Protein AF-A0A7C5TUP0-F1 (afdb_monomer)

Nearest PDB structures (foldseek):
  1qd1-assembly1_B  TM=8.456E-01  e=1.219E-13  Sus scrofa
  1qd1-assembly1_A  TM=8.564E-01  e=8.278E-13  Sus scrofa
  7vg4-assembly1_A  TM=9.388E-01  e=1.019E-09  Methylorubrum extorquens AM1
  7vg4-assembly3_E  TM=9.457E-01  e=3.825E-09  Methylorubrum extorquens AM1
  1o5h-assembly1_B  TM=9.283E-01  e=3.742E-08  Thermotoga maritima

Radius of gyration: 27.75 Å; Cα contacts (8 Å, |Δi|>4): 703; chains: 1; bounding box: 57×68×86 Å

Solvent-accessible surface area (backbone atoms only — not comparable to full-atom values): 19738 Å² total; per-residue (Å²): 92,94,45,80,93,53,57,59,96,70,74,78,72,64,89,40,94,92,70,64,80,85,88,88,86,86,75,67,72,61,37,40,39,31,40,32,33,83,42,62,60,26,69,59,23,31,57,38,17,30,45,44,12,29,72,27,40,78,39,78,36,99,85,69,50,75,38,77,42,64,26,76,35,55,53,28,47,50,41,34,38,60,42,79,93,72,66,26,10,22,30,38,30,39,30,49,30,52,94,76,33,38,61,49,58,55,48,52,52,47,36,53,53,26,44,79,68,79,44,48,62,73,22,20,40,70,60,72,60,41,59,50,64,53,42,43,55,27,7,37,52,51,29,48,75,69,62,37,68,63,29,52,61,64,70,59,32,39,49,47,21,42,63,73,50,20,33,56,66,82,45,91,68,56,60,64,82,28,21,50,59,55,61,68,48,78,86,50,77,64,64,66,44,53,74,66,55,46,54,54,43,47,71,44,103,53,92,61,57,42,66,50,30,51,14,17,48,34,30,20,51,10,12,43,32,25,10,47,41,16,56,71,30,38,71,38,78,94,33,58,94,48,26,69,60,25,32,53,44,6,38,51,14,44,51,51,18,50,57,19,46,53,43,33,41,48,49,57,55,26,50,50,46,31,59,53,24,68,68,48,75,68,90,61,22,65,59,41,35,50,53,26,38,51,54,42,21,49,50,29,34,55,41,5,61,43,8,37,57,32,10,49,42,9,39,48,36,53,73,75,30,50,80,92,40,35,66,48,19,34,51,11,9,52,24,8,35,52,7,7,49,40,7,27,52,45,25,47,65,56,43,67,83,47,77,90,39,70,64,53,53,50,54,51,51,51,22,54,48,20,30,54,50,8,47,54,46,14,50,50,37,35,51,54,46,39,47,75,72,71,49,133

pLDDT: mean 95.67, std 4.76, range [53.12, 98.88]

Foldseek 3Di:
DPDPVPADPDDDPDADPVPGDDDDDDFADKWWKKWWWPDQDLVLLQQLQLQAAQQHDFDQDPVRDTDTDGHDFDQKHWGWDGDVLQSTIITIIMNRHCVRPAPLNSLVSSQVSQVVVVMHGPAMAIDAADELVSLLVQLCVVCVVVLAFSLDASVNSNVSSCVVRVHPVRHDDDCCRHHPCNVVPDDQVQLPDDPVCNVVQQPDPDPPPYLLLLLLQLLLLLLVLLLVQLRVFQSDPVLPVCNVVSSVSSNVSNVSNVLSSVLRVQLVVLVVQLVVLCPDDDDCSVVSNVVSLLSNLVSLLSQLLSLLVSLVSLLVSCVRGDVVSLVSSLSSLVSSLSSLVSSLVSSCVSCVPVPPDPSSVVSNVSSVVSNVSSCVSSVVSNVVSCVVVVHD

Mean predicted aligned error: 4.97 Å

Structure (mmCIF, N/CA/C/O backbone):
data_AF-A0A7C5TUP0-F1
#
_entry.id   AF-A0A7C5TUP0-F1
#
loop_
_atom_site.group_PDB
_atom_site.id
_atom_site.type_symbol
_atom_site.label_atom_id
_atom_site.label_alt_id
_atom_site.label_comp_id
_atom_site.label_asym_id
_atom_site.label_entity_id
_atom_site.label_seq_id
_atom_site.pdbx_PDB_ins_code
_atom_site.Cartn_x
_atom_site.Cartn_y
_atom_site.Cartn_z
_atom_site.occupancy
_atom_site.B_iso_or_equiv
_atom_site.auth_seq_id
_atom_site.auth_comp_id
_atom_site.auth_asym_id
_atom_site.auth_atom_id
_atom_site.pdbx_PDB_model_num
ATOM 1 N N . LEU A 1 1 ? 18.739 36.884 -25.478 1.00 64.25 1 LEU A N 1
ATOM 2 C CA . LEU A 1 1 ? 18.171 38.017 -24.715 1.00 64.25 1 LEU A CA 1
ATOM 3 C C . LEU A 1 1 ? 17.806 39.216 -25.595 1.00 64.25 1 LEU A C 1
ATOM 5 O O . LEU A 1 1 ? 16.754 39.780 -25.368 1.00 64.25 1 LEU A O 1
ATOM 9 N N . ALA A 1 2 ? 18.591 39.589 -26.620 1.00 71.06 2 ALA A N 1
ATOM 10 C CA . ALA A 1 2 ? 18.253 40.721 -27.512 1.00 71.06 2 ALA A CA 1
ATOM 11 C C . ALA A 1 2 ? 17.159 40.430 -28.567 1.00 71.06 2 ALA A C 1
ATOM 13 O O . ALA A 1 2 ? 16.747 41.321 -29.302 1.00 71.06 2 ALA A O 1
ATOM 14 N N . LYS A 1 3 ? 16.726 39.171 -28.673 1.00 85.00 3 LYS A N 1
ATOM 15 C CA . LYS A 1 3 ? 15.708 38.710 -29.615 1.00 85.00 3 LYS A CA 1
ATOM 16 C C . LYS A 1 3 ? 14.360 38.614 -28.893 1.00 85.00 3 LYS A C 1
ATOM 18 O O . LYS A 1 3 ? 14.330 37.910 -27.879 1.00 85.00 3 LYS A O 1
ATOM 23 N N . PRO A 1 4 ? 13.289 39.276 -29.374 1.00 85.31 4 PRO A N 1
ATOM 24 C CA . PRO A 1 4 ? 11.977 39.257 -28.724 1.00 85.31 4 PRO A CA 1
ATOM 25 C C . PRO A 1 4 ? 11.427 37.846 -28.492 1.00 85.31 4 PRO A C 1
ATOM 27 O O . PRO A 1 4 ? 10.819 37.589 -27.461 1.00 85.31 4 PRO A O 1
ATOM 30 N N . GLU A 1 5 ? 11.704 36.908 -29.401 1.00 92.44 5 GLU A N 1
ATOM 31 C CA . GLU A 1 5 ? 11.264 35.513 -29.300 1.00 92.44 5 GLU A CA 1
ATOM 32 C C . GLU A 1 5 ? 11.987 34.694 -28.210 1.00 92.44 5 GLU A C 1
ATOM 34 O O . GLU A 1 5 ? 11.597 33.566 -27.931 1.00 92.44 5 GLU A O 1
ATOM 39 N N . TRP A 1 6 ? 13.030 35.254 -27.588 1.00 88.19 6 TRP A N 1
ATOM 40 C CA . TRP A 1 6 ? 13.782 34.659 -26.475 1.00 88.19 6 TRP A CA 1
ATOM 41 C C . TRP A 1 6 ? 13.676 35.500 -25.193 1.00 88.19 6 TRP A C 1
ATOM 43 O O . TRP A 1 6 ? 14.593 35.477 -24.362 1.00 88.19 6 TRP A O 1
ATOM 53 N N . ALA A 1 7 ? 12.618 36.304 -25.059 1.00 89.69 7 ALA A N 1
ATOM 54 C CA . ALA A 1 7 ? 12.325 37.003 -23.815 1.00 89.69 7 ALA A CA 1
ATOM 55 C C . ALA A 1 7 ? 12.035 35.975 -22.702 1.00 89.69 7 ALA A C 1
ATOM 57 O O . ALA A 1 7 ? 11.318 35.008 -22.957 1.00 89.69 7 ALA A O 1
ATOM 58 N N . PRO A 1 8 ? 12.604 36.136 -21.493 1.00 91.50 8 PRO A N 1
ATOM 59 C CA . PRO A 1 8 ? 12.330 35.214 -20.400 1.00 91.50 8 PRO A CA 1
ATOM 60 C C . PRO A 1 8 ? 10.882 35.367 -19.923 1.00 91.50 8 PRO A C 1
ATOM 62 O O . PRO A 1 8 ? 10.382 36.487 -19.819 1.00 91.50 8 PRO A O 1
ATOM 65 N N . ASP A 1 9 ? 10.236 34.254 -19.570 1.00 92.81 9 ASP A N 1
ATOM 66 C CA . ASP A 1 9 ? 8.889 34.268 -18.981 1.00 92.81 9 ASP A CA 1
ATOM 67 C C . ASP A 1 9 ? 8.858 35.004 -17.630 1.00 92.81 9 ASP A C 1
ATOM 69 O O . ASP A 1 9 ? 7.835 35.560 -17.232 1.00 92.81 9 ASP A O 1
ATOM 73 N N . TYR A 1 10 ? 9.991 35.017 -16.915 1.00 92.75 10 TYR A N 1
ATOM 74 C CA . TYR A 1 10 ? 10.150 35.711 -15.644 1.00 92.75 10 TYR A CA 1
ATOM 75 C C . TYR A 1 10 ? 11.574 36.242 -15.445 1.00 92.75 10 TYR A C 1
ATOM 77 O O . TYR A 1 10 ? 12.555 35.628 -15.866 1.00 92.75 10 TYR A O 1
ATOM 85 N N . GLY A 1 11 ? 11.686 37.355 -14.720 1.00 90.62 11 GLY A N 1
ATOM 86 C CA . GLY A 1 11 ? 12.959 38.003 -14.413 1.00 90.62 11 GLY A CA 1
ATOM 87 C C . GLY A 1 11 ? 13.474 38.925 -15.529 1.00 90.62 11 GLY A C 1
ATOM 88 O O . GLY A 1 11 ? 12.902 38.994 -16.617 1.00 90.62 11 GLY A O 1
ATOM 89 N N . PRO A 1 12 ? 14.539 39.697 -15.254 1.00 89.25 12 PRO A N 1
ATOM 90 C CA . PRO A 1 12 ? 15.067 40.659 -16.212 1.00 89.25 12 PRO A CA 1
ATOM 91 C C . PRO A 1 12 ? 15.766 39.958 -17.382 1.00 89.25 12 PRO A C 1
ATOM 93 O O . PRO A 1 12 ? 16.537 39.018 -17.193 1.00 89.25 12 PRO A O 1
ATOM 96 N N . ALA A 1 13 ? 15.592 40.485 -18.597 1.00 89.25 13 ALA A N 1
ATOM 97 C CA . ALA A 1 13 ? 16.316 40.049 -19.796 1.00 89.25 13 ALA A CA 1
ATOM 98 C C . ALA A 1 13 ? 17.772 40.571 -19.831 1.00 89.25 13 ALA A C 1
ATOM 100 O O . ALA A 1 13 ? 18.264 41.017 -20.869 1.00 89.25 13 ALA A O 1
ATOM 101 N N . THR A 1 14 ? 18.467 40.517 -18.693 1.00 88.00 14 THR A N 1
ATOM 102 C CA . THR A 1 14 ? 19.832 41.024 -18.514 1.00 88.00 14 THR A CA 1
ATOM 103 C C . THR A 1 14 ? 20.803 39.859 -18.406 1.00 88.00 14 THR A C 1
ATOM 105 O O . THR A 1 14 ? 20.630 38.970 -17.576 1.00 88.00 14 THR A O 1
ATOM 108 N N . PHE A 1 15 ? 21.849 39.861 -19.231 1.00 89.25 15 PHE A N 1
ATOM 109 C CA . PHE A 1 15 ? 22.894 38.847 -19.135 1.00 89.25 15 PHE A CA 1
ATOM 110 C C . PHE A 1 15 ? 23.777 39.113 -17.915 1.00 89.25 15 PHE A C 1
ATOM 112 O O . PHE A 1 15 ? 24.383 40.179 -17.807 1.00 89.25 15 PHE A O 1
ATOM 119 N N . VAL A 1 16 ? 23.882 38.125 -17.031 1.00 91.44 16 VAL A N 1
ATOM 120 C CA . VAL A 1 16 ? 24.807 38.142 -15.895 1.00 91.44 16 VAL A CA 1
ATOM 121 C C . VAL A 1 16 ? 25.921 37.125 -16.178 1.00 91.44 16 VAL A C 1
ATOM 123 O O . VAL A 1 16 ? 25.644 35.922 -16.147 1.00 91.44 16 VAL A O 1
ATOM 126 N N . PRO A 1 17 ? 27.172 37.560 -16.451 1.00 93.31 17 PRO A N 1
ATOM 127 C CA . PRO A 1 17 ? 28.253 36.667 -16.887 1.00 93.31 17 PRO A CA 1
ATOM 128 C C . PRO A 1 17 ? 28.566 35.506 -15.937 1.00 93.31 17 PRO A C 1
ATOM 130 O O . PRO A 1 17 ? 29.002 34.453 -16.388 1.00 93.31 17 PRO A O 1
ATOM 133 N N . SER A 1 18 ? 28.336 35.682 -14.635 1.00 95.31 18 SER A N 1
ATOM 134 C CA . SER A 1 18 ? 28.599 34.667 -13.611 1.00 95.31 18 SER A CA 1
ATOM 135 C C . SER A 1 18 ? 27.485 33.627 -13.438 1.00 95.31 18 SER A C 1
ATOM 137 O O . SER A 1 18 ? 27.705 32.643 -12.740 1.00 95.31 18 SER A O 1
ATOM 139 N N . PHE A 1 19 ? 26.299 33.835 -14.023 1.00 88.00 19 PHE A N 1
ATOM 140 C CA . PHE A 1 19 ? 25.095 33.061 -13.686 1.00 88.00 19 PHE A CA 1
ATOM 141 C C . PHE A 1 19 ? 24.346 32.509 -14.905 1.00 88.00 19 PHE A C 1
ATOM 143 O O . PHE A 1 19 ? 23.780 31.421 -14.842 1.00 88.00 19 PHE A O 1
ATOM 150 N N . GLY A 1 20 ? 24.344 33.225 -16.033 1.00 89.19 20 GLY A N 1
ATOM 151 C CA . GLY A 1 20 ? 23.551 32.826 -17.197 1.00 89.19 20 GLY A CA 1
ATOM 152 C C . GLY A 1 20 ? 22.046 32.956 -16.935 1.00 89.19 20 GLY A C 1
ATOM 153 O O . GLY A 1 20 ? 21.580 34.038 -16.585 1.00 89.19 20 GLY A O 1
ATOM 154 N N . ALA A 1 21 ? 21.284 31.877 -17.141 1.00 90.06 21 ALA A N 1
ATOM 155 C CA . ALA A 1 21 ? 19.833 31.834 -16.952 1.00 90.06 21 ALA A CA 1
ATOM 156 C C . ALA A 1 21 ? 19.412 30.565 -16.199 1.00 90.06 21 ALA A C 1
ATOM 158 O O . ALA A 1 21 ? 20.045 29.518 -16.334 1.00 90.06 21 ALA A O 1
ATOM 159 N N . VAL A 1 22 ? 18.31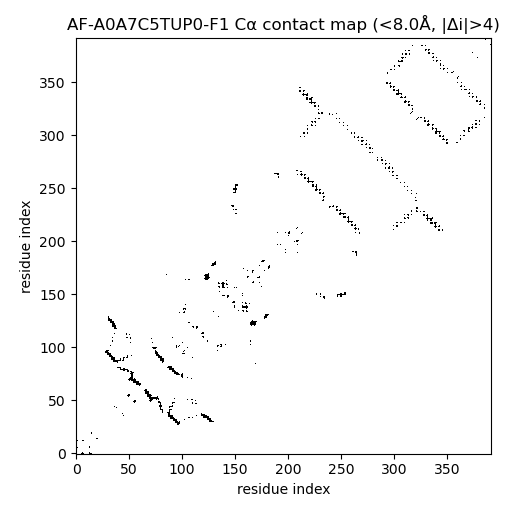1 30.649 -15.451 1.00 92.00 22 VAL A N 1
ATOM 160 C CA . VAL A 1 22 ? 17.695 29.506 -14.765 1.00 92.00 22 VAL A CA 1
ATOM 161 C C . VAL A 1 22 ? 16.388 29.157 -15.454 1.00 92.00 22 VAL A C 1
ATOM 163 O O . VAL A 1 22 ? 15.602 30.038 -15.792 1.00 92.00 22 VAL A O 1
ATOM 166 N N . THR A 1 23 ? 16.158 27.861 -15.641 1.00 92.81 23 THR A N 1
ATOM 167 C CA . THR A 1 23 ? 14.886 27.335 -16.136 1.00 92.81 23 THR A CA 1
ATOM 168 C C . THR A 1 23 ? 14.220 26.544 -15.020 1.00 92.81 23 THR A C 1
ATOM 170 O O . THR A 1 23 ? 14.846 25.688 -14.397 1.00 92.81 23 THR A O 1
ATOM 173 N N . ILE A 1 24 ? 12.957 26.861 -14.746 1.00 94.56 24 ILE A N 1
ATOM 174 C CA . ILE A 1 24 ? 12.112 26.130 -13.801 1.00 94.56 24 ILE A CA 1
ATOM 175 C C . ILE A 1 24 ? 10.996 25.493 -14.620 1.00 94.56 24 ILE A C 1
ATOM 177 O O . ILE A 1 24 ? 10.441 26.121 -15.518 1.00 94.56 24 ILE A O 1
ATOM 181 N N . GLY A 1 25 ? 10.672 24.242 -14.323 1.00 94.31 25 GLY A N 1
ATOM 182 C CA . GLY A 1 25 ? 9.585 23.539 -14.987 1.00 94.31 25 GLY A CA 1
ATOM 183 C C . GLY A 1 25 ? 9.066 22.392 -14.138 1.00 94.31 25 GLY A C 1
ATOM 184 O O . GLY A 1 25 ? 9.772 21.874 -13.274 1.00 94.31 25 GLY A O 1
ATOM 185 N N . ALA A 1 26 ? 7.831 21.986 -14.413 1.00 95.12 26 ALA A N 1
ATOM 186 C CA . ALA A 1 26 ? 7.212 20.801 -13.839 1.00 95.12 26 ALA A CA 1
ATOM 187 C C . ALA A 1 26 ? 7.023 19.747 -14.935 1.00 95.12 26 ALA A C 1
ATOM 189 O O . ALA A 1 26 ? 6.685 20.063 -16.076 1.00 95.12 26 ALA A O 1
ATOM 190 N N . ARG A 1 27 ? 7.26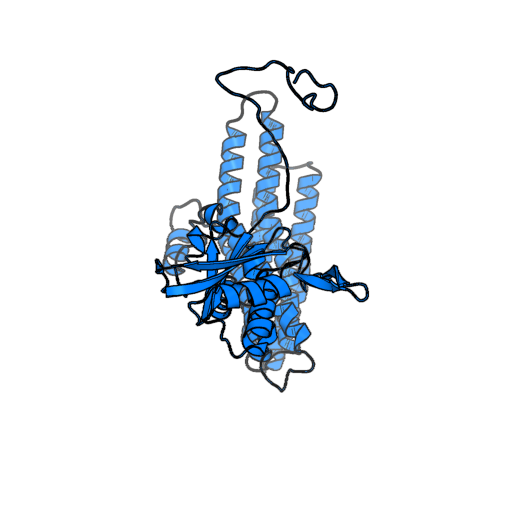1 18.484 -14.590 1.00 94.44 27 ARG A N 1
ATOM 191 C CA . ARG A 1 27 ? 7.084 17.333 -15.480 1.00 94.44 27 ARG A CA 1
ATOM 192 C C . ARG A 1 27 ? 6.648 16.121 -14.670 1.00 94.44 27 ARG A C 1
ATOM 194 O O . ARG A 1 27 ? 6.878 16.079 -13.463 1.00 94.44 27 ARG A O 1
ATOM 201 N N . LYS A 1 28 ? 6.073 15.125 -15.345 1.00 94.44 28 LYS A N 1
ATOM 202 C CA . LYS A 1 28 ? 5.858 13.795 -14.763 1.00 94.44 28 LYS A CA 1
ATOM 203 C C . LYS A 1 28 ? 7.183 13.212 -14.264 1.00 94.44 28 LYS A C 1
ATOM 205 O O . LYS A 1 28 ? 8.253 13.505 -14.815 1.00 94.44 28 LYS A O 1
ATOM 210 N N . PHE A 1 29 ? 7.100 12.405 -13.207 1.00 94.38 29 PHE A N 1
ATOM 211 C CA . PHE A 1 29 ? 8.264 11.724 -12.658 1.00 94.38 29 PHE A CA 1
ATOM 212 C C . PHE A 1 29 ? 8.844 10.783 -13.718 1.00 94.38 29 PHE A C 1
ATOM 214 O O . PHE A 1 29 ? 8.115 10.017 -14.342 1.00 94.38 29 PHE A O 1
ATOM 221 N N . LEU A 1 30 ? 10.154 10.871 -13.940 1.00 95.81 30 LEU A N 1
ATOM 222 C CA . LEU A 1 30 ? 10.854 10.049 -14.922 1.00 95.81 30 LEU A CA 1
ATOM 223 C C . LEU A 1 30 ? 11.649 8.980 -14.199 1.00 95.81 30 LEU A C 1
ATOM 225 O O . LEU A 1 30 ? 12.421 9.304 -13.301 1.00 95.81 30 LEU A O 1
ATOM 229 N N . VAL A 1 31 ? 11.521 7.743 -14.668 1.00 97.88 31 VAL A N 1
ATOM 230 C CA . VAL A 1 31 ? 12.319 6.612 -14.195 1.00 97.88 31 VAL A CA 1
ATOM 231 C C . VAL A 1 31 ? 13.325 6.222 -15.272 1.00 97.88 31 VAL A C 1
ATOM 233 O O . VAL A 1 31 ? 12.949 5.939 -16.414 1.00 97.88 31 VAL A O 1
ATOM 236 N N . ALA A 1 32 ? 14.607 6.230 -14.909 1.00 97.94 32 ALA A N 1
ATOM 237 C CA . ALA A 1 32 ? 15.670 5.667 -15.728 1.00 97.94 32 ALA A CA 1
ATOM 238 C C . ALA A 1 32 ? 15.733 4.159 -15.459 1.00 97.94 32 ALA A C 1
ATOM 240 O O . ALA A 1 32 ? 15.963 3.727 -14.330 1.00 97.94 32 ALA A O 1
ATOM 241 N N . TYR A 1 33 ? 15.466 3.368 -16.494 1.00 98.31 33 TYR A N 1
ATOM 242 C CA . TYR A 1 33 ? 15.268 1.929 -16.388 1.00 98.31 33 TYR A CA 1
ATOM 243 C C . TYR A 1 33 ? 16.012 1.204 -17.503 1.00 98.31 33 TYR A C 1
ATOM 245 O O . TYR A 1 33 ? 15.773 1.450 -18.687 1.00 98.31 33 TYR A O 1
ATOM 253 N N . ASN A 1 34 ? 16.915 0.306 -17.131 1.00 98.06 34 ASN A N 1
ATOM 254 C CA . ASN A 1 34 ? 17.718 -0.467 -18.065 1.00 98.06 34 ASN A CA 1
ATOM 255 C C . ASN A 1 34 ? 17.291 -1.935 -18.021 1.00 98.06 34 ASN A C 1
ATOM 257 O O . ASN A 1 34 ? 17.119 -2.492 -16.944 1.00 98.06 34 ASN A O 1
ATOM 261 N N . VAL A 1 35 ? 17.158 -2.587 -19.177 1.00 98.62 35 VAL A N 1
ATOM 262 C CA . VAL A 1 35 ? 16.896 -4.036 -19.258 1.00 98.62 35 VAL A CA 1
ATOM 263 C C . VAL A 1 35 ? 18.128 -4.755 -19.798 1.00 98.62 35 VAL A C 1
ATOM 265 O O . VAL A 1 35 ? 18.600 -4.436 -20.893 1.00 98.62 35 VAL A O 1
ATOM 268 N N . ASN A 1 36 ? 18.636 -5.726 -19.040 1.00 98.31 36 ASN A N 1
ATOM 269 C CA . ASN A 1 36 ? 19.878 -6.449 -19.311 1.00 98.31 36 ASN A CA 1
ATOM 270 C C . ASN A 1 36 ? 19.646 -7.565 -20.332 1.00 98.31 36 ASN A C 1
ATOM 272 O O . ASN A 1 36 ? 18.694 -8.336 -20.208 1.00 98.31 36 ASN A O 1
ATOM 276 N N . LEU A 1 37 ? 20.524 -7.680 -21.328 1.00 98.31 37 LEU A N 1
ATOM 277 C CA . LEU A 1 37 ? 20.490 -8.743 -22.332 1.00 98.31 37 LEU A CA 1
ATOM 278 C C . LEU A 1 37 ? 21.735 -9.624 -22.224 1.00 98.31 37 LEU A C 1
ATOM 280 O O . LEU A 1 37 ? 22.834 -9.137 -21.981 1.00 98.31 37 LEU A O 1
ATOM 284 N N . ASN A 1 38 ? 21.595 -10.913 -22.531 1.00 97.31 38 ASN A N 1
ATOM 285 C CA . ASN A 1 38 ? 22.693 -11.890 -22.546 1.00 97.31 38 ASN A CA 1
ATOM 286 C C . ASN A 1 38 ? 23.696 -11.731 -23.718 1.00 97.31 38 ASN A C 1
ATOM 288 O O . ASN A 1 38 ? 24.258 -12.716 -24.196 1.00 97.31 38 ASN A O 1
ATOM 292 N N . VAL A 1 39 ? 23.897 -10.512 -24.223 1.00 97.38 39 VAL A N 1
ATOM 293 C CA . VAL A 1 39 ? 24.744 -10.200 -25.385 1.00 97.38 39 VAL A CA 1
ATOM 294 C C . VAL A 1 39 ? 25.685 -9.045 -25.067 1.00 97.38 39 VAL A C 1
ATOM 296 O O . VAL A 1 39 ? 25.355 -8.187 -24.261 1.00 97.38 39 VAL A O 1
ATOM 299 N N . THR A 1 40 ? 26.834 -8.975 -25.739 1.00 96.75 40 THR A N 1
ATOM 300 C CA . THR A 1 40 ? 27.810 -7.877 -25.584 1.00 96.75 40 THR A CA 1
ATOM 301 C C . THR A 1 40 ? 27.711 -6.828 -26.696 1.00 96.75 40 THR A C 1
ATOM 303 O O . THR A 1 40 ? 28.045 -5.661 -26.500 1.00 96.75 40 THR A O 1
ATOM 306 N N . ASP A 1 41 ? 27.208 -7.192 -27.880 1.00 96.62 41 ASP A N 1
ATOM 307 C CA . ASP A 1 41 ? 27.050 -6.240 -28.983 1.00 96.62 41 ASP A CA 1
ATOM 308 C C . ASP A 1 41 ? 25.803 -5.359 -28.788 1.00 96.62 41 ASP A C 1
ATOM 310 O O . ASP A 1 41 ? 24.659 -5.784 -28.985 1.00 96.62 41 ASP A O 1
ATOM 314 N N . LYS A 1 42 ? 26.035 -4.073 -28.494 1.00 96.50 42 LYS A N 1
ATOM 315 C CA . LYS A 1 42 ? 24.989 -3.050 -28.330 1.00 96.50 42 LYS A CA 1
ATOM 316 C C . LYS A 1 42 ? 24.051 -2.895 -29.531 1.00 96.50 42 LYS A C 1
ATOM 318 O O . LYS A 1 42 ? 22.983 -2.292 -29.398 1.00 96.50 42 LYS A O 1
ATOM 323 N N . ARG A 1 43 ? 24.413 -3.369 -30.730 1.00 97.56 43 ARG A N 1
ATOM 324 C CA . ARG A 1 43 ? 23.526 -3.334 -31.908 1.00 97.56 43 ARG A CA 1
ATOM 325 C C . ARG A 1 43 ? 22.271 -4.169 -31.678 1.00 97.56 43 ARG A C 1
ATOM 327 O O . ARG A 1 43 ? 21.198 -3.781 -32.139 1.00 97.56 43 ARG A O 1
ATOM 334 N N . TRP A 1 44 ? 22.384 -5.263 -30.931 1.00 97.62 44 TRP A N 1
ATOM 335 C CA . TRP A 1 44 ? 21.243 -6.080 -30.541 1.00 97.62 44 TRP A CA 1
ATOM 336 C C . TRP A 1 44 ? 20.318 -5.354 -29.569 1.00 97.62 44 TRP A C 1
ATOM 338 O O . TRP A 1 44 ? 19.117 -5.264 -29.827 1.00 97.62 44 TRP A O 1
ATOM 348 N N . ALA A 1 45 ? 20.882 -4.730 -28.535 1.00 97.88 45 ALA A N 1
ATOM 349 C CA . ALA A 1 45 ? 20.119 -3.893 -27.617 1.00 97.88 45 ALA A CA 1
ATOM 350 C C . ALA A 1 45 ? 19.426 -2.727 -28.343 1.00 97.88 45 ALA A C 1
ATOM 352 O O . ALA A 1 45 ? 18.259 -2.448 -28.094 1.00 97.88 45 ALA A O 1
ATOM 353 N N . ASN A 1 46 ? 20.085 -2.099 -29.326 1.00 98.06 46 ASN A N 1
ATOM 354 C CA . ASN A 1 46 ? 19.469 -1.040 -30.132 1.00 98.06 46 ASN A CA 1
ATOM 355 C C . ASN A 1 46 ? 18.277 -1.545 -30.949 1.00 98.06 46 ASN A C 1
ATOM 357 O O . ASN A 1 46 ? 17.283 -0.837 -31.083 1.00 98.06 46 ASN A O 1
ATOM 361 N N . ARG A 1 47 ? 18.346 -2.771 -31.482 1.00 97.62 47 ARG A N 1
ATOM 362 C CA . ARG A 1 47 ? 17.216 -3.370 -32.206 1.00 97.62 47 ARG A CA 1
ATOM 363 C C . ARG A 1 47 ? 16.004 -3.564 -31.301 1.00 97.62 47 ARG A C 1
ATOM 365 O O . ARG A 1 47 ? 14.902 -3.343 -31.790 1.00 97.62 47 ARG A O 1
ATOM 372 N N . VAL A 1 48 ? 16.200 -3.936 -30.035 1.00 98.50 48 VAL A N 1
ATOM 373 C CA . VAL A 1 48 ? 15.115 -4.030 -29.043 1.00 98.50 48 VAL A CA 1
ATOM 374 C C . VAL A 1 48 ? 14.633 -2.634 -28.646 1.00 98.50 48 VAL A C 1
ATOM 376 O O . VAL A 1 48 ? 13.440 -2.363 -28.724 1.00 98.50 48 VAL A O 1
ATOM 379 N N . ALA A 1 49 ? 15.547 -1.705 -28.347 1.00 98.50 49 ALA A N 1
ATOM 380 C CA . ALA A 1 49 ? 15.229 -0.314 -28.014 1.00 98.50 49 ALA A CA 1
ATOM 381 C C . ALA A 1 49 ? 14.357 0.362 -29.084 1.00 98.50 49 ALA A C 1
ATOM 383 O O . ALA A 1 49 ? 13.436 1.107 -28.770 1.00 98.50 49 ALA A O 1
ATOM 384 N N . PHE A 1 50 ? 14.640 0.100 -30.360 1.00 98.38 50 PHE A N 1
ATOM 385 C CA . PHE A 1 50 ? 13.876 0.608 -31.496 1.00 98.38 50 PHE A CA 1
ATOM 386 C C . PHE A 1 50 ? 12.491 -0.018 -31.653 1.00 98.38 50 PHE A C 1
ATOM 388 O O . PHE A 1 50 ? 11.655 0.594 -32.307 1.00 98.38 50 PHE A O 1
ATOM 395 N N . ASP A 1 51 ? 12.252 -1.217 -31.121 1.00 98.00 51 ASP A N 1
ATOM 396 C CA . ASP A 1 51 ? 10.900 -1.776 -31.072 1.00 98.00 51 ASP A CA 1
ATOM 397 C C . ASP A 1 51 ? 10.095 -1.154 -29.941 1.00 98.00 51 ASP A C 1
ATOM 399 O O . ASP A 1 51 ? 8.925 -0.855 -30.134 1.00 98.00 51 ASP A O 1
ATOM 403 N N . VAL A 1 52 ? 10.703 -0.959 -28.769 1.00 98.31 52 VAL A N 1
ATOM 404 C CA . VAL A 1 52 ? 9.955 -0.563 -27.569 1.00 98.31 52 VAL A CA 1
ATOM 405 C C . VAL A 1 52 ? 9.768 0.947 -27.445 1.00 98.31 52 VAL A C 1
ATOM 407 O O . VAL A 1 52 ? 8.699 1.383 -27.041 1.00 98.31 52 VAL A O 1
ATOM 410 N N . ARG A 1 53 ? 10.757 1.770 -27.821 1.00 98.31 53 ARG A N 1
ATOM 411 C CA . ARG A 1 53 ? 10.676 3.230 -27.642 1.00 98.31 53 ARG A CA 1
ATOM 412 C C . ARG A 1 53 ? 9.626 3.852 -28.558 1.00 98.31 53 ARG A C 1
ATOM 414 O O . ARG A 1 53 ? 9.571 3.520 -29.739 1.00 98.31 53 ARG A O 1
ATOM 421 N N . GLU A 1 54 ? 8.931 4.876 -28.082 1.00 98.44 54 GLU A N 1
ATOM 422 C CA . GLU A 1 54 ? 7.821 5.512 -28.800 1.00 98.44 54 GLU A CA 1
ATOM 423 C C . GLU A 1 54 ? 8.200 5.983 -30.203 1.00 98.44 54 GLU A C 1
ATOM 425 O O . GLU A 1 54 ? 7.505 5.703 -31.181 1.00 98.44 54 GLU A O 1
ATOM 430 N N . ARG A 1 55 ? 9.358 6.642 -30.322 1.00 97.25 55 ARG A N 1
ATOM 431 C CA . ARG A 1 55 ? 9.855 7.117 -31.616 1.00 97.25 55 ARG A CA 1
ATOM 432 C C . ARG A 1 55 ? 10.047 5.971 -32.613 1.00 97.25 55 ARG A C 1
ATOM 434 O O . ARG A 1 55 ? 9.929 6.203 -33.804 1.00 97.25 55 ARG A O 1
ATOM 441 N N . GLY A 1 56 ? 10.373 4.767 -32.155 1.00 96.88 56 GLY A N 1
ATOM 442 C CA . GLY A 1 56 ? 10.649 3.611 -32.998 1.00 96.88 56 GLY A CA 1
ATOM 443 C C . GLY A 1 56 ? 11.898 3.763 -33.875 1.00 96.88 56 GLY A C 1
ATOM 444 O O . GLY A 1 56 ? 12.955 4.228 -33.414 1.00 96.88 56 GLY A O 1
ATOM 445 N N . ARG A 1 57 ? 11.790 3.380 -35.153 1.00 95.56 57 ARG A N 1
ATOM 446 C CA . ARG A 1 57 ? 12.890 3.309 -36.137 1.00 95.56 57 ARG A CA 1
ATOM 447 C C . ARG A 1 57 ? 12.542 3.953 -37.476 1.00 95.56 57 ARG A C 1
ATOM 449 O O . ARG A 1 57 ? 11.394 3.964 -37.898 1.00 95.56 57 ARG A O 1
ATOM 456 N N . MET A 1 58 ? 13.567 4.437 -38.169 1.00 94.94 58 MET A N 1
ATOM 457 C CA . MET A 1 58 ? 13.431 4.877 -39.556 1.00 94.94 58 MET A CA 1
ATOM 458 C C . MET A 1 58 ? 13.536 3.664 -40.482 1.00 94.94 58 MET A C 1
ATOM 460 O O . MET A 1 58 ? 14.546 2.959 -40.439 1.00 94.94 58 MET A O 1
ATOM 464 N N . VAL A 1 59 ? 12.528 3.444 -41.322 1.00 93.50 59 VAL A N 1
ATOM 465 C CA . VAL A 1 59 ? 12.487 2.359 -42.316 1.00 93.50 59 VAL A CA 1
ATOM 466 C C . VAL A 1 59 ? 12.345 2.929 -43.728 1.00 93.50 59 VAL A C 1
ATOM 468 O O . VAL A 1 59 ? 11.831 4.038 -43.874 1.00 93.50 59 VAL A O 1
ATOM 471 N N . PRO A 1 60 ? 12.816 2.231 -44.777 1.00 92.62 60 PRO A N 1
ATOM 472 C CA . PRO A 1 60 ? 12.532 2.623 -46.154 1.00 92.62 60 PRO A CA 1
ATOM 473 C C . PRO A 1 60 ? 11.021 2.639 -46.402 1.00 92.62 60 PRO A C 1
ATOM 475 O O . PRO A 1 60 ? 10.334 1.661 -46.112 1.00 92.62 60 PRO A O 1
ATOM 478 N N . GLY A 1 61 ? 10.512 3.761 -46.899 1.00 89.38 61 GLY A N 1
ATOM 479 C CA . GLY A 1 61 ? 9.138 3.904 -47.351 1.00 89.38 61 GLY A CA 1
ATOM 480 C C . GLY A 1 61 ? 8.945 3.375 -48.776 1.00 89.38 61 GLY A C 1
ATOM 481 O O . GLY A 1 61 ? 9.925 3.069 -49.463 1.00 89.38 61 GLY A O 1
ATOM 482 N N . PRO A 1 62 ? 7.689 3.298 -49.248 1.00 87.19 62 PRO A N 1
ATOM 483 C CA . PRO A 1 62 ? 7.367 2.842 -50.603 1.00 87.19 62 PRO A CA 1
ATOM 484 C C . PRO A 1 62 ? 8.026 3.674 -51.716 1.00 87.19 62 PRO A C 1
ATOM 486 O O . PRO A 1 62 ? 8.245 3.174 -52.813 1.00 87.19 62 PRO A O 1
ATOM 489 N N . ASP A 1 63 ? 8.362 4.934 -51.432 1.00 89.69 63 ASP A N 1
ATOM 490 C CA . ASP A 1 63 ? 8.998 5.898 -52.336 1.00 89.69 63 ASP A CA 1
ATOM 491 C C . ASP A 1 63 ? 10.533 5.962 -52.185 1.00 89.69 63 ASP A C 1
ATOM 493 O O . ASP A 1 63 ? 11.185 6.848 -52.737 1.00 89.69 63 ASP A O 1
ATOM 497 N N . GLY A 1 64 ? 11.124 5.059 -51.394 1.00 86.62 64 GLY A N 1
ATOM 498 C CA . GLY A 1 64 ? 12.552 5.053 -51.077 1.00 86.62 64 GLY A CA 1
ATOM 499 C C . GLY A 1 64 ? 12.983 6.116 -50.056 1.00 86.62 64 GLY A C 1
ATOM 500 O O . GLY A 1 64 ? 14.132 6.087 -49.602 1.00 86.62 64 GLY A O 1
ATOM 501 N N . LYS A 1 65 ? 12.092 7.023 -49.626 1.00 92.25 65 LYS A N 1
ATOM 502 C CA . LYS A 1 65 ? 12.379 7.960 -48.531 1.00 92.25 65 LYS A CA 1
ATOM 503 C C . LYS A 1 65 ? 12.210 7.254 -47.196 1.00 92.25 65 LYS A C 1
ATOM 505 O O . LYS A 1 65 ? 11.367 6.381 -47.029 1.00 92.25 65 LYS A O 1
ATOM 510 N N . LYS A 1 66 ? 13.026 7.621 -46.208 1.00 93.69 66 LYS A N 1
ATOM 511 C CA . LYS A 1 66 ? 12.902 7.031 -44.872 1.00 93.69 66 LYS A CA 1
ATOM 512 C C . LYS A 1 66 ? 11.651 7.568 -44.183 1.00 93.69 66 LYS A C 1
ATOM 514 O O . LYS A 1 66 ? 11.530 8.776 -43.999 1.00 93.69 66 LYS A O 1
ATOM 519 N N . VAL A 1 67 ? 10.782 6.668 -43.744 1.00 94.06 67 VAL A N 1
ATOM 520 C CA . VAL A 1 67 ? 9.592 6.972 -42.946 1.00 94.06 67 VAL A CA 1
ATOM 521 C C . VAL A 1 67 ? 9.790 6.507 -41.507 1.00 94.06 67 VAL A C 1
ATOM 523 O O . VAL A 1 67 ? 10.504 5.535 -41.240 1.00 94.06 67 VAL A O 1
ATOM 526 N N . GLN A 1 68 ? 9.191 7.228 -40.562 1.00 95.62 68 GLN A N 1
ATOM 527 C CA . GLN A 1 68 ? 9.251 6.881 -39.147 1.00 95.62 68 GLN A CA 1
ATOM 528 C C . GLN A 1 68 ? 8.222 5.786 -38.860 1.00 95.62 68 GLN A C 1
ATOM 530 O O . GLN A 1 68 ? 7.020 6.024 -38.928 1.00 95.62 68 GLN A O 1
ATOM 535 N N . GLN A 1 69 ? 8.698 4.596 -38.510 1.00 95.94 69 GLN A N 1
ATOM 536 C CA . GLN A 1 69 ? 7.873 3.550 -37.923 1.00 95.94 69 GLN A CA 1
ATOM 537 C C . GLN A 1 69 ? 7.907 3.729 -36.397 1.00 95.94 69 GLN A C 1
ATOM 539 O O . GLN A 1 69 ? 9.006 3.658 -35.832 1.00 95.94 69 GLN A O 1
ATOM 544 N N . PRO A 1 70 ? 6.772 4.007 -35.730 1.00 97.31 70 PRO A N 1
ATOM 545 C CA . PRO A 1 70 ? 6.724 4.132 -34.276 1.00 97.31 70 PRO A CA 1
ATOM 546 C C . PRO A 1 70 ? 6.998 2.786 -33.596 1.00 97.31 70 PRO A C 1
ATOM 548 O O . PRO A 1 70 ? 6.828 1.728 -34.204 1.00 97.31 70 PRO A O 1
ATOM 551 N N . GLY A 1 71 ? 7.450 2.839 -32.344 1.00 97.75 71 GLY A N 1
ATOM 552 C CA . GLY A 1 71 ? 7.590 1.645 -31.514 1.00 97.75 71 GLY A CA 1
ATOM 553 C C . GLY A 1 71 ? 6.289 1.269 -30.810 1.00 97.75 71 GLY A C 1
ATOM 554 O O . GLY A 1 71 ? 5.243 1.881 -31.023 1.00 97.75 71 GLY A O 1
ATOM 555 N N . LEU A 1 72 ? 6.381 0.246 -29.966 1.00 98.12 72 LEU A N 1
ATOM 556 C CA . LEU A 1 72 ? 5.259 -0.374 -29.267 1.00 98.12 72 LEU A CA 1
ATOM 557 C C . LEU A 1 72 ? 4.745 0.482 -28.111 1.00 98.12 72 LEU A C 1
ATOM 559 O O . LEU A 1 72 ? 3.537 0.590 -27.927 1.00 98.12 72 LEU A O 1
ATOM 563 N N . LEU A 1 73 ? 5.651 1.077 -27.330 1.00 98.50 73 LEU A N 1
ATOM 564 C CA . LEU A 1 73 ? 5.300 1.750 -26.083 1.00 98.50 73 LEU A CA 1
ATOM 565 C C . LEU A 1 73 ? 5.224 3.260 -26.274 1.00 98.50 73 LEU A C 1
ATOM 567 O O . LEU A 1 73 ? 6.002 3.855 -27.021 1.00 98.50 73 LEU A O 1
ATOM 571 N N . LYS A 1 74 ? 4.301 3.895 -25.559 1.00 98.44 74 LYS A N 1
ATOM 572 C CA . LYS A 1 74 ? 4.143 5.353 -25.499 1.00 98.44 74 LYS A CA 1
ATOM 573 C C . LYS A 1 74 ? 4.909 5.916 -24.311 1.00 98.44 74 LYS A C 1
ATOM 575 O O . LYS A 1 74 ? 5.112 5.205 -23.336 1.00 98.44 74 LYS A O 1
ATOM 580 N N . ALA A 1 75 ? 5.361 7.167 -24.377 1.00 97.94 75 ALA A N 1
ATOM 581 C CA . ALA A 1 75 ? 6.117 7.779 -23.281 1.00 97.94 75 ALA A CA 1
ATOM 582 C C . ALA A 1 75 ? 7.377 6.978 -22.870 1.00 97.94 75 ALA A C 1
ATOM 584 O O . ALA A 1 75 ? 7.801 6.976 -21.712 1.00 97.94 75 ALA A O 1
ATOM 585 N N . VAL A 1 76 ? 8.020 6.328 -23.846 1.00 98.56 76 VAL A N 1
ATOM 586 C CA . VAL A 1 76 ? 9.298 5.630 -23.659 1.00 98.56 76 VAL A CA 1
ATOM 587 C C . VAL A 1 76 ? 10.326 6.180 -24.627 1.00 98.56 76 VAL A C 1
ATOM 589 O O . VAL A 1 76 ? 10.135 6.196 -25.846 1.00 98.56 76 VAL A O 1
ATOM 592 N N . ARG A 1 77 ? 11.472 6.589 -24.089 1.00 98.31 77 ARG A N 1
ATOM 593 C CA . ARG A 1 77 ? 12.679 6.876 -24.870 1.00 98.31 77 ARG A CA 1
ATOM 594 C C . ARG A 1 77 ? 13.687 5.785 -24.574 1.00 98.31 77 ARG A C 1
ATOM 596 O O . ARG A 1 77 ? 13.809 5.389 -23.426 1.00 98.31 77 ARG A O 1
ATOM 603 N N . GLY A 1 78 ? 14.420 5.321 -25.580 1.00 97.56 78 GLY A N 1
ATOM 604 C CA . GLY A 1 78 ? 15.398 4.265 -25.353 1.00 97.56 78 GLY A CA 1
ATOM 605 C C . GLY A 1 78 ? 16.483 4.155 -26.413 1.00 97.56 78 GLY A C 1
ATOM 606 O O . GLY A 1 78 ? 16.327 4.611 -27.559 1.00 97.56 78 GLY A O 1
ATOM 607 N N . VAL A 1 79 ? 17.589 3.543 -26.005 1.00 98.25 79 VAL A N 1
ATOM 608 C CA . VAL A 1 79 ? 18.782 3.271 -26.810 1.00 98.25 79 VAL A CA 1
ATOM 609 C C . VAL A 1 79 ? 19.455 1.985 -26.322 1.00 98.25 79 VAL A C 1
ATOM 611 O O . VAL A 1 79 ? 19.332 1.610 -25.162 1.00 98.25 79 VAL A O 1
ATOM 614 N N . GLY A 1 80 ? 20.162 1.288 -27.209 1.00 97.69 80 GLY A N 1
ATOM 615 C CA . GLY A 1 80 ? 21.019 0.172 -26.814 1.00 97.69 80 GLY A CA 1
ATOM 616 C C . GLY A 1 80 ? 22.397 0.655 -26.380 1.00 97.69 80 GLY A C 1
ATOM 617 O O . GLY A 1 80 ? 23.065 1.365 -27.141 1.00 97.69 80 GLY A O 1
ATOM 618 N N . TRP A 1 81 ? 22.839 0.217 -25.208 1.00 95.56 81 TRP A N 1
ATOM 619 C CA . TRP A 1 81 ? 24.133 0.553 -24.622 1.00 95.56 81 TRP A CA 1
ATOM 620 C C . TRP A 1 81 ? 24.891 -0.715 -24.218 1.00 95.56 81 TRP A C 1
ATOM 622 O O . TRP A 1 81 ? 24.277 -1.755 -24.020 1.00 95.56 81 TRP A O 1
ATOM 632 N N . TYR A 1 82 ? 26.219 -0.657 -24.151 1.00 97.12 82 TYR A N 1
ATOM 633 C CA . TYR A 1 82 ? 27.043 -1.732 -23.588 1.00 97.12 82 TYR A CA 1
ATOM 634 C C . TYR A 1 82 ? 27.691 -1.200 -22.318 1.00 97.12 82 TYR A C 1
ATOM 636 O O . TYR A 1 82 ? 28.280 -0.121 -22.377 1.00 97.12 82 TYR A O 1
ATOM 644 N N . ILE A 1 83 ? 27.562 -1.929 -21.210 1.00 93.00 83 ILE A N 1
ATOM 645 C CA . ILE A 1 83 ? 28.180 -1.573 -19.931 1.00 93.00 83 ILE A CA 1
ATOM 646 C C . ILE A 1 83 ? 29.345 -2.538 -19.683 1.00 93.00 83 ILE A C 1
ATOM 648 O O . ILE A 1 83 ? 29.100 -3.701 -19.351 1.00 93.00 83 ILE A O 1
ATOM 652 N N . PRO A 1 84 ? 30.605 -2.096 -19.874 1.00 93.75 84 PRO A N 1
ATOM 653 C CA . PRO A 1 84 ? 31.783 -2.929 -19.646 1.00 93.75 84 PRO A CA 1
ATOM 654 C C . PRO A 1 84 ? 31.833 -3.549 -18.248 1.00 93.75 84 PRO A C 1
ATOM 656 O O . PRO A 1 84 ? 32.217 -4.707 -18.122 1.00 93.75 84 PRO A O 1
ATOM 659 N N . GLU A 1 85 ? 31.403 -2.805 -17.229 1.00 93.69 85 GLU A N 1
ATOM 660 C CA . GLU A 1 85 ? 31.420 -3.200 -15.818 1.00 93.69 85 GLU A CA 1
ATOM 661 C C . GLU A 1 85 ? 30.533 -4.423 -15.548 1.00 93.69 85 GLU A C 1
ATOM 663 O O . GLU A 1 85 ? 30.869 -5.255 -14.711 1.00 93.69 85 GLU A O 1
ATOM 668 N N . TYR A 1 86 ? 29.436 -4.568 -16.297 1.00 93.31 86 TYR A N 1
ATOM 669 C CA . TYR A 1 86 ? 28.497 -5.689 -16.182 1.00 93.31 86 TYR A CA 1
ATOM 670 C C . TYR A 1 86 ? 28.704 -6.757 -17.261 1.00 93.31 86 TYR A C 1
ATOM 672 O O . TYR A 1 86 ? 27.999 -7.764 -17.280 1.00 93.31 86 TYR A O 1
ATOM 680 N N . GLY A 1 87 ? 29.627 -6.534 -18.204 1.00 94.88 87 GLY A N 1
ATOM 681 C CA . GLY A 1 87 ? 29.904 -7.464 -19.300 1.00 94.88 87 GLY A CA 1
ATOM 682 C C . GLY A 1 87 ? 28.706 -7.740 -20.218 1.00 94.88 87 GLY A C 1
ATOM 683 O O . GLY A 1 87 ? 28.691 -8.760 -20.907 1.00 94.88 87 GLY A O 1
ATOM 684 N N . CYS A 1 88 ? 27.697 -6.862 -20.244 1.00 96.38 88 CYS A N 1
ATOM 685 C CA . CYS A 1 88 ? 26.465 -7.064 -21.004 1.00 96.38 88 CYS A CA 1
ATOM 686 C C . CYS A 1 88 ? 25.954 -5.778 -21.669 1.00 96.38 88 CYS A C 1
ATOM 688 O O . CYS A 1 88 ? 26.300 -4.650 -21.308 1.00 96.38 88 CYS A O 1
ATOM 690 N N . ALA A 1 89 ? 25.134 -5.953 -22.702 1.00 97.94 89 ALA A N 1
ATOM 691 C CA . ALA A 1 89 ? 24.402 -4.882 -23.348 1.00 97.94 89 ALA A CA 1
ATOM 692 C C . ALA A 1 89 ? 23.031 -4.703 -22.695 1.00 97.94 89 ALA A C 1
ATOM 694 O O . ALA A 1 89 ? 22.344 -5.670 -22.371 1.00 97.94 89 ALA A O 1
ATOM 695 N N . GLN A 1 90 ? 22.607 -3.451 -22.581 1.00 98.25 90 GLN A N 1
ATOM 696 C CA . GLN A 1 90 ? 21.340 -3.057 -21.992 1.00 98.25 90 GLN A CA 1
ATOM 697 C C . GLN A 1 90 ? 20.480 -2.285 -22.985 1.00 98.25 90 GLN A C 1
ATOM 699 O O . GLN A 1 90 ? 20.966 -1.478 -23.787 1.00 98.25 90 GLN A O 1
ATOM 704 N N . VAL A 1 91 ? 19.171 -2.485 -22.887 1.00 98.50 91 VAL A N 1
ATOM 705 C CA . VAL A 1 91 ? 18.180 -1.552 -23.419 1.00 98.50 91 VAL A CA 1
ATOM 706 C C . VAL A 1 91 ? 18.005 -0.455 -22.375 1.00 98.50 91 VAL A C 1
ATOM 708 O O . VAL A 1 91 ? 17.271 -0.641 -21.411 1.00 98.50 91 VAL A O 1
ATOM 711 N N . SER A 1 92 ? 18.705 0.665 -22.547 1.00 98.25 92 SER A N 1
ATOM 712 C CA . SER A 1 92 ? 18.613 1.802 -21.634 1.00 98.25 92 SER A CA 1
ATOM 713 C C . SER A 1 92 ? 17.417 2.669 -21.995 1.00 98.25 92 SER A C 1
ATOM 715 O O . SER A 1 92 ? 17.292 3.104 -23.148 1.00 98.25 92 SER A O 1
ATOM 717 N N . MET A 1 93 ? 16.519 2.889 -21.035 1.00 98.44 93 MET A N 1
ATOM 718 C CA . MET A 1 93 ? 15.255 3.583 -21.245 1.00 98.44 93 MET A CA 1
ATOM 719 C C . MET A 1 93 ? 15.019 4.692 -20.224 1.00 98.44 93 MET A C 1
ATOM 721 O O . MET A 1 93 ? 15.398 4.604 -19.063 1.00 98.44 93 MET A O 1
ATOM 725 N N . ASN A 1 94 ? 14.307 5.719 -20.675 1.00 98.56 94 ASN A N 1
ATOM 726 C CA . ASN A 1 94 ? 13.635 6.682 -19.821 1.00 98.56 94 ASN A CA 1
ATOM 727 C C . ASN A 1 94 ? 12.129 6.487 -19.988 1.00 98.56 94 ASN A C 1
ATOM 729 O O . ASN A 1 94 ? 11.596 6.721 -21.083 1.00 98.56 94 ASN A O 1
ATOM 733 N N . LEU A 1 95 ? 11.466 6.094 -18.903 1.00 98.44 95 LEU A N 1
ATOM 734 C CA . LEU A 1 95 ? 10.011 6.065 -18.788 1.00 98.44 95 LEU A CA 1
ATOM 735 C C . LEU A 1 95 ? 9.579 7.459 -18.337 1.00 98.44 95 LEU A C 1
ATOM 737 O O . LEU A 1 95 ? 9.866 7.861 -17.210 1.00 98.44 95 LEU A O 1
ATOM 741 N N . ILE A 1 96 ? 9.004 8.242 -19.252 1.00 97.88 96 ILE A N 1
ATOM 742 C CA . ILE A 1 96 ? 8.723 9.669 -19.006 1.00 97.88 96 ILE A CA 1
ATOM 743 C C . ILE A 1 96 ? 7.303 9.920 -18.491 1.00 97.88 96 ILE A C 1
ATOM 745 O O . ILE A 1 96 ? 7.024 11.028 -18.040 1.00 97.88 96 ILE A O 1
ATOM 749 N N . ASP A 1 97 ? 6.437 8.909 -18.571 1.00 97.62 97 ASP A N 1
ATOM 750 C CA . ASP A 1 97 ? 5.102 8.896 -17.981 1.00 97.62 97 ASP A CA 1
ATOM 751 C C . ASP A 1 97 ? 4.736 7.457 -17.575 1.00 97.62 97 ASP A C 1
ATOM 753 O O . ASP A 1 97 ? 4.498 6.597 -18.428 1.00 97.62 97 ASP A O 1
ATOM 757 N N . LEU A 1 98 ? 4.759 7.193 -16.267 1.00 96.50 98 LEU A N 1
ATOM 758 C CA . LEU A 1 98 ? 4.508 5.869 -15.690 1.00 96.50 98 LEU A CA 1
ATOM 759 C C . LEU A 1 98 ? 3.031 5.469 -15.738 1.00 96.50 98 LEU A C 1
ATOM 761 O O . LEU A 1 98 ? 2.746 4.276 -15.747 1.00 96.50 98 LEU A O 1
ATOM 765 N N . ASP A 1 99 ? 2.119 6.443 -15.830 1.00 95.88 99 ASP A N 1
ATOM 766 C CA . ASP A 1 99 ? 0.682 6.180 -15.975 1.00 95.88 99 ASP A CA 1
ATOM 767 C C . ASP A 1 99 ? 0.379 5.604 -17.370 1.00 95.88 99 ASP A C 1
ATOM 769 O O . ASP A 1 99 ? -0.588 4.872 -17.567 1.00 95.88 99 ASP A O 1
ATOM 773 N N . VAL A 1 100 ? 1.226 5.939 -18.353 1.00 97.75 100 VAL A N 1
ATOM 774 C CA . VAL A 1 100 ? 1.111 5.481 -19.743 1.00 97.75 100 VAL A CA 1
ATOM 775 C C . VAL A 1 100 ? 1.889 4.188 -19.973 1.00 97.75 100 VAL A C 1
ATOM 777 O O . VAL A 1 100 ? 1.353 3.253 -20.567 1.00 97.75 100 VAL A O 1
ATOM 780 N N . THR A 1 101 ? 3.148 4.128 -19.531 1.00 98.44 101 THR A N 1
ATOM 781 C CA . THR A 1 101 ? 3.962 2.907 -19.608 1.00 98.44 101 THR A CA 1
ATOM 782 C C . THR A 1 101 ? 4.610 2.610 -18.254 1.00 98.44 101 THR A C 1
ATOM 784 O O . THR A 1 101 ? 5.676 3.156 -17.946 1.00 98.44 101 THR A O 1
ATOM 787 N N . PRO A 1 102 ? 4.012 1.697 -17.468 1.00 98.12 102 PRO A N 1
ATOM 788 C CA . PRO A 1 102 ? 4.596 1.199 -16.229 1.00 98.12 102 PRO A CA 1
ATOM 789 C C . PRO A 1 102 ? 5.883 0.390 -16.446 1.00 98.12 102 PRO A C 1
ATOM 791 O O . PRO A 1 102 ? 6.137 -0.158 -17.523 1.00 98.12 102 PRO A O 1
ATOM 794 N N . VAL A 1 103 ? 6.669 0.235 -15.375 1.00 98.31 103 VAL A N 1
ATOM 795 C CA . VAL A 1 103 ? 7.962 -0.480 -15.390 1.00 98.31 103 VAL A CA 1
ATOM 796 C C . VAL A 1 103 ? 7.822 -1.921 -15.895 1.00 98.31 103 VAL A C 1
ATOM 798 O O . VAL A 1 103 ? 8.584 -2.350 -16.761 1.00 98.31 103 VAL A O 1
ATOM 801 N N . HIS A 1 104 ? 6.821 -2.659 -15.407 1.00 98.69 104 HIS A N 1
ATOM 802 C CA . HIS A 1 104 ? 6.593 -4.052 -15.805 1.00 98.69 104 HIS A CA 1
ATOM 803 C C . HIS A 1 104 ? 6.193 -4.190 -17.280 1.00 98.69 104 HIS A C 1
ATOM 805 O O . HIS A 1 104 ? 6.644 -5.122 -17.938 1.00 98.69 104 HIS A O 1
ATOM 811 N N . VAL A 1 105 ? 5.439 -3.231 -17.833 1.00 98.69 105 VAL A N 1
ATOM 812 C CA . VAL A 1 105 ? 5.084 -3.213 -19.263 1.00 98.69 105 VAL A CA 1
ATOM 813 C C . VAL A 1 105 ? 6.326 -2.997 -20.127 1.00 98.69 105 VAL A C 1
ATOM 815 O O . VAL A 1 105 ? 6.506 -3.682 -21.135 1.00 98.69 105 VAL A O 1
ATOM 818 N N . ALA A 1 106 ? 7.213 -2.080 -19.727 1.00 98.69 106 ALA A N 1
ATOM 819 C CA . ALA A 1 106 ? 8.477 -1.863 -20.424 1.00 98.69 106 ALA A CA 1
ATOM 820 C C . ALA A 1 106 ? 9.379 -3.108 -20.383 1.00 98.69 106 ALA A C 1
ATOM 822 O O . ALA A 1 106 ? 9.949 -3.486 -21.409 1.00 98.69 106 ALA A O 1
ATOM 823 N N . PHE A 1 107 ? 9.469 -3.770 -19.226 1.00 98.81 107 PHE A N 1
ATOM 824 C CA . PHE A 1 107 ? 10.229 -5.009 -19.060 1.00 98.81 107 PHE A CA 1
ATOM 825 C C . PHE A 1 107 ? 9.681 -6.155 -19.920 1.00 98.81 107 PHE A C 1
ATOM 827 O O . PHE A 1 107 ? 10.431 -6.723 -20.716 1.00 98.81 107 PHE A O 1
ATOM 834 N N . ASP A 1 108 ? 8.381 -6.456 -19.816 1.00 98.75 108 ASP A N 1
ATOM 835 C CA . ASP A 1 108 ? 7.725 -7.532 -20.571 1.00 98.75 108 ASP A CA 1
ATOM 836 C C . ASP A 1 108 ? 7.865 -7.303 -22.091 1.00 98.75 108 ASP A C 1
ATOM 838 O O . ASP A 1 108 ? 8.162 -8.235 -22.842 1.00 98.75 108 ASP A O 1
ATOM 842 N N . ALA A 1 109 ? 7.739 -6.053 -22.559 1.00 98.69 109 ALA A N 1
ATOM 843 C CA . ALA A 1 109 ? 7.957 -5.711 -23.964 1.00 98.69 109 ALA A CA 1
ATOM 844 C C . ALA A 1 109 ? 9.416 -5.928 -24.398 1.00 98.69 109 ALA A C 1
ATOM 846 O O . ALA A 1 109 ? 9.670 -6.432 -25.494 1.00 98.69 109 ALA A O 1
ATOM 847 N N . CYS A 1 110 ? 10.396 -5.575 -23.562 1.00 98.69 110 CYS A N 1
ATOM 848 C CA . CYS A 1 110 ? 11.797 -5.878 -23.843 1.00 98.69 110 CYS A CA 1
ATOM 849 C C . CYS A 1 110 ? 12.057 -7.391 -23.901 1.00 98.69 110 CYS A C 1
ATOM 851 O O . CYS A 1 110 ? 12.729 -7.830 -24.837 1.00 98.69 110 CYS A O 1
ATOM 853 N N . ASP A 1 111 ? 11.512 -8.179 -22.966 1.00 98.56 111 ASP A N 1
ATOM 854 C CA . ASP A 1 111 ? 11.660 -9.643 -22.947 1.00 98.56 111 ASP A CA 1
ATOM 855 C C . ASP A 1 111 ? 11.057 -10.286 -24.198 1.00 98.56 111 ASP A C 1
ATOM 857 O O . ASP A 1 111 ? 11.736 -11.041 -24.898 1.00 98.56 111 ASP A O 1
ATOM 861 N N . GLU A 1 112 ? 9.832 -9.909 -24.568 1.00 98.50 112 GLU A N 1
ATOM 862 C CA . GLU A 1 112 ? 9.175 -10.404 -25.780 1.00 98.50 112 GLU A CA 1
ATOM 863 C C . GLU A 1 112 ? 10.017 -10.107 -27.036 1.00 98.50 112 GLU A C 1
ATOM 865 O O . GLU A 1 112 ? 10.284 -10.994 -27.857 1.00 98.50 112 GLU A O 1
ATOM 870 N N . ARG A 1 113 ? 10.500 -8.865 -27.184 1.00 98.44 113 ARG A N 1
ATOM 871 C CA . ARG A 1 113 ? 11.292 -8.449 -28.355 1.00 98.44 113 ARG A CA 1
ATOM 872 C C . ARG A 1 113 ? 12.700 -9.039 -28.368 1.00 98.44 113 ARG A C 1
ATOM 874 O O . ARG A 1 113 ? 13.264 -9.213 -29.457 1.00 98.44 113 ARG A O 1
ATOM 881 N N . ALA A 1 114 ? 13.274 -9.341 -27.208 1.00 98.44 114 ALA A N 1
ATOM 882 C CA . ALA A 1 114 ? 14.539 -10.055 -27.097 1.00 98.44 114 ALA A CA 1
ATOM 883 C C . ALA A 1 114 ? 14.373 -11.526 -27.507 1.00 98.44 114 ALA A C 1
ATOM 885 O O . ALA A 1 114 ? 15.113 -12.007 -28.373 1.00 98.44 114 ALA A O 1
ATOM 886 N N . ARG A 1 115 ? 13.346 -12.208 -26.983 1.00 98.38 115 ARG A N 1
ATOM 887 C CA . ARG A 1 115 ? 13.029 -13.609 -27.305 1.00 98.38 115 ARG A CA 1
ATOM 888 C C . ARG A 1 115 ? 12.720 -13.821 -28.778 1.00 98.38 115 ARG A C 1
ATOM 890 O O . ARG A 1 115 ? 13.227 -14.772 -29.368 1.00 98.38 115 ARG A O 1
ATOM 897 N N . ALA A 1 116 ? 11.993 -12.895 -29.405 1.00 98.00 116 ALA A N 1
ATOM 898 C CA . ALA A 1 116 ? 11.729 -12.914 -30.848 1.00 98.00 116 ALA A CA 1
ATOM 899 C C . ALA A 1 116 ? 13.009 -12.901 -31.716 1.00 98.00 116 ALA A C 1
ATOM 901 O O . ALA A 1 116 ? 12.947 -13.109 -32.926 1.00 98.00 116 ALA A O 1
ATOM 902 N N . ARG A 1 117 ? 14.177 -12.641 -31.113 1.00 97.12 117 ARG A N 1
ATOM 903 C CA . ARG A 1 117 ? 15.496 -12.614 -31.758 1.00 97.12 117 ARG A CA 1
ATOM 904 C C . ARG A 1 117 ? 16.463 -13.665 -31.210 1.00 97.12 117 ARG A C 1
ATOM 906 O O . ARG A 1 117 ? 17.650 -13.589 -31.512 1.00 97.12 117 ARG A O 1
ATOM 913 N N . GLY A 1 118 ? 15.985 -14.611 -30.402 1.00 97.31 118 GLY A N 1
ATOM 914 C CA . GLY A 1 118 ? 16.823 -15.639 -29.777 1.00 97.31 118 GLY A CA 1
ATOM 915 C C . GLY A 1 118 ? 17.721 -15.125 -28.646 1.00 97.31 118 GLY A C 1
ATOM 916 O O . GLY A 1 118 ? 18.641 -15.827 -28.238 1.00 97.31 118 GLY A O 1
ATOM 917 N N . MET A 1 119 ? 17.477 -13.910 -28.145 1.00 97.88 119 MET A N 1
ATOM 918 C CA . MET A 1 119 ? 18.158 -13.368 -26.967 1.00 97.88 119 MET A CA 1
ATOM 919 C C . MET A 1 119 ? 17.347 -13.635 -25.701 1.00 97.88 119 MET A C 1
ATOM 921 O O . MET A 1 119 ? 16.152 -13.930 -25.759 1.00 97.88 119 MET A O 1
ATOM 925 N N . ARG A 1 120 ? 17.997 -13.473 -24.550 1.00 97.56 120 ARG A N 1
ATOM 926 C CA . ARG A 1 120 ? 17.387 -13.578 -23.226 1.00 97.56 120 ARG A CA 1
ATOM 927 C C . ARG A 1 120 ? 17.580 -12.272 -22.462 1.00 97.56 120 ARG A C 1
ATOM 929 O O . ARG A 1 120 ? 18.701 -11.766 -22.400 1.00 97.56 120 ARG A O 1
ATOM 936 N N . VAL A 1 121 ? 16.505 -11.773 -21.854 1.00 98.44 121 VAL A N 1
ATOM 937 C CA . VAL A 1 121 ? 16.600 -10.776 -20.783 1.00 98.44 121 VAL A CA 1
ATOM 938 C C . VAL A 1 121 ? 17.095 -11.472 -19.518 1.00 98.44 121 VAL A C 1
ATOM 940 O O . VAL A 1 121 ? 16.535 -12.494 -19.117 1.00 98.44 121 VAL A O 1
ATOM 943 N N . THR A 1 122 ? 18.176 -10.968 -18.924 1.00 97.50 122 THR A N 1
ATOM 944 C CA . THR A 1 122 ? 18.769 -11.551 -17.705 1.00 97.50 122 THR A CA 1
ATOM 945 C C . THR A 1 122 ? 18.281 -10.873 -16.431 1.00 97.50 122 THR A C 1
ATOM 947 O O . THR A 1 122 ? 18.245 -11.507 -15.388 1.00 97.50 122 THR A O 1
ATOM 950 N N . GLY A 1 123 ? 17.826 -9.627 -16.534 1.00 97.88 123 GLY A N 1
ATOM 951 C CA . GLY A 1 123 ? 17.298 -8.837 -15.430 1.00 97.88 123 GLY A CA 1
ATOM 952 C C . GLY A 1 123 ? 17.144 -7.385 -15.857 1.00 97.88 123 GLY A C 1
ATOM 953 O O . GLY A 1 123 ? 17.083 -7.079 -17.054 1.00 97.88 123 GLY A O 1
ATOM 954 N N . SER A 1 124 ? 17.110 -6.481 -14.895 1.00 98.31 124 SER A N 1
ATOM 955 C CA . SER A 1 124 ? 17.018 -5.051 -15.152 1.00 98.31 124 SER A CA 1
ATOM 956 C C . SER A 1 124 ? 17.686 -4.247 -14.047 1.00 98.31 124 SER A C 1
ATOM 958 O O . SER A 1 124 ? 18.205 -4.797 -13.085 1.00 98.31 124 SER A O 1
ATOM 960 N N . GLU A 1 125 ? 17.715 -2.936 -14.217 1.00 97.00 125 GLU A N 1
ATOM 961 C CA . GLU A 1 125 ? 18.304 -2.008 -13.268 1.00 97.00 125 GLU A CA 1
ATOM 962 C C . GLU A 1 125 ? 17.495 -0.712 -13.258 1.00 97.00 125 GLU A C 1
ATOM 964 O O . GLU A 1 125 ? 17.164 -0.153 -14.310 1.00 97.00 125 GLU A O 1
ATOM 969 N N . LEU A 1 126 ? 17.200 -0.222 -12.055 1.00 96.44 126 LEU A N 1
ATOM 970 C CA . LEU A 1 126 ? 16.657 1.113 -11.834 1.00 96.44 126 LEU A CA 1
ATOM 971 C C . LEU A 1 126 ? 17.794 2.058 -11.461 1.00 96.44 126 LEU A C 1
ATOM 973 O O . LEU A 1 126 ? 18.464 1.872 -10.448 1.00 96.44 126 LEU A O 1
ATOM 977 N N . VAL A 1 127 ? 17.987 3.100 -12.266 1.00 95.31 127 VAL A N 1
ATOM 978 C CA . VAL A 1 127 ? 19.022 4.104 -12.016 1.00 95.31 127 VAL A CA 1
ATOM 979 C C . VAL A 1 127 ? 18.405 5.278 -11.262 1.00 95.31 127 VAL A C 1
ATOM 981 O O . VAL A 1 127 ? 17.613 6.044 -11.812 1.00 95.31 127 VAL A O 1
ATOM 984 N N . GLY A 1 128 ? 18.798 5.440 -10.000 1.00 95.25 128 GLY A N 1
ATOM 985 C CA . GLY A 1 128 ? 18.294 6.496 -9.122 1.00 95.25 128 GLY A CA 1
ATOM 986 C C . GLY A 1 128 ? 17.119 6.035 -8.262 1.00 95.25 128 GLY A C 1
ATOM 987 O O . GLY A 1 128 ? 17.147 4.935 -7.717 1.00 95.25 128 GLY A O 1
ATOM 988 N N . LEU A 1 129 ? 16.127 6.912 -8.096 1.00 97.19 129 LEU A N 1
ATOM 989 C CA . LEU A 1 129 ? 14.967 6.685 -7.232 1.00 97.19 129 LEU A CA 1
ATOM 990 C C . LEU A 1 129 ? 13.724 6.325 -8.049 1.00 97.19 129 LEU A C 1
ATOM 992 O O . LEU A 1 129 ? 13.569 6.764 -9.192 1.00 97.19 129 LEU A O 1
ATOM 996 N N . VAL A 1 130 ? 12.812 5.572 -7.438 1.00 97.88 130 VAL A N 1
ATOM 997 C CA . VAL A 1 130 ? 11.557 5.126 -8.051 1.00 97.88 130 VAL A CA 1
ATOM 998 C C . VAL A 1 130 ? 10.363 5.437 -7.137 1.00 97.88 130 VAL A C 1
ATOM 1000 O O . VAL A 1 130 ? 10.477 5.281 -5.920 1.00 97.88 130 VAL A O 1
ATOM 1003 N N . PRO A 1 13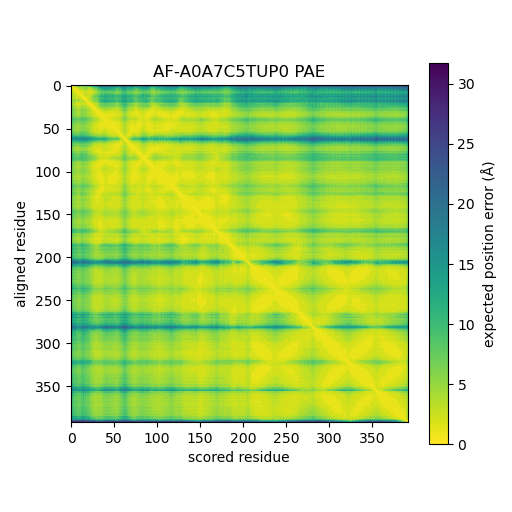1 ? 9.209 5.868 -7.681 1.00 98.25 131 PRO A N 1
ATOM 1004 C CA . PRO A 1 131 ? 7.985 5.980 -6.893 1.00 98.25 131 PRO A CA 1
ATOM 1005 C C . PRO A 1 131 ? 7.509 4.603 -6.421 1.00 98.25 131 PRO A C 1
ATOM 1007 O O . PRO A 1 131 ? 7.500 3.646 -7.201 1.00 98.25 131 PRO A O 1
ATOM 1010 N N . ARG A 1 132 ? 7.039 4.510 -5.177 1.00 98.00 132 ARG A N 1
ATOM 1011 C CA . ARG A 1 132 ? 6.483 3.297 -4.556 1.00 98.00 132 ARG A CA 1
ATOM 1012 C C . ARG A 1 132 ? 5.436 2.650 -5.445 1.00 98.00 132 ARG A C 1
ATOM 1014 O O . ARG A 1 132 ? 5.504 1.448 -5.689 1.00 98.00 132 ARG A O 1
ATOM 1021 N N . GLN A 1 133 ? 4.516 3.452 -5.983 1.00 97.88 133 GLN A N 1
ATOM 1022 C CA . GLN A 1 133 ? 3.429 2.945 -6.819 1.00 97.88 133 GLN A CA 1
ATOM 1023 C C . GLN A 1 133 ? 3.943 2.164 -8.037 1.00 97.88 133 GLN A C 1
ATOM 1025 O O . GLN A 1 133 ? 3.414 1.102 -8.335 1.00 97.88 133 GLN A O 1
ATOM 1030 N N . ALA A 1 134 ? 5.037 2.600 -8.671 1.00 98.00 134 ALA A N 1
ATOM 1031 C CA . ALA A 1 134 ? 5.578 1.924 -9.852 1.00 98.00 134 ALA A CA 1
ATOM 1032 C C . ALA A 1 134 ? 6.092 0.503 -9.551 1.00 98.00 134 ALA A C 1
ATOM 1034 O O . ALA A 1 134 ? 5.985 -0.391 -10.395 1.00 98.00 134 ALA A O 1
ATOM 1035 N N . ILE A 1 135 ? 6.638 0.288 -8.349 1.00 98.31 135 ILE A N 1
ATOM 1036 C CA . ILE A 1 135 ? 7.077 -1.033 -7.883 1.00 98.31 135 ILE A CA 1
ATOM 1037 C C . ILE A 1 135 ? 5.878 -1.881 -7.458 1.00 98.31 135 ILE A C 1
ATOM 1039 O O . ILE A 1 135 ? 5.821 -3.064 -7.797 1.00 98.31 135 ILE A O 1
ATOM 1043 N N . LEU A 1 136 ? 4.896 -1.287 -6.774 1.00 98.50 136 LEU A N 1
ATOM 1044 C CA . LEU A 1 136 ? 3.678 -1.996 -6.381 1.00 98.50 136 LEU A CA 1
ATOM 1045 C C . LEU A 1 136 ? 2.868 -2.457 -7.589 1.00 98.50 136 LEU A C 1
ATOM 1047 O O . LEU A 1 136 ? 2.484 -3.621 -7.631 1.00 98.50 136 LEU A O 1
ATOM 1051 N N . ASP A 1 137 ? 2.690 -1.612 -8.602 1.00 98.50 137 ASP A N 1
ATOM 1052 C CA . ASP A 1 137 ? 1.990 -1.975 -9.836 1.00 98.50 137 ASP A CA 1
ATOM 1053 C C . ASP A 1 137 ? 2.663 -3.165 -10.527 1.00 98.50 137 ASP A C 1
ATOM 1055 O O . ASP A 1 137 ? 1.991 -4.090 -10.982 1.00 98.50 137 ASP A O 1
ATOM 1059 N N . ALA A 1 138 ? 4.001 -3.183 -10.562 1.00 98.69 138 ALA A N 1
ATOM 1060 C CA . ALA A 1 138 ? 4.755 -4.320 -11.081 1.00 98.69 138 ALA A CA 1
ATOM 1061 C C . ALA A 1 138 ? 4.543 -5.593 -10.250 1.00 98.69 138 ALA A C 1
ATOM 1063 O O . ALA A 1 138 ? 4.301 -6.660 -10.813 1.00 98.69 138 ALA A O 1
ATOM 1064 N N . GLY A 1 139 ? 4.595 -5.496 -8.922 1.00 98.62 139 GLY A N 1
ATOM 1065 C CA . GLY A 1 139 ? 4.375 -6.638 -8.036 1.00 98.62 139 GLY A CA 1
ATOM 1066 C C . GLY A 1 139 ? 2.963 -7.208 -8.164 1.00 98.62 139 GLY A C 1
ATOM 1067 O O . GLY A 1 139 ? 2.802 -8.418 -8.319 1.00 98.62 139 GLY A O 1
ATOM 1068 N N . VAL A 1 140 ? 1.949 -6.339 -8.180 1.00 98.56 140 VAL A N 1
ATOM 1069 C CA . VAL A 1 140 ? 0.539 -6.703 -8.377 1.00 98.56 140 VAL A CA 1
ATOM 1070 C C . VAL A 1 140 ? 0.339 -7.385 -9.729 1.00 98.56 140 VAL A C 1
ATOM 1072 O O . VAL A 1 140 ? -0.261 -8.460 -9.780 1.00 98.56 140 VAL A O 1
ATOM 1075 N N . HIS A 1 141 ? 0.878 -6.813 -10.813 1.00 98.56 141 HIS A N 1
ATOM 1076 C CA . HIS A 1 141 ? 0.820 -7.404 -12.155 1.00 98.56 141 HIS A CA 1
ATOM 1077 C C . HIS A 1 141 ? 1.362 -8.837 -12.169 1.00 98.56 141 HIS A C 1
ATOM 1079 O O . HIS A 1 141 ? 0.692 -9.760 -12.642 1.00 98.56 141 HIS A O 1
ATOM 1085 N N . TYR A 1 142 ? 2.549 -9.059 -11.602 1.00 98.69 142 TYR A N 1
ATOM 1086 C CA . TYR A 1 142 ? 3.165 -10.384 -11.614 1.00 98.69 142 TYR A CA 1
ATOM 1087 C C . TYR A 1 142 ? 2.509 -11.375 -10.646 1.00 98.69 142 TYR A C 1
ATOM 1089 O O . TYR A 1 142 ? 2.385 -12.548 -11.003 1.00 98.69 142 TYR A O 1
ATOM 1097 N N . LEU A 1 143 ? 2.020 -10.942 -9.477 1.00 98.44 143 LEU A N 1
ATOM 1098 C CA . LEU A 1 143 ? 1.216 -11.791 -8.586 1.00 98.44 143 LEU A CA 1
ATOM 1099 C C . LEU A 1 143 ? -0.027 -12.317 -9.309 1.00 98.44 143 LEU A C 1
ATOM 1101 O O . LEU A 1 143 ? -0.238 -13.533 -9.358 1.00 98.44 143 LEU A O 1
ATOM 1105 N N . LYS A 1 144 ? -0.774 -11.429 -9.976 1.00 97.12 144 LYS A N 1
ATOM 1106 C CA . LYS A 1 144 ? -1.946 -11.812 -10.772 1.00 97.12 144 LYS A CA 1
ATOM 1107 C C . LYS A 1 144 ? -1.584 -12.773 -11.900 1.00 97.12 144 LYS A C 1
ATOM 1109 O O . LYS A 1 144 ? -2.242 -13.800 -12.068 1.00 97.12 144 LYS A O 1
ATOM 1114 N N . ARG A 1 145 ? -0.490 -12.513 -12.626 1.00 97.00 145 ARG A N 1
ATOM 1115 C CA . ARG A 1 145 ? 0.015 -13.409 -13.684 1.00 97.00 145 ARG A CA 1
ATOM 1116 C C . ARG A 1 145 ? 0.379 -14.804 -13.157 1.00 97.00 145 ARG A C 1
ATOM 1118 O O . ARG A 1 145 ? 0.252 -15.781 -13.890 1.00 97.00 145 ARG A O 1
ATOM 1125 N N . MET A 1 146 ? 0.790 -14.912 -11.893 1.00 96.06 146 MET A N 1
ATOM 1126 C CA . MET A 1 146 ? 1.058 -16.180 -11.199 1.00 96.06 146 MET A CA 1
ATOM 1127 C C . MET A 1 146 ? -0.199 -16.842 -10.603 1.00 96.06 146 MET A C 1
ATOM 1129 O O . MET A 1 146 ? -0.087 -17.876 -9.940 1.00 96.06 146 MET A O 1
ATOM 1133 N N . GLY A 1 147 ? -1.390 -16.268 -10.801 1.00 95.06 147 GLY A N 1
ATOM 1134 C CA . GLY A 1 147 ? -2.631 -16.750 -10.191 1.00 95.06 147 GLY A CA 1
ATOM 1135 C C . GLY A 1 147 ? -2.650 -16.580 -8.669 1.00 95.06 147 GLY A C 1
ATOM 1136 O O . GLY A 1 147 ? -3.243 -17.396 -7.956 1.00 95.06 147 GLY A O 1
ATOM 1137 N N . ARG A 1 148 ? -1.955 -15.560 -8.153 1.00 95.94 148 ARG A N 1
ATOM 1138 C CA . ARG A 1 148 ? -1.872 -15.222 -6.729 1.00 95.94 148 ARG A CA 1
ATOM 1139 C C . ARG A 1 148 ? -2.535 -13.875 -6.469 1.00 95.94 148 ARG A C 1
ATOM 1141 O O . ARG A 1 148 ? -2.414 -12.961 -7.277 1.00 95.94 148 ARG A O 1
ATOM 1148 N N . SER A 1 149 ? -3.199 -13.775 -5.322 1.00 97.44 149 SER A N 1
ATOM 1149 C CA . SER A 1 149 ? -3.815 -12.529 -4.877 1.00 97.44 149 SER A CA 1
ATOM 1150 C C . SER A 1 149 ? -2.726 -11.493 -4.553 1.00 97.44 149 SER A C 1
ATOM 1152 O O . SER A 1 149 ? -1.748 -11.841 -3.881 1.00 97.44 149 SER A O 1
ATOM 1154 N N . PRO A 1 150 ? -2.878 -10.227 -4.980 1.00 97.88 150 PRO A N 1
ATOM 1155 C CA . PRO A 1 150 ? -2.070 -9.104 -4.520 1.00 97.88 150 PRO A CA 1
ATOM 1156 C C . PRO A 1 150 ? -2.390 -8.662 -3.084 1.00 97.88 150 PRO A C 1
ATOM 1158 O O . PRO A 1 150 ? -1.683 -7.811 -2.551 1.00 97.88 150 PRO A O 1
ATOM 1161 N N . GLY A 1 151 ? -3.421 -9.224 -2.441 1.00 98.19 151 GLY A N 1
ATOM 1162 C CA . GLY A 1 151 ? -3.819 -8.938 -1.058 1.00 98.19 151 GLY A CA 1
ATOM 1163 C C . GLY A 1 151 ? -2.879 -9.526 0.003 1.00 98.19 151 GLY A C 1
ATOM 1164 O O . GLY A 1 151 ? -3.326 -10.130 0.980 1.00 98.19 151 GLY A O 1
ATOM 1165 N N . VAL A 1 152 ? -1.572 -9.360 -0.182 1.00 98.44 152 VAL A N 1
ATOM 1166 C CA . VAL A 1 152 ? -0.488 -9.802 0.708 1.00 98.44 152 VAL A CA 1
ATOM 1167 C C . VAL A 1 152 ? 0.247 -8.588 1.296 1.00 98.44 152 VAL A C 1
ATOM 1169 O O . VAL A 1 152 ? 0.046 -7.468 0.820 1.00 98.44 152 VAL A O 1
ATOM 1172 N N . PRO A 1 153 ? 1.076 -8.752 2.344 1.00 98.00 153 PRO A N 1
ATOM 1173 C CA . PRO A 1 153 ? 1.899 -7.661 2.853 1.00 98.00 153 PRO A CA 1
ATOM 1174 C C . PRO A 1 153 ? 2.690 -6.959 1.745 1.00 98.00 153 PRO A C 1
ATOM 1176 O O . PRO A 1 153 ? 3.256 -7.603 0.866 1.00 98.00 153 PRO A O 1
ATOM 1179 N N . GLU A 1 154 ? 2.783 -5.632 1.821 1.00 97.38 154 GLU A N 1
ATOM 1180 C CA . GLU A 1 154 ? 3.426 -4.811 0.791 1.00 97.38 154 GLU A CA 1
ATOM 1181 C C . GLU A 1 154 ? 4.859 -5.253 0.470 1.00 97.38 154 GLU A C 1
ATOM 1183 O O . GLU A 1 154 ? 5.245 -5.323 -0.694 1.00 97.38 154 GLU A O 1
ATOM 1188 N N . ARG A 1 155 ? 5.624 -5.640 1.497 1.00 97.19 155 ARG A N 1
ATOM 1189 C CA . ARG A 1 155 ? 6.979 -6.183 1.334 1.00 97.19 155 ARG A CA 1
ATOM 1190 C C . ARG A 1 155 ? 7.024 -7.400 0.398 1.00 97.19 155 ARG A C 1
ATOM 1192 O O . ARG A 1 155 ? 7.997 -7.563 -0.326 1.00 97.19 155 ARG A O 1
ATOM 1199 N N . ASP A 1 156 ? 5.975 -8.223 0.376 1.00 98.31 156 ASP A N 1
ATOM 1200 C CA . ASP A 1 156 ? 5.895 -9.428 -0.452 1.00 98.31 156 ASP A CA 1
ATOM 1201 C C . ASP A 1 156 ? 5.523 -9.060 -1.905 1.00 98.31 156 ASP A C 1
ATOM 1203 O O . ASP A 1 156 ? 6.017 -9.670 -2.860 1.00 98.31 156 ASP A O 1
ATOM 1207 N N . VAL A 1 157 ? 4.711 -8.007 -2.087 1.00 98.69 157 VAL A N 1
ATOM 1208 C CA . VAL A 1 157 ? 4.424 -7.399 -3.401 1.00 98.69 157 VAL A CA 1
ATOM 1209 C C . VAL A 1 157 ? 5.701 -6.811 -4.001 1.00 98.69 157 VAL A C 1
ATOM 1211 O O . VAL A 1 157 ? 6.053 -7.126 -5.139 1.00 98.69 157 VAL A O 1
ATOM 1214 N N . VAL A 1 158 ? 6.438 -6.016 -3.218 1.00 98.56 158 VAL A N 1
ATOM 1215 C CA . VAL A 1 158 ? 7.734 -5.447 -3.614 1.00 98.56 158 VAL A CA 1
ATOM 1216 C C . VAL A 1 158 ? 8.735 -6.552 -3.920 1.00 98.56 158 VAL A C 1
ATOM 1218 O O . VAL A 1 158 ? 9.350 -6.528 -4.982 1.00 98.56 158 VAL A O 1
ATOM 1221 N N . HIS A 1 159 ? 8.855 -7.559 -3.052 1.00 98.31 159 HIS A N 1
ATOM 1222 C CA . HIS A 1 159 ? 9.726 -8.707 -3.288 1.00 98.31 159 HIS A CA 1
ATOM 1223 C C . HIS A 1 159 ? 9.417 -9.375 -4.633 1.00 98.31 159 HIS A C 1
ATOM 1225 O O . HIS A 1 159 ? 10.322 -9.626 -5.429 1.00 98.31 159 HIS A O 1
ATOM 1231 N N . THR A 1 160 ? 8.137 -9.597 -4.935 1.00 98.62 160 THR A N 1
ATOM 1232 C CA . THR A 1 160 ? 7.717 -10.171 -6.218 1.00 98.62 160 THR A CA 1
ATOM 1233 C C . THR A 1 160 ? 8.144 -9.301 -7.402 1.00 98.62 160 THR A C 1
ATOM 1235 O O . THR A 1 160 ? 8.656 -9.829 -8.393 1.00 98.62 160 THR A O 1
ATOM 1238 N N . ALA A 1 161 ? 7.983 -7.978 -7.302 1.00 98.56 161 ALA A N 1
ATOM 1239 C CA . ALA A 1 161 ? 8.415 -7.040 -8.334 1.00 98.56 161 ALA A CA 1
ATOM 1240 C C . ALA A 1 161 ? 9.935 -7.102 -8.555 1.00 98.56 161 ALA A C 1
ATOM 1242 O O . ALA A 1 161 ? 10.378 -7.324 -9.682 1.00 98.56 161 ALA A O 1
ATOM 1243 N N . VAL A 1 162 ? 10.722 -6.974 -7.481 1.00 98.44 162 VAL A N 1
ATOM 1244 C CA . VAL A 1 162 ? 12.195 -6.986 -7.509 1.00 98.44 162 VAL A CA 1
ATOM 1245 C C . VAL A 1 162 ? 12.717 -8.265 -8.154 1.00 98.44 162 VAL A C 1
ATOM 1247 O O . VAL A 1 162 ? 13.524 -8.208 -9.085 1.00 98.44 162 VAL A O 1
ATOM 1250 N N . ARG A 1 163 ? 12.203 -9.420 -7.717 1.00 98.06 163 ARG A N 1
ATOM 1251 C CA . ARG A 1 163 ? 12.629 -10.729 -8.223 1.00 98.06 163 ARG A CA 1
ATOM 1252 C C . ARG A 1 163 ? 12.219 -10.962 -9.672 1.00 98.06 163 ARG A C 1
ATOM 1254 O O . ARG A 1 163 ? 13.014 -11.501 -10.433 1.00 98.06 163 ARG A O 1
ATOM 1261 N N . THR A 1 164 ? 11.009 -10.564 -10.067 1.00 98.19 164 THR A N 1
ATOM 1262 C CA . THR A 1 164 ? 10.511 -10.829 -11.429 1.00 98.19 164 THR A CA 1
ATOM 1263 C C . THR A 1 164 ? 11.155 -9.913 -12.464 1.00 98.19 164 THR A C 1
ATOM 1265 O O . THR A 1 164 ? 11.497 -10.363 -13.554 1.00 98.19 164 THR A O 1
ATOM 1268 N N . LEU A 1 165 ? 11.368 -8.644 -12.113 1.00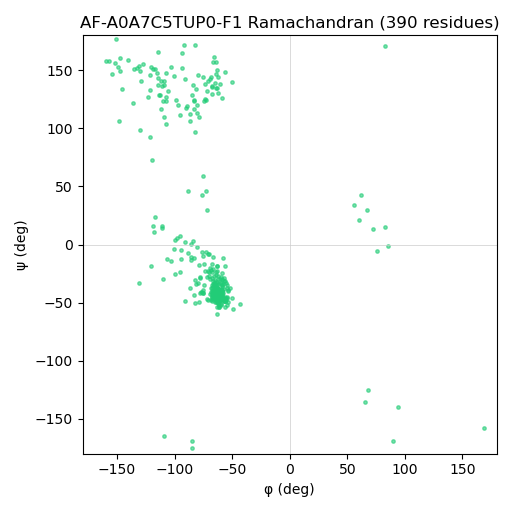 98.44 165 LEU A N 1
ATOM 1269 C CA . LEU A 1 165 ? 12.083 -7.689 -12.959 1.00 98.44 165 LEU A CA 1
ATOM 1270 C C . LEU A 1 165 ? 13.600 -7.948 -12.966 1.00 98.44 165 LEU A C 1
ATOM 1272 O O . LEU A 1 165 ? 14.306 -7.441 -13.835 1.00 98.44 165 LEU A O 1
ATOM 1276 N N . GLY A 1 166 ? 14.121 -8.716 -12.005 1.00 98.12 166 GLY A N 1
ATOM 1277 C CA . GLY A 1 166 ? 15.554 -8.951 -11.845 1.00 98.12 166 GLY A CA 1
ATOM 1278 C C . GLY A 1 166 ? 16.317 -7.660 -11.558 1.00 98.12 166 GLY A C 1
ATOM 1279 O O . GLY A 1 166 ? 17.358 -7.444 -12.167 1.00 98.12 166 GLY A O 1
ATOM 1280 N N . LEU A 1 167 ? 15.774 -6.796 -10.686 1.00 97.88 167 LEU A N 1
ATOM 1281 C CA . LEU A 1 167 ? 16.359 -5.484 -10.350 1.00 97.88 167 LEU A CA 1
ATOM 1282 C C . LEU A 1 167 ? 17.740 -5.579 -9.686 1.00 97.88 167 LEU A C 1
ATOM 1284 O O . LEU A 1 167 ? 18.472 -4.598 -9.673 1.00 97.88 167 LEU A O 1
ATOM 1288 N N . GLU A 1 168 ? 18.073 -6.752 -9.148 1.00 95.06 168 GLU A N 1
ATOM 1289 C CA . GLU A 1 168 ? 19.320 -7.035 -8.428 1.00 95.06 168 GLU A CA 1
ATOM 1290 C C . GLU A 1 168 ? 20.389 -7.712 -9.309 1.00 95.06 168 GLU A C 1
ATOM 1292 O O . GLU A 1 168 ? 21.420 -8.153 -8.811 1.00 95.06 168 GLU A O 1
ATOM 1297 N N . GLU A 1 169 ? 20.139 -7.872 -10.615 1.00 94.88 169 GLU A N 1
ATOM 1298 C CA . GLU A 1 169 ? 20.985 -8.710 -11.483 1.00 94.88 169 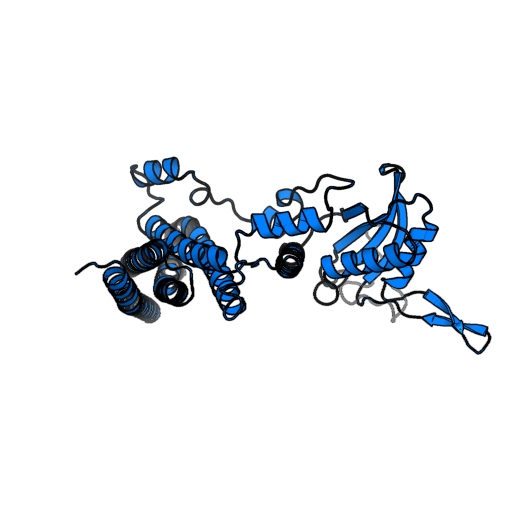GLU A CA 1
ATOM 1299 C C . GLU A 1 169 ? 22.398 -8.142 -11.684 1.00 94.88 169 GLU A C 1
ATOM 1301 O O . GLU A 1 169 ? 23.358 -8.896 -11.823 1.00 94.88 169 GLU A O 1
ATOM 1306 N N . VAL A 1 170 ? 22.532 -6.815 -11.737 1.00 93.44 170 VAL A N 1
ATOM 1307 C CA . VAL A 1 170 ? 23.813 -6.134 -12.023 1.00 93.44 170 VAL A CA 1
ATOM 1308 C C . VAL A 1 170 ? 24.267 -5.195 -10.908 1.00 93.44 170 VAL A C 1
ATOM 1310 O O . VAL A 1 170 ? 25.444 -4.842 -10.842 1.00 93.44 170 VAL A O 1
ATOM 1313 N N . SER A 1 171 ? 23.357 -4.799 -10.023 1.00 92.12 171 SER A N 1
ATOM 1314 C CA . SER A 1 171 ? 23.616 -3.903 -8.900 1.00 92.12 171 SER A CA 1
ATOM 1315 C C . SER A 1 171 ? 22.639 -4.194 -7.7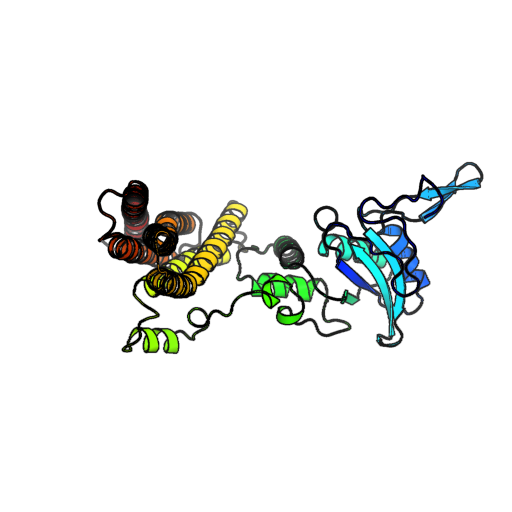60 1.00 92.12 171 SER A C 1
ATOM 1317 O O . SER A 1 171 ? 21.573 -4.759 -7.979 1.00 92.12 171 SER A O 1
ATOM 1319 N N . GLU A 1 172 ? 23.014 -3.852 -6.527 1.00 93.81 172 GLU A N 1
ATOM 1320 C CA . GLU A 1 172 ? 22.150 -4.037 -5.359 1.00 93.81 172 GLU A CA 1
ATOM 1321 C C . GLU A 1 172 ? 20.921 -3.117 -5.421 1.00 93.81 172 GLU A C 1
ATOM 1323 O O . GLU A 1 172 ? 21.025 -1.920 -5.725 1.00 93.81 172 GLU A O 1
ATOM 1328 N N . PHE A 1 173 ? 19.757 -3.674 -5.083 1.00 96.44 173 PHE A N 1
ATOM 1329 C CA . PHE A 1 173 ? 18.502 -2.942 -4.986 1.00 96.44 173 PHE A CA 1
ATOM 1330 C C . PHE A 1 173 ? 17.924 -3.070 -3.574 1.00 96.44 173 PHE A C 1
ATOM 1332 O O . PHE A 1 173 ? 17.155 -3.984 -3.296 1.00 96.44 173 PHE A O 1
ATOM 1339 N N . ASP A 1 174 ? 18.253 -2.123 -2.694 1.00 97.06 174 ASP A N 1
ATOM 1340 C CA . ASP A 1 174 ? 17.563 -1.972 -1.410 1.00 97.06 174 ASP A CA 1
ATOM 1341 C C . ASP A 1 174 ? 16.319 -1.076 -1.586 1.00 97.06 174 ASP A C 1
ATOM 1343 O O . ASP A 1 174 ? 16.458 0.129 -1.836 1.00 97.06 174 ASP A O 1
ATOM 1347 N N . PRO A 1 175 ? 15.084 -1.601 -1.445 1.00 97.12 175 PRO A N 1
ATOM 1348 C CA . PRO A 1 175 ? 13.880 -0.784 -1.549 1.00 97.12 175 PRO A CA 1
ATOM 1349 C C . PRO A 1 175 ? 13.864 0.398 -0.571 1.00 97.12 175 PRO A C 1
ATOM 1351 O O . PRO A 1 175 ? 13.312 1.441 -0.915 1.00 97.12 175 PRO A O 1
ATOM 1354 N N . SER A 1 176 ? 14.475 0.271 0.611 1.00 95.94 176 SER A N 1
ATOM 1355 C CA . SER A 1 176 ? 14.511 1.332 1.625 1.00 95.94 176 SER A CA 1
ATOM 1356 C C . SER A 1 176 ? 15.364 2.538 1.213 1.00 95.94 176 SER A C 1
ATOM 1358 O O . SER A 1 176 ? 15.117 3.647 1.682 1.00 95.94 176 SER A O 1
ATOM 1360 N N . GLU A 1 177 ? 16.293 2.351 0.271 1.00 96.75 177 GLU A N 1
ATOM 1361 C CA . GLU A 1 177 ? 17.161 3.405 -0.271 1.00 96.75 177 GLU A CA 1
ATOM 1362 C C . GLU A 1 177 ? 16.778 3.845 -1.692 1.00 96.75 177 GLU A C 1
ATOM 1364 O O . GLU A 1 177 ? 17.278 4.854 -2.199 1.00 96.75 177 GLU A O 1
ATOM 1369 N N . ARG A 1 178 ? 15.911 3.085 -2.374 1.00 97.19 178 ARG A N 1
ATOM 1370 C CA . ARG A 1 178 ? 15.535 3.323 -3.780 1.00 97.19 178 ARG A CA 1
ATOM 1371 C C . ARG A 1 178 ? 14.103 3.815 -3.954 1.00 97.19 178 ARG A C 1
ATOM 1373 O O . ARG A 1 178 ? 13.829 4.536 -4.916 1.00 97.19 178 ARG A O 1
ATOM 1380 N N . VAL A 1 179 ? 13.192 3.442 -3.057 1.00 98.25 179 VAL A N 1
ATOM 1381 C CA . VAL A 1 179 ? 11.781 3.841 -3.117 1.00 98.25 179 VAL A CA 1
ATOM 1382 C C . VAL A 1 179 ? 11.585 5.160 -2.377 1.00 98.25 179 VAL A C 1
ATOM 1384 O O . VAL A 1 179 ? 11.812 5.248 -1.173 1.00 98.25 179 VAL A O 1
ATOM 1387 N N . ILE A 1 180 ? 11.131 6.190 -3.094 1.00 97.94 180 ILE A N 1
ATOM 1388 C CA . ILE A 1 180 ? 11.047 7.573 -2.588 1.00 97.94 180 ILE A CA 1
ATOM 1389 C C . ILE A 1 180 ? 10.220 7.650 -1.305 1.00 97.94 180 ILE A C 1
ATOM 1391 O O . ILE A 1 180 ? 10.647 8.234 -0.314 1.00 97.94 180 ILE A O 1
ATOM 1395 N N . GLU A 1 181 ? 9.043 7.040 -1.306 1.00 97.62 181 GLU A N 1
ATOM 1396 C CA . GLU A 1 181 ? 8.108 7.095 -0.191 1.00 97.62 181 GLU A CA 1
ATOM 1397 C C . GLU A 1 181 ? 8.611 6.314 1.026 1.00 97.62 181 GLU A C 1
ATOM 1399 O O . GLU A 1 181 ? 8.222 6.649 2.138 1.00 97.62 181 GLU A O 1
ATOM 1404 N N . TYR A 1 182 ? 9.495 5.324 0.853 1.00 96.62 182 TYR A N 1
ATOM 1405 C CA . TYR A 1 182 ? 10.133 4.634 1.980 1.00 96.62 182 TYR A CA 1
ATOM 1406 C C . TYR A 1 182 ? 11.228 5.493 2.606 1.00 96.62 182 TYR A C 1
ATOM 1408 O O . TYR A 1 182 ? 11.292 5.594 3.827 1.00 96.62 182 TYR A O 1
ATOM 1416 N N . ILE A 1 183 ? 12.024 6.178 1.781 1.00 97.19 183 ILE A N 1
ATOM 1417 C CA . ILE A 1 183 ? 13.054 7.121 2.242 1.00 97.19 183 ILE A CA 1
ATOM 1418 C C . ILE A 1 183 ? 12.417 8.283 3.018 1.00 97.19 183 ILE A C 1
ATOM 1420 O O . ILE A 1 183 ? 12.973 8.760 4.006 1.00 97.19 183 ILE A O 1
ATOM 1424 N N . LEU A 1 184 ? 11.254 8.752 2.560 1.00 96.62 184 LEU A N 1
ATOM 1425 C CA . LEU A 1 184 ? 10.528 9.867 3.167 1.00 96.62 184 LEU A CA 1
ATOM 1426 C C . LEU A 1 184 ? 9.602 9.448 4.318 1.00 96.62 184 LEU A C 1
ATOM 1428 O O . LEU A 1 184 ? 9.077 10.326 5.007 1.00 96.62 184 LEU A O 1
ATOM 1432 N N . ALA A 1 185 ? 9.367 8.149 4.524 1.00 92.69 185 ALA A N 1
ATOM 1433 C CA . ALA A 1 185 ? 8.441 7.681 5.546 1.00 92.69 185 ALA A CA 1
ATOM 1434 C C . ALA A 1 185 ? 8.939 8.066 6.952 1.00 92.69 185 ALA A C 1
ATOM 1436 O O . ALA A 1 185 ? 10.114 7.859 7.275 1.00 92.69 185 ALA A O 1
ATOM 1437 N N . PRO A 1 186 ? 8.062 8.594 7.827 1.00 90.81 186 PRO A N 1
ATOM 1438 C CA . PRO A 1 186 ? 8.432 8.836 9.211 1.00 90.81 186 PRO A CA 1
ATOM 1439 C C . PRO A 1 186 ? 8.744 7.510 9.910 1.00 90.81 186 PRO A C 1
ATOM 1441 O O . PRO A 1 186 ? 8.132 6.474 9.634 1.00 90.81 186 PRO A O 1
ATOM 1444 N N . LYS A 1 187 ? 9.687 7.548 10.856 1.00 90.75 187 LYS A N 1
ATOM 1445 C CA . LYS A 1 187 ? 9.958 6.402 11.731 1.00 90.75 187 LYS A CA 1
ATOM 1446 C C . LYS A 1 187 ? 8.724 6.083 12.564 1.00 90.75 187 LYS A C 1
ATOM 1448 O O . LYS A 1 187 ? 8.051 6.994 13.025 1.00 90.75 187 LYS A O 1
ATOM 1453 N N . ARG A 1 188 ? 8.490 4.795 12.802 1.00 91.31 188 ARG A N 1
ATOM 1454 C CA . ARG A 1 188 ? 7.310 4.275 13.501 1.00 91.31 188 ARG A CA 1
ATOM 1455 C C . ARG A 1 188 ? 7.702 3.506 14.754 1.00 91.31 188 ARG A C 1
ATOM 1457 O O . ARG A 1 188 ? 7.729 2.275 14.727 1.00 91.31 188 ARG A O 1
ATOM 1464 N N . PRO A 1 189 ? 8.143 4.213 15.804 1.00 91.88 189 PRO A N 1
ATOM 1465 C CA . PRO A 1 189 ? 8.765 3.586 16.959 1.00 91.88 189 PRO A CA 1
ATOM 1466 C C . PRO A 1 189 ? 7.852 2.567 17.641 1.00 91.88 189 PRO A C 1
ATOM 1468 O O . PRO A 1 189 ? 8.361 1.529 18.046 1.00 91.88 189 PRO A O 1
ATOM 1471 N N . LEU A 1 190 ? 6.538 2.805 17.710 1.00 93.88 190 LEU A N 1
ATOM 1472 C CA . LEU A 1 190 ? 5.599 1.900 18.374 1.00 93.88 190 LEU A CA 1
ATOM 1473 C C . LEU A 1 190 ? 5.184 0.747 17.459 1.00 93.88 190 LEU A C 1
ATOM 1475 O O . LEU A 1 190 ? 5.305 -0.413 17.849 1.00 93.88 190 LEU A O 1
ATOM 1479 N N . ALA A 1 191 ? 4.751 1.030 16.224 1.00 94.69 191 ALA A N 1
ATOM 1480 C CA . ALA A 1 191 ? 4.307 -0.027 15.310 1.00 94.69 191 ALA A CA 1
ATOM 1481 C C . ALA A 1 191 ? 5.444 -0.965 14.856 1.00 94.69 191 ALA A C 1
ATOM 1483 O O . ALA A 1 191 ? 5.173 -2.050 14.341 1.00 94.69 191 ALA A O 1
ATOM 1484 N N . SER A 1 192 ? 6.708 -0.558 15.027 1.00 94.44 192 SER A N 1
ATOM 1485 C CA . SER A 1 192 ? 7.885 -1.385 14.722 1.00 94.44 192 SER A CA 1
ATOM 1486 C C . SER A 1 192 ? 8.371 -2.276 15.872 1.00 94.44 192 SER A C 1
ATOM 1488 O O . SER A 1 192 ? 9.269 -3.089 15.648 1.00 94.44 192 SER A O 1
ATOM 1490 N N . MET A 1 193 ? 7.809 -2.142 17.079 1.00 96.00 193 MET A N 1
ATOM 1491 C CA . MET A 1 193 ? 8.194 -2.972 18.225 1.00 96.00 193 MET A CA 1
ATOM 1492 C C . MET A 1 193 ? 7.889 -4.448 17.971 1.00 96.00 193 MET A C 1
ATOM 1494 O O . MET A 1 193 ? 6.918 -4.805 17.295 1.00 96.00 193 MET A O 1
ATOM 1498 N N . SER A 1 194 ? 8.681 -5.333 18.577 1.00 97.06 194 SER A N 1
ATOM 1499 C CA . SER A 1 194 ? 8.251 -6.721 18.715 1.00 97.06 194 SER A CA 1
ATOM 1500 C C . SER A 1 194 ? 7.006 -6.804 19.606 1.00 97.06 194 SER A C 1
ATOM 1502 O O . SER A 1 194 ? 6.755 -5.940 20.444 1.00 97.06 194 SER A O 1
ATOM 1504 N N . LEU A 1 195 ? 6.222 -7.878 19.469 1.00 96.38 195 LEU A N 1
ATOM 1505 C CA . LEU A 1 195 ? 5.017 -8.068 20.287 1.00 96.38 195 LEU A CA 1
ATOM 1506 C C . LEU A 1 195 ? 5.323 -8.086 21.792 1.00 96.38 195 LEU A C 1
ATOM 1508 O O . LEU A 1 195 ? 4.516 -7.602 22.581 1.00 96.38 195 LEU A O 1
ATOM 1512 N N . GLN A 1 196 ? 6.483 -8.630 22.177 1.00 97.31 196 GLN A N 1
ATOM 1513 C CA . GLN A 1 196 ? 6.920 -8.653 23.570 1.00 97.31 196 GLN A CA 1
ATOM 1514 C C . GLN A 1 196 ? 7.242 -7.242 24.065 1.00 97.31 196 GLN A C 1
ATOM 1516 O O . GLN A 1 196 ? 6.729 -6.841 25.102 1.00 97.31 196 GLN A O 1
ATOM 1521 N N . GLU A 1 197 ? 8.014 -6.468 23.300 1.00 96.38 197 GLU A N 1
ATOM 1522 C CA . GLU A 1 197 ? 8.333 -5.081 23.654 1.00 96.38 197 GLU A CA 1
ATOM 1523 C C . GLU A 1 197 ? 7.082 -4.204 23.706 1.00 96.38 197 GLU A C 1
ATOM 1525 O O . GLU A 1 197 ? 6.939 -3.422 24.637 1.00 96.38 197 GLU A O 1
ATOM 1530 N N . PHE A 1 198 ? 6.151 -4.358 22.760 1.00 95.75 198 PHE A N 1
ATOM 1531 C CA . PHE A 1 198 ? 4.904 -3.594 22.744 1.00 95.75 198 PHE A CA 1
ATOM 1532 C C . PHE A 1 198 ? 4.040 -3.889 23.980 1.00 95.75 198 PHE A C 1
ATOM 1534 O O . PHE A 1 198 ? 3.492 -2.971 24.591 1.00 95.75 198 PHE A O 1
ATOM 1541 N N . ALA A 1 199 ? 3.923 -5.164 24.365 1.00 95.88 199 ALA A N 1
ATOM 1542 C CA . ALA A 1 199 ? 3.181 -5.578 25.554 1.00 95.88 199 ALA A CA 1
ATOM 1543 C C . ALA A 1 199 ? 3.858 -5.105 26.849 1.00 95.88 199 ALA A C 1
ATOM 1545 O O . ALA A 1 199 ? 3.184 -4.553 27.721 1.00 95.88 199 ALA A O 1
ATOM 1546 N N . ASP A 1 200 ? 5.181 -5.267 26.948 1.00 96.19 200 ASP A N 1
ATOM 1547 C CA . ASP A 1 200 ? 5.965 -4.781 28.081 1.00 96.19 200 ASP A CA 1
ATOM 1548 C C . ASP A 1 200 ? 5.825 -3.260 28.207 1.00 96.19 200 ASP A C 1
ATOM 1550 O O . ASP A 1 200 ? 5.539 -2.771 29.297 1.00 96.19 200 ASP A O 1
ATOM 1554 N N . GLU A 1 201 ? 5.951 -2.513 27.107 1.00 94.75 201 GLU A N 1
ATOM 1555 C CA . GLU A 1 201 ? 5.850 -1.052 27.102 1.00 94.75 201 GLU A CA 1
ATOM 1556 C C . GLU A 1 201 ? 4.440 -0.563 27.452 1.00 94.75 201 GLU A C 1
ATOM 1558 O O . GLU A 1 201 ? 4.311 0.340 28.271 1.00 94.75 201 GLU A O 1
ATOM 1563 N N . THR A 1 202 ? 3.386 -1.211 26.941 1.00 92.88 202 THR A N 1
ATOM 1564 C CA . THR A 1 202 ? 1.985 -0.901 27.306 1.00 92.88 202 THR A CA 1
ATOM 1565 C C . THR A 1 202 ? 1.730 -1.087 28.810 1.00 92.88 202 THR A C 1
ATOM 1567 O O . THR A 1 202 ? 0.844 -0.458 29.383 1.00 92.88 202 THR A O 1
ATOM 1570 N N . SER A 1 203 ? 2.482 -1.979 29.464 1.00 93.62 203 SER A N 1
ATOM 1571 C CA . SER A 1 203 ? 2.338 -2.291 30.893 1.00 93.62 203 SER A CA 1
ATOM 1572 C C . SER A 1 203 ? 3.216 -1.441 31.824 1.00 93.62 203 SER A C 1
ATOM 1574 O O . SER A 1 203 ? 3.211 -1.662 33.038 1.00 93.62 203 SER A O 1
ATOM 1576 N N . ARG A 1 204 ? 3.987 -0.492 31.279 1.00 92.81 204 ARG A N 1
ATOM 1577 C CA . ARG A 1 204 ? 4.863 0.406 32.047 1.00 92.81 204 ARG A CA 1
ATOM 1578 C C . ARG A 1 204 ? 4.155 1.706 32.420 1.00 92.81 204 ARG A C 1
ATOM 1580 O O . ARG A 1 204 ? 3.071 2.017 31.944 1.00 92.81 204 ARG A O 1
ATOM 1587 N N . ASP A 1 205 ? 4.821 2.486 33.267 1.00 86.44 205 ASP A N 1
ATOM 1588 C CA . ASP A 1 205 ? 4.472 3.883 33.551 1.00 86.44 205 ASP A CA 1
ATOM 1589 C C . ASP A 1 205 ? 4.908 4.790 32.380 1.00 86.44 205 ASP A C 1
ATOM 1591 O O . ASP A 1 205 ? 5.780 5.650 32.515 1.00 86.44 205 ASP A O 1
ATOM 1595 N N . SER A 1 206 ? 4.381 4.515 31.182 1.00 76.06 206 SER A N 1
ATOM 1596 C CA . SER A 1 206 ? 4.603 5.293 29.962 1.00 76.06 206 SER A CA 1
ATOM 1597 C C . SER A 1 206 ? 3.276 5.853 29.445 1.00 76.06 206 SER A C 1
ATOM 1599 O O . SER A 1 206 ? 2.201 5.303 29.678 1.00 76.06 206 SER A O 1
ATOM 1601 N N . ALA A 1 207 ? 3.331 6.997 28.758 1.00 74.19 207 ALA A N 1
ATOM 1602 C CA . ALA A 1 207 ? 2.131 7.633 28.206 1.00 74.19 207 ALA A CA 1
ATOM 1603 C C . ALA A 1 207 ? 1.646 6.972 26.897 1.00 74.19 207 ALA A C 1
ATOM 1605 O O . ALA A 1 207 ? 0.508 7.196 26.491 1.00 74.19 207 ALA A O 1
ATOM 1606 N N . ALA A 1 208 ? 2.503 6.186 26.234 1.00 82.81 208 ALA A N 1
ATOM 1607 C CA . ALA A 1 208 ? 2.217 5.465 24.996 1.00 82.81 208 ALA A CA 1
ATOM 1608 C C . ALA A 1 208 ? 3.143 4.234 24.877 1.00 82.81 208 ALA A C 1
ATOM 1610 O O . ALA A 1 208 ? 4.301 4.328 25.292 1.00 82.81 208 ALA A O 1
ATOM 1611 N N . PRO A 1 209 ? 2.694 3.115 24.276 1.00 86.62 209 PRO A N 1
ATOM 1612 C CA . PRO A 1 209 ? 1.385 2.906 23.657 1.00 86.62 209 PRO A CA 1
ATOM 1613 C C . PRO A 1 209 ? 0.259 2.752 24.693 1.00 86.62 209 PRO A C 1
ATOM 1615 O O . PRO A 1 209 ? 0.415 2.082 25.708 1.00 86.62 209 PRO A O 1
ATOM 1618 N N . GLY A 1 210 ? -0.885 3.389 24.424 1.00 88.75 210 GLY A N 1
ATOM 1619 C CA . GLY A 1 210 ? -2.060 3.383 25.302 1.00 88.75 210 GLY A CA 1
ATOM 1620 C C . GLY A 1 210 ? -3.234 2.568 24.749 1.00 88.75 210 GLY A C 1
ATOM 1621 O O . GLY A 1 210 ? -3.108 1.801 23.792 1.00 88.75 210 GLY A O 1
ATOM 1622 N N . GLY A 1 211 ? -4.427 2.770 25.321 1.00 91.44 211 GLY A N 1
ATOM 1623 C CA . GLY A 1 211 ? -5.646 2.069 24.894 1.00 91.44 211 GLY A CA 1
ATOM 1624 C C . GLY A 1 211 ? -6.006 2.286 23.417 1.00 91.44 211 GLY A C 1
ATOM 1625 O O . GLY A 1 211 ? -6.469 1.351 22.765 1.00 91.44 211 GLY A O 1
ATOM 1626 N N . GLY A 1 212 ? -5.750 3.481 22.870 1.00 92.56 212 GLY A N 1
ATOM 1627 C CA . GLY A 1 212 ? -5.924 3.782 21.444 1.00 92.56 212 GLY A CA 1
ATOM 1628 C C . GLY A 1 212 ? -5.019 2.929 20.548 1.00 92.56 212 GLY A C 1
ATOM 1629 O O . GLY A 1 212 ? -5.502 2.288 19.614 1.00 92.56 212 GLY A O 1
ATOM 1630 N N . SER A 1 213 ? -3.731 2.827 20.890 1.00 94.75 213 SER A N 1
ATOM 1631 C CA . SER A 1 213 ? -2.757 1.972 20.200 1.00 94.75 213 SER A CA 1
ATOM 1632 C C . SER A 1 213 ? -3.158 0.491 20.231 1.00 94.75 213 SER A C 1
ATOM 1634 O O . SER A 1 213 ? -3.093 -0.191 19.208 1.00 94.75 213 SER A O 1
ATOM 1636 N N . VAL A 1 214 ? -3.630 -0.011 21.379 1.00 95.94 214 VAL A N 1
ATOM 1637 C CA . VAL A 1 214 ? -4.109 -1.400 21.515 1.00 95.94 214 VAL A CA 1
ATOM 1638 C C . VAL A 1 214 ? -5.378 -1.638 20.690 1.00 95.94 214 VAL A C 1
ATOM 1640 O O . VAL A 1 214 ? -5.491 -2.667 20.023 1.00 95.94 214 VAL A O 1
ATOM 1643 N N . ALA A 1 215 ? -6.321 -0.691 20.679 1.00 97.50 215 ALA A N 1
ATOM 1644 C CA . ALA A 1 215 ? -7.526 -0.778 19.854 1.00 97.50 215 ALA A CA 1
ATOM 1645 C C . ALA A 1 215 ? -7.191 -0.798 18.353 1.00 97.50 215 ALA A C 1
ATOM 1647 O O . ALA A 1 215 ? -7.777 -1.579 17.597 1.00 97.50 215 ALA A O 1
ATOM 1648 N N . ALA A 1 216 ? -6.220 0.010 17.923 1.00 97.94 216 ALA A N 1
ATOM 1649 C CA . ALA A 1 216 ? -5.723 0.015 16.552 1.00 97.94 216 ALA A CA 1
ATOM 1650 C C . ALA A 1 216 ? -5.058 -1.325 16.186 1.00 97.94 216 ALA A C 1
ATOM 1652 O O . ALA A 1 216 ? -5.397 -1.919 15.160 1.00 97.94 216 ALA A O 1
ATOM 1653 N N . LEU A 1 217 ? -4.201 -1.866 17.062 1.00 98.06 217 LEU A N 1
ATOM 1654 C CA . LEU A 1 217 ? -3.580 -3.180 16.875 1.00 98.06 217 LEU A CA 1
ATOM 1655 C C . LEU A 1 217 ? -4.623 -4.307 16.788 1.00 98.06 217 LEU A C 1
ATOM 1657 O O . LEU A 1 217 ? -4.532 -5.150 15.897 1.00 98.06 217 LEU A O 1
ATOM 1661 N N . ALA A 1 218 ? -5.641 -4.307 17.655 1.00 98.62 218 ALA A N 1
ATOM 1662 C CA . ALA A 1 218 ? -6.730 -5.283 17.600 1.00 98.62 218 ALA A CA 1
ATOM 1663 C C . ALA A 1 218 ? -7.435 -5.256 16.234 1.00 98.62 218 ALA A C 1
ATOM 1665 O O . ALA A 1 218 ? -7.602 -6.296 15.594 1.00 98.62 218 ALA A O 1
ATOM 1666 N N . GLY A 1 219 ? -7.772 -4.066 15.732 1.00 98.75 219 GLY A N 1
ATOM 1667 C CA . GLY A 1 219 ? -8.369 -3.912 14.406 1.00 98.75 219 GLY A CA 1
ATOM 1668 C C . GLY A 1 219 ? -7.439 -4.392 13.286 1.00 98.75 219 GLY A C 1
ATOM 1669 O O . GLY A 1 219 ? -7.877 -5.112 12.387 1.00 98.75 219 GLY A O 1
ATOM 1670 N N . ALA A 1 220 ? -6.144 -4.065 13.359 1.00 98.75 220 ALA A N 1
ATOM 1671 C CA . ALA A 1 220 ? -5.151 -4.508 12.382 1.00 98.75 220 ALA A CA 1
ATOM 1672 C C . ALA A 1 220 ? -5.044 -6.041 12.324 1.00 98.75 220 ALA A C 1
ATOM 1674 O O . ALA A 1 220 ? -4.969 -6.622 11.236 1.00 98.75 220 ALA A O 1
ATOM 1675 N N . LEU A 1 221 ? -5.084 -6.710 13.479 1.00 98.81 221 LEU A N 1
ATOM 1676 C CA . LEU A 1 221 ? -5.104 -8.170 13.568 1.00 98.81 221 LEU A CA 1
ATOM 1677 C C . LEU A 1 221 ? -6.410 -8.754 13.016 1.00 98.81 221 LEU A C 1
ATOM 1679 O O . LEU A 1 221 ? -6.364 -9.734 12.273 1.00 98.81 221 LEU A O 1
ATOM 1683 N N . GLY A 1 222 ? -7.558 -8.126 13.288 1.00 98.81 222 GLY A N 1
ATOM 1684 C CA . GLY A 1 222 ? -8.842 -8.537 12.713 1.00 98.81 222 GLY A CA 1
ATOM 1685 C C . GLY A 1 222 ? -8.862 -8.464 11.183 1.00 98.81 222 GLY A C 1
ATOM 1686 O O . GLY A 1 222 ? -9.221 -9.433 10.513 1.00 98.81 222 GLY A O 1
ATOM 1687 N N . ALA A 1 223 ? -8.383 -7.354 10.615 1.00 98.88 223 ALA A N 1
ATOM 1688 C CA . ALA A 1 223 ? -8.241 -7.184 9.168 1.00 98.88 223 ALA A CA 1
ATOM 1689 C C . ALA A 1 223 ? -7.234 -8.179 8.559 1.00 98.88 223 ALA A C 1
ATOM 1691 O O . ALA A 1 223 ? -7.458 -8.717 7.471 1.00 98.88 223 ALA A O 1
ATOM 1692 N N . SER A 1 224 ? -6.146 -8.471 9.283 1.00 98.81 224 SER A N 1
ATOM 1693 C CA . SER A 1 224 ? -5.145 -9.465 8.876 1.00 98.81 224 SER A CA 1
ATOM 1694 C C . SER A 1 224 ? -5.727 -10.874 8.799 1.00 98.81 224 SER A C 1
ATOM 1696 O O . SER A 1 224 ? -5.413 -11.600 7.858 1.00 98.81 224 SER A O 1
ATOM 1698 N N . LEU A 1 225 ? -6.591 -11.256 9.746 1.00 98.81 225 LEU A N 1
ATOM 1699 C CA . LEU A 1 225 ? -7.276 -12.550 9.725 1.00 98.81 225 LEU A CA 1
ATOM 1700 C C . LEU A 1 225 ? -8.218 -12.653 8.525 1.00 98.81 225 LEU A C 1
ATOM 1702 O O . LEU A 1 225 ? -8.140 -13.635 7.792 1.00 98.81 225 LEU A O 1
ATOM 1706 N N . ALA A 1 226 ? -9.023 -11.623 8.246 1.00 98.75 226 ALA A N 1
ATOM 1707 C CA . ALA A 1 226 ? -9.872 -11.607 7.052 1.00 98.75 226 ALA A CA 1
ATOM 1708 C C . ALA A 1 226 ? -9.050 -11.803 5.762 1.00 98.75 226 ALA A C 1
ATOM 1710 O O . ALA A 1 226 ? -9.367 -12.671 4.943 1.00 98.75 226 ALA A O 1
ATOM 1711 N N . ALA A 1 227 ? -7.939 -11.071 5.619 1.00 98.75 227 ALA A N 1
ATOM 1712 C CA . ALA A 1 227 ? -7.042 -11.223 4.475 1.00 98.75 227 ALA A CA 1
ATOM 1713 C C . ALA A 1 227 ? -6.378 -12.610 4.415 1.00 98.75 227 ALA A C 1
ATOM 1715 O O . ALA A 1 227 ? -6.219 -13.178 3.334 1.00 98.75 227 ALA A O 1
ATOM 1716 N N . MET A 1 228 ? -5.992 -13.181 5.558 1.00 98.62 228 MET A N 1
ATOM 1717 C CA . MET A 1 228 ? -5.415 -14.524 5.636 1.00 98.62 228 MET A CA 1
ATOM 1718 C C . MET A 1 228 ? -6.409 -15.586 5.163 1.00 98.62 228 MET A C 1
ATOM 1720 O O . MET A 1 228 ? -6.056 -16.395 4.303 1.00 98.62 228 MET A O 1
ATOM 1724 N N . VAL A 1 229 ? -7.644 -15.578 5.678 1.00 98.38 229 VAL A N 1
ATOM 1725 C CA . VAL A 1 229 ? -8.676 -16.552 5.285 1.00 98.38 229 VAL A CA 1
ATOM 1726 C C . VAL A 1 229 ? -8.940 -16.476 3.782 1.00 98.38 229 VAL A C 1
ATOM 1728 O O . VAL A 1 229 ? -8.991 -17.510 3.109 1.00 98.38 229 VAL A O 1
ATOM 1731 N N . ALA A 1 230 ? -9.022 -15.262 3.235 1.00 98.56 230 ALA A N 1
ATOM 1732 C CA . ALA A 1 230 ? -9.201 -15.061 1.806 1.00 98.56 230 ALA A CA 1
ATOM 1733 C C . ALA A 1 230 ? -8.035 -15.641 0.978 1.00 98.56 230 ALA A C 1
ATOM 1735 O O . ALA A 1 230 ? -8.245 -16.395 0.023 1.00 98.56 230 ALA A O 1
ATOM 1736 N N . ASN A 1 231 ? -6.792 -15.381 1.396 1.00 98.25 231 ASN A N 1
ATOM 1737 C CA . ASN A 1 231 ? -5.588 -15.884 0.731 1.00 98.25 231 ASN A CA 1
ATOM 1738 C C . ASN A 1 231 ? -5.417 -17.410 0.816 1.00 98.25 231 ASN A C 1
ATOM 1740 O O . ASN A 1 231 ? -4.871 -18.012 -0.111 1.00 98.25 231 ASN A O 1
ATOM 1744 N N . LEU A 1 232 ? -5.885 -18.058 1.889 1.00 97.94 232 LEU A N 1
ATOM 1745 C CA . LEU A 1 232 ? -5.856 -19.521 2.017 1.00 97.94 232 LEU A CA 1
ATOM 1746 C C . LEU A 1 232 ? -6.779 -20.212 0.999 1.00 97.94 232 LEU A C 1
ATOM 1748 O O . LEU A 1 232 ? -6.453 -21.299 0.504 1.00 97.94 232 LEU A O 1
ATOM 1752 N N . ALA A 1 233 ? -7.913 -19.586 0.674 1.00 97.44 233 ALA A N 1
ATOM 1753 C CA . ALA A 1 233 ? -8.891 -20.096 -0.284 1.00 97.44 233 ALA A CA 1
ATOM 1754 C C . ALA A 1 233 ? -8.523 -19.765 -1.743 1.00 97.44 233 ALA A C 1
ATOM 1756 O O . ALA A 1 233 ? -8.576 -20.647 -2.602 1.00 97.44 233 ALA A O 1
ATOM 1757 N N . HIS A 1 234 ? -8.078 -18.534 -2.014 1.00 98.06 234 HIS A N 1
ATOM 1758 C CA . HIS A 1 234 ? -7.846 -17.978 -3.355 1.00 98.06 234 HIS A CA 1
ATOM 1759 C C . HIS A 1 234 ? -7.133 -18.908 -4.371 1.00 98.06 234 HIS A C 1
ATOM 1761 O O . HIS A 1 234 ? -7.639 -19.087 -5.488 1.00 98.06 234 HIS A O 1
ATOM 1767 N N . PRO A 1 235 ? -5.977 -19.539 -4.057 1.00 96.25 235 PRO A N 1
ATOM 1768 C CA . PRO A 1 235 ? -5.240 -20.341 -5.039 1.00 96.25 235 PRO A CA 1
ATOM 1769 C C . PRO A 1 235 ? -5.876 -21.710 -5.324 1.00 96.25 235 PRO A C 1
ATOM 1771 O O . PRO A 1 235 ? -5.438 -22.417 -6.232 1.00 96.25 235 PRO A O 1
ATOM 1774 N N . LYS A 1 236 ? -6.882 -22.133 -4.552 1.00 96.44 236 LYS A N 1
ATOM 1775 C CA . LYS A 1 236 ? -7.457 -23.476 -4.654 1.00 96.44 236 LYS A CA 1
ATOM 1776 C C . LYS A 1 236 ? -8.507 -23.533 -5.762 1.00 96.44 236 LYS A C 1
ATOM 1778 O O . LYS A 1 236 ? -9.360 -22.658 -5.879 1.00 96.44 236 LYS A O 1
ATOM 1783 N N . GLY A 1 237 ? -8.484 -24.609 -6.552 1.00 96.44 237 GLY A N 1
ATOM 1784 C CA . GLY A 1 237 ? -9.426 -24.803 -7.663 1.00 96.44 237 GLY A CA 1
ATOM 1785 C C . GLY A 1 237 ? -10.897 -24.830 -7.231 1.00 96.44 237 GLY A C 1
ATOM 1786 O O . GLY A 1 237 ? -11.746 -24.318 -7.951 1.00 96.44 237 GLY A O 1
ATOM 1787 N N . ALA A 1 238 ? -11.190 -25.338 -6.027 1.00 97.31 238 ALA A N 1
ATOM 1788 C CA . ALA A 1 238 ? -12.549 -25.400 -5.479 1.00 97.31 238 ALA A CA 1
ATOM 1789 C C . ALA A 1 238 ? -13.205 -24.020 -5.263 1.00 97.31 238 ALA A C 1
ATOM 1791 O O . ALA A 1 238 ? -14.423 -23.943 -5.173 1.00 97.31 238 ALA A O 1
ATOM 1792 N N . TYR A 1 239 ? -12.412 -22.944 -5.213 1.00 97.25 239 TYR A N 1
ATOM 1793 C CA . TYR A 1 239 ? -12.877 -21.577 -4.954 1.00 97.25 239 TYR A CA 1
ATOM 1794 C C . TYR A 1 239 ? -12.758 -20.681 -6.194 1.00 97.25 239 TYR A C 1
ATOM 1796 O O . TYR A 1 239 ? -12.819 -19.461 -6.089 1.00 97.25 239 TYR A O 1
ATOM 1804 N N . ALA A 1 240 ? -12.589 -21.265 -7.388 1.00 96.56 240 ALA A N 1
ATOM 1805 C CA . ALA A 1 240 ? -12.409 -20.504 -8.624 1.00 96.56 240 ALA A CA 1
ATOM 1806 C C . ALA A 1 240 ? -13.580 -19.548 -8.925 1.00 96.56 240 ALA A C 1
ATOM 1808 O O . ALA A 1 240 ? -13.343 -18.458 -9.431 1.00 96.56 240 ALA 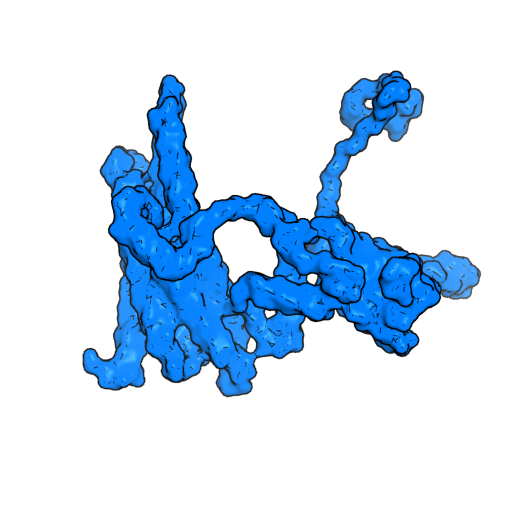A O 1
ATOM 1809 N N . ALA A 1 241 ? -14.815 -19.929 -8.577 1.00 97.88 241 ALA A N 1
ATOM 1810 C CA . ALA A 1 241 ? -16.014 -19.117 -8.808 1.00 97.88 241 ALA A CA 1
ATOM 1811 C C . ALA A 1 241 ? -16.091 -17.847 -7.939 1.00 97.88 241 ALA A C 1
ATOM 1813 O O . ALA A 1 241 ? -16.823 -16.928 -8.282 1.00 97.88 241 ALA A O 1
ATOM 1814 N N . VAL A 1 242 ? -15.346 -17.801 -6.830 1.00 98.06 242 VAL A N 1
ATOM 1815 C CA . VAL A 1 242 ? -15.307 -16.671 -5.883 1.00 98.06 242 VAL A CA 1
ATOM 1816 C C . VAL A 1 242 ? -13.901 -16.072 -5.777 1.00 98.06 242 VAL A C 1
ATOM 1818 O O . VAL A 1 242 ? -13.587 -15.369 -4.824 1.00 98.06 242 VAL A O 1
ATOM 1821 N N . ARG A 1 243 ? -13.011 -16.378 -6.731 1.00 97.00 243 ARG A N 1
ATOM 1822 C CA . ARG A 1 243 ? -11.596 -15.997 -6.647 1.00 97.00 243 ARG A CA 1
ATOM 1823 C C . ARG A 1 243 ? -11.396 -14.483 -6.639 1.00 97.00 243 ARG A C 1
ATOM 1825 O O . ARG A 1 243 ? -10.627 -14.004 -5.812 1.00 97.00 243 ARG A O 1
ATOM 1832 N N . ASP A 1 244 ? -12.095 -13.766 -7.513 1.00 97.75 244 ASP A N 1
ATOM 1833 C CA . ASP A 1 244 ? -11.997 -12.305 -7.609 1.00 97.75 244 ASP A CA 1
ATOM 1834 C C . ASP A 1 244 ? -12.503 -11.642 -6.319 1.00 97.75 244 ASP A C 1
ATOM 1836 O O . ASP A 1 244 ? -11.854 -10.760 -5.770 1.00 97.75 244 ASP A O 1
ATOM 1840 N N . GLU A 1 245 ? -13.592 -12.160 -5.748 1.00 98.50 245 GLU A N 1
ATOM 1841 C CA . GLU A 1 245 ? -14.128 -11.684 -4.470 1.00 98.50 245 GLU A CA 1
ATOM 1842 C C . GLU A 1 245 ? -13.166 -11.949 -3.294 1.00 98.50 245 GLU A C 1
ATOM 1844 O O . GLU A 1 245 ? -12.963 -11.093 -2.434 1.00 98.50 245 GLU A O 1
ATOM 1849 N N . LEU A 1 246 ? -12.511 -13.116 -3.260 1.00 98.56 246 LEU A N 1
ATOM 1850 C CA . LEU A 1 246 ? -11.463 -13.405 -2.275 1.00 98.56 246 LEU A CA 1
ATOM 1851 C C . LEU A 1 246 ? -10.259 -12.463 -2.440 1.00 98.56 246 LEU A C 1
ATOM 1853 O O . LEU A 1 246 ? -9.663 -12.046 -1.447 1.00 98.56 246 LEU A O 1
ATOM 1857 N N . GLU A 1 247 ? -9.887 -12.126 -3.675 1.00 98.44 247 GLU A N 1
ATOM 1858 C CA . GLU A 1 247 ? -8.847 -11.133 -3.943 1.00 98.44 247 GLU A CA 1
ATOM 1859 C C . GLU A 1 247 ? -9.240 -9.753 -3.393 1.00 98.44 247 GLU A C 1
ATOM 1861 O O . GLU A 1 247 ? -8.452 -9.155 -2.659 1.00 98.44 247 GLU A O 1
ATOM 1866 N N . GLU A 1 248 ? -10.454 -9.278 -3.678 1.00 98.56 248 GLU A N 1
ATOM 1867 C CA . GLU A 1 248 ? -10.964 -7.991 -3.190 1.00 98.56 248 GLU A CA 1
ATOM 1868 C C . GLU A 1 248 ? -10.947 -7.914 -1.658 1.00 98.56 248 GLU A C 1
ATOM 1870 O O . GLU A 1 248 ? -10.440 -6.943 -1.089 1.00 98.56 248 GLU A O 1
ATOM 1875 N N . ILE A 1 249 ? -11.410 -8.970 -0.977 1.00 98.81 249 ILE A N 1
ATOM 1876 C CA . ILE A 1 249 ? -11.370 -9.047 0.489 1.00 98.81 249 ILE A CA 1
ATOM 1877 C C . ILE A 1 249 ? -9.929 -9.021 1.006 1.00 98.81 249 ILE A C 1
ATOM 1879 O O . ILE A 1 249 ? -9.632 -8.324 1.979 1.00 98.81 249 ILE A O 1
ATOM 1883 N N . ALA A 1 250 ? -9.017 -9.763 0.374 1.00 98.75 250 ALA A N 1
ATOM 1884 C CA . ALA A 1 250 ? -7.620 -9.790 0.786 1.00 98.75 250 ALA A CA 1
ATOM 1885 C C . ALA A 1 250 ? -6.954 -8.414 0.635 1.00 98.75 250 ALA A C 1
ATOM 1887 O O . ALA A 1 250 ? -6.238 -7.978 1.538 1.00 98.75 250 ALA A O 1
ATOM 1888 N N . VAL A 1 251 ? -7.210 -7.713 -0.473 1.00 98.62 251 VAL A N 1
ATOM 1889 C CA . VAL A 1 251 ? -6.689 -6.362 -0.728 1.00 98.62 251 VAL A CA 1
ATOM 1890 C C . VAL A 1 251 ? -7.242 -5.364 0.287 1.00 98.62 251 VAL A C 1
ATOM 1892 O O . VAL A 1 251 ? -6.467 -4.630 0.904 1.00 98.62 251 VAL A O 1
ATOM 1895 N N . GLU A 1 252 ? -8.554 -5.368 0.524 1.00 98.81 252 GLU A N 1
ATOM 1896 C CA . GLU A 1 252 ? -9.171 -4.464 1.498 1.00 98.81 252 GLU A CA 1
ATOM 1897 C C . GLU A 1 252 ? -8.700 -4.764 2.929 1.00 98.81 252 GLU A C 1
ATOM 1899 O O . GLU A 1 252 ? -8.403 -3.845 3.694 1.00 98.81 252 GLU A O 1
ATOM 1904 N N . GLY A 1 253 ? -8.531 -6.041 3.281 1.00 98.75 253 GLY A N 1
ATOM 1905 C CA . GLY A 1 253 ? -7.961 -6.449 4.562 1.00 98.75 253 GLY A CA 1
ATOM 1906 C C . GLY A 1 253 ? -6.528 -5.939 4.761 1.00 98.75 253 GLY A C 1
ATOM 1907 O O . GLY A 1 253 ? -6.212 -5.417 5.830 1.00 98.75 253 GLY A O 1
ATOM 1908 N N . GLN A 1 254 ? -5.665 -5.994 3.735 1.00 98.69 254 GLN A N 1
ATOM 1909 C CA . GLN A 1 254 ? -4.322 -5.393 3.809 1.00 98.69 254 GLN A CA 1
ATOM 1910 C C . GLN A 1 254 ? -4.375 -3.869 3.948 1.00 98.69 254 GLN A C 1
ATOM 1912 O O . GLN A 1 254 ? -3.597 -3.309 4.725 1.00 98.69 254 GLN A O 1
ATOM 1917 N N . ARG A 1 255 ? -5.291 -3.202 3.231 1.00 98.50 255 ARG A N 1
ATOM 1918 C CA . ARG A 1 255 ? -5.474 -1.745 3.294 1.00 98.50 255 ARG A CA 1
ATOM 1919 C C . ARG A 1 255 ? -5.889 -1.300 4.695 1.00 98.50 255 ARG A C 1
ATOM 1921 O O . ARG A 1 255 ? -5.254 -0.414 5.262 1.00 98.50 255 ARG A O 1
ATOM 1928 N N . LEU A 1 256 ? -6.912 -1.940 5.266 1.00 98.75 256 LEU A N 1
ATOM 1929 C CA . LEU A 1 256 ? -7.389 -1.671 6.625 1.00 98.75 256 LEU A CA 1
ATOM 1930 C C . LEU A 1 256 ? -6.310 -1.988 7.661 1.00 98.75 256 LEU A C 1
ATOM 1932 O O . LEU A 1 256 ? -6.051 -1.165 8.534 1.00 98.75 256 LEU A O 1
ATOM 1936 N N . LYS A 1 257 ? -5.622 -3.130 7.532 1.00 98.69 257 LYS A N 1
ATOM 1937 C CA . LYS A 1 257 ? -4.491 -3.478 8.399 1.00 98.69 257 LYS A CA 1
ATOM 1938 C C . LYS A 1 257 ? -3.437 -2.374 8.402 1.00 98.69 257 LYS A C 1
ATOM 1940 O O . LYS A 1 257 ? -3.041 -1.937 9.475 1.00 98.69 257 LYS A O 1
ATOM 1945 N N . GLN A 1 258 ? -2.983 -1.928 7.229 1.00 97.31 258 GLN A N 1
ATOM 1946 C CA . GLN A 1 258 ? -1.951 -0.896 7.155 1.00 97.31 258 GLN A CA 1
ATOM 1947 C C . GLN A 1 258 ? -2.452 0.416 7.763 1.00 97.31 258 GLN A C 1
ATOM 1949 O O . GLN A 1 258 ? -1.803 0.946 8.651 1.00 97.31 258 GLN A O 1
ATOM 1954 N N . GLN A 1 259 ? -3.655 0.866 7.396 1.00 97.62 259 GLN A N 1
ATOM 1955 C CA . GLN A 1 259 ? -4.286 2.061 7.967 1.00 97.62 259 GLN A CA 1
ATOM 1956 C C . GLN A 1 259 ? -4.332 2.043 9.509 1.00 97.62 259 GLN A C 1
ATOM 1958 O O . GLN A 1 259 ? -4.155 3.077 10.147 1.00 97.62 259 GLN A O 1
ATOM 1963 N N . LEU A 1 260 ? -4.563 0.879 10.115 1.00 98.31 260 LEU A N 1
ATOM 1964 C CA . LEU A 1 260 ? -4.651 0.724 11.567 1.00 98.31 260 LEU A CA 1
ATOM 1965 C C . LEU A 1 260 ? -3.277 0.635 12.235 1.00 98.31 260 LEU A C 1
ATOM 1967 O O . LEU A 1 260 ? -3.102 1.171 13.323 1.00 98.31 260 LEU A O 1
ATOM 1971 N N . LEU A 1 261 ? -2.285 0.029 11.579 1.00 97.00 261 LEU A N 1
ATOM 1972 C CA . LEU A 1 261 ? -0.895 0.090 12.042 1.00 97.00 261 LEU A CA 1
ATOM 1973 C C . LEU A 1 261 ? -0.347 1.523 11.982 1.00 97.00 261 LEU A C 1
ATOM 1975 O O . LEU A 1 261 ? 0.388 1.929 12.873 1.00 97.00 261 LEU A O 1
ATOM 1979 N N . ASP A 1 262 ? -0.727 2.301 10.965 1.00 95.00 262 ASP A N 1
ATOM 1980 C CA . ASP A 1 262 ? -0.410 3.731 10.855 1.00 95.00 262 ASP A CA 1
ATOM 1981 C C . ASP A 1 262 ? -0.994 4.535 12.025 1.00 95.00 262 ASP A C 1
ATOM 1983 O O . ASP A 1 262 ? -0.327 5.416 12.566 1.00 95.00 262 ASP A O 1
ATOM 1987 N N . ALA A 1 263 ? -2.208 4.193 12.464 1.00 95.94 263 ALA A N 1
ATOM 1988 C CA . ALA A 1 263 ? -2.883 4.883 13.558 1.00 95.94 263 ALA A CA 1
ATOM 1989 C C . ALA A 1 263 ? -2.197 4.708 14.930 1.00 95.94 263 ALA A C 1
ATOM 1991 O O . ALA A 1 263 ? -2.406 5.543 15.807 1.00 95.94 263 ALA A O 1
ATOM 1992 N N . ILE A 1 264 ? -1.375 3.664 15.121 1.00 95.69 264 ILE A N 1
ATOM 1993 C CA . ILE A 1 264 ? -0.661 3.406 16.386 1.00 95.69 264 ILE A CA 1
ATOM 1994 C C . ILE A 1 264 ? 0.287 4.564 16.728 1.00 95.69 264 ILE A C 1
ATOM 1996 O O . ILE A 1 264 ? 0.259 5.063 17.851 1.00 95.69 264 ILE A O 1
ATOM 2000 N N . ASP A 1 265 ? 1.115 4.988 15.770 1.00 93.25 265 ASP A N 1
ATOM 2001 C CA . ASP A 1 265 ? 2.057 6.097 15.963 1.00 93.25 265 ASP A CA 1
ATOM 2002 C C . ASP A 1 265 ? 1.376 7.466 15.768 1.00 93.25 265 ASP A C 1
ATOM 2004 O O . ASP A 1 265 ? 1.736 8.435 16.440 1.00 93.25 265 ASP A O 1
ATOM 2008 N N . GLU A 1 266 ? 0.349 7.554 14.911 1.00 91.12 266 GLU A N 1
ATOM 2009 C CA . GLU A 1 266 ? -0.390 8.804 14.673 1.00 91.12 266 GLU A CA 1
ATOM 2010 C C . GLU A 1 266 ? -1.105 9.324 15.932 1.00 91.12 266 GLU A C 1
ATOM 2012 O O . GLU A 1 266 ? -1.245 10.538 16.108 1.00 91.12 266 GLU A O 1
ATOM 2017 N N . ASP A 1 267 ? -1.518 8.427 16.833 1.00 82.56 267 ASP A N 1
ATOM 2018 C CA . ASP A 1 267 ? -2.072 8.777 18.146 1.00 82.56 267 ASP A CA 1
ATOM 2019 C C . ASP A 1 267 ? -1.045 9.550 18.991 1.00 82.56 267 ASP A C 1
ATOM 2021 O O . ASP A 1 267 ? -1.324 10.637 19.506 1.00 82.56 267 ASP A O 1
ATOM 2025 N N . THR A 1 268 ? 0.200 9.063 19.013 1.00 83.69 268 THR A N 1
ATOM 2026 C CA . THR A 1 268 ? 1.307 9.715 19.727 1.00 83.69 268 THR A CA 1
ATOM 2027 C C . THR A 1 268 ? 1.636 11.075 19.110 1.00 83.69 268 THR A C 1
ATOM 2029 O O . THR A 1 268 ? 1.744 12.074 19.823 1.00 83.69 268 THR A O 1
ATOM 2032 N N . TRP A 1 269 ? 1.720 11.165 17.779 1.00 89.62 269 TRP A N 1
ATOM 2033 C CA . TRP A 1 269 ? 1.988 12.441 17.105 1.00 89.62 269 TRP A CA 1
ATOM 2034 C C . TRP A 1 269 ? 0.852 13.451 17.278 1.00 89.62 269 TRP A C 1
ATOM 2036 O O . TRP A 1 269 ? 1.092 14.655 17.377 1.00 89.62 269 TRP A O 1
ATOM 2046 N N . SER A 1 270 ? -0.396 12.992 17.348 1.00 87.69 270 SER A N 1
ATOM 2047 C CA . SER A 1 270 ? -1.542 13.867 17.608 1.00 87.69 270 SER A CA 1
ATOM 2048 C C . SER A 1 270 ? -1.530 14.421 19.030 1.00 87.69 270 SER A C 1
ATOM 2050 O O . SER A 1 270 ? -1.808 15.608 19.217 1.00 87.69 270 SER A O 1
ATOM 2052 N N . PHE A 1 271 ? -1.109 13.623 20.014 1.00 82.69 271 PHE A N 1
ATOM 2053 C CA . PHE A 1 271 ? -0.883 14.100 21.377 1.00 82.69 271 PHE A CA 1
ATOM 2054 C C . PHE A 1 271 ? 0.218 15.174 21.442 1.00 82.69 271 PHE A C 1
ATOM 2056 O O . PHE A 1 271 ? 0.038 16.220 22.070 1.00 82.69 271 PHE A O 1
ATOM 2063 N N . GLU A 1 272 ? 1.333 14.984 20.731 1.00 87.69 272 GLU A N 1
ATOM 2064 C CA . GLU A 1 272 ? 2.399 15.992 20.637 1.00 87.69 272 GLU A CA 1
ATOM 2065 C C . GLU A 1 272 ? 1.901 17.316 20.037 1.00 87.69 272 GLU A C 1
ATOM 2067 O O . GLU A 1 272 ? 2.232 18.396 20.543 1.00 87.69 272 GLU A O 1
ATOM 2072 N N . ARG A 1 273 ? 1.056 17.254 18.996 1.00 91.75 273 ARG A N 1
ATOM 2073 C CA . ARG A 1 273 ? 0.425 18.440 18.389 1.00 91.75 273 ARG A CA 1
ATOM 2074 C C . ARG A 1 273 ? -0.486 19.165 19.377 1.00 91.75 273 ARG A C 1
ATOM 2076 O O . ARG A 1 273 ? -0.435 20.393 19.447 1.00 91.75 273 ARG A O 1
ATOM 2083 N N . LEU A 1 274 ? -1.259 18.437 20.183 1.00 88.94 274 LEU A N 1
ATOM 2084 C CA . LEU A 1 274 ? -2.093 19.021 21.239 1.00 88.94 274 LEU A CA 1
ATOM 2085 C C . LEU A 1 274 ? -1.245 19.709 22.319 1.00 88.94 274 LEU A C 1
ATOM 2087 O O . LEU A 1 274 ? -1.522 20.844 22.717 1.00 88.94 274 LEU A O 1
ATOM 2091 N N . MET A 1 275 ? -0.153 19.073 22.741 1.00 88.69 275 MET A N 1
ATOM 2092 C CA . MET A 1 275 ? 0.798 19.665 23.682 1.00 88.69 275 MET A CA 1
ATOM 2093 C C . MET A 1 275 ? 1.475 20.921 23.121 1.00 88.69 275 MET A C 1
ATOM 2095 O O . MET A 1 275 ? 1.711 21.878 23.864 1.00 88.69 275 MET A O 1
ATOM 2099 N N . ALA A 1 276 ? 1.775 20.952 21.822 1.00 93.00 276 ALA A N 1
ATOM 2100 C CA . ALA A 1 276 ? 2.295 22.137 21.148 1.00 93.00 276 ALA A CA 1
ATOM 2101 C C . ALA A 1 276 ? 1.247 23.260 21.076 1.00 93.00 276 ALA A C 1
ATOM 2103 O O . ALA A 1 276 ? 1.563 24.407 21.395 1.00 93.00 276 ALA A O 1
ATOM 2104 N N . ALA A 1 277 ? -0.007 22.935 20.746 1.00 92.88 277 ALA A N 1
ATOM 2105 C CA . ALA A 1 277 ? -1.109 23.895 20.713 1.00 92.88 277 ALA A CA 1
ATOM 2106 C C . ALA A 1 277 ? -1.340 24.558 22.082 1.00 92.88 277 ALA A C 1
ATOM 2108 O O . ALA A 1 277 ? -1.516 25.773 22.169 1.00 92.88 277 ALA A O 1
ATOM 2109 N N . ASN A 1 278 ? -1.220 23.797 23.174 1.00 90.50 278 ASN A N 1
ATOM 2110 C CA . ASN A 1 278 ? -1.342 24.322 24.537 1.00 90.50 278 ASN A CA 1
ATOM 2111 C C . ASN A 1 278 ? -0.266 25.360 24.915 1.00 90.50 278 ASN A C 1
ATOM 2113 O O . ASN A 1 278 ? -0.498 26.193 25.801 1.00 90.50 278 ASN A O 1
ATOM 2117 N N . LYS A 1 279 ? 0.887 25.345 24.230 1.00 92.81 279 LYS A N 1
ATOM 2118 C CA . LYS A 1 279 ? 1.989 26.308 24.407 1.00 92.81 279 LYS A CA 1
ATOM 2119 C C . LYS A 1 279 ? 1.813 27.588 23.580 1.00 92.81 279 LYS A C 1
ATOM 2121 O O . LYS A 1 279 ? 2.515 28.567 23.838 1.00 92.81 279 LYS A O 1
ATOM 2126 N N . VAL A 1 280 ? 0.892 27.611 22.612 1.00 91.75 280 VAL A N 1
ATOM 2127 C CA . VAL A 1 280 ? 0.581 28.818 21.830 1.00 91.75 280 VAL A CA 1
ATOM 2128 C C . VAL A 1 280 ? 0.084 29.917 22.771 1.00 91.75 280 VAL A C 1
ATOM 2130 O O . VAL A 1 280 ? -0.677 29.668 23.706 1.00 91.75 280 VAL A O 1
ATOM 2133 N N . SER A 1 281 ? 0.538 31.147 22.532 1.00 92.12 281 SER A N 1
ATOM 2134 C CA . SER A 1 281 ? 0.163 32.334 23.303 1.00 92.12 281 SER A CA 1
ATOM 2135 C C . SER A 1 281 ? -0.569 33.342 22.420 1.00 92.12 281 SER A C 1
ATOM 2137 O O . SER A 1 281 ? -0.316 33.424 21.220 1.00 92.12 281 SER A O 1
ATOM 2139 N N . GLY A 1 282 ? -1.455 34.137 23.020 1.00 91.50 282 GLY A N 1
ATOM 2140 C CA . GLY A 1 282 ? -2.218 35.169 22.316 1.00 91.50 282 GLY A CA 1
ATOM 2141 C C . GLY A 1 282 ? -3.559 34.685 21.739 1.00 91.50 282 GLY A C 1
ATOM 2142 O O . GLY A 1 282 ? -4.024 33.593 22.073 1.00 91.50 282 GLY A O 1
ATOM 2143 N N . PRO A 1 283 ? -4.209 35.509 20.896 1.00 87.88 283 PRO A N 1
ATOM 2144 C CA . PRO A 1 283 ? -5.607 35.320 20.492 1.00 87.88 283 PRO A CA 1
ATOM 2145 C C . PRO A 1 283 ? -5.873 34.039 19.683 1.00 87.88 283 PRO A C 1
ATOM 2147 O O . PRO A 1 283 ? -6.985 33.531 19.726 1.00 87.88 283 PRO A O 1
ATOM 2150 N N . GLY A 1 284 ? -4.863 33.472 19.011 1.00 91.06 284 GLY A N 1
ATOM 2151 C CA . GLY A 1 284 ? -4.993 32.220 18.248 1.00 91.06 284 GLY A CA 1
ATOM 2152 C C . GLY A 1 284 ? -4.927 30.938 19.087 1.00 91.06 284 GLY A C 1
ATOM 2153 O O . GLY A 1 284 ? -5.059 29.847 18.541 1.00 91.06 284 GLY A O 1
ATOM 2154 N N . LYS A 1 285 ? -4.711 31.032 20.409 1.00 94.19 285 LYS A N 1
ATOM 2155 C CA . LYS A 1 285 ? -4.558 29.849 21.272 1.00 94.19 285 LYS A CA 1
ATOM 2156 C C . LYS A 1 285 ? -5.808 28.966 21.281 1.00 94.19 285 LYS A C 1
ATOM 2158 O O . LYS A 1 285 ? -5.686 27.753 21.168 1.00 94.19 285 LYS A O 1
ATOM 2163 N N . ALA A 1 286 ? -6.989 29.565 21.437 1.00 92.00 286 ALA A N 1
ATOM 2164 C CA . ALA A 1 286 ? -8.237 28.811 21.558 1.00 92.00 286 ALA A CA 1
ATOM 2165 C C . ALA A 1 286 ? -8.535 27.999 20.288 1.00 92.00 286 ALA A C 1
ATOM 2167 O O . ALA A 1 286 ? -8.859 26.819 20.374 1.00 92.00 286 ALA A O 1
ATOM 2168 N N . GLU A 1 287 ? -8.346 28.610 19.117 1.00 93.81 287 GLU A N 1
ATOM 2169 C CA . GLU A 1 287 ? -8.508 27.949 17.820 1.00 93.81 287 GLU A CA 1
ATOM 2170 C C . GLU A 1 287 ? -7.461 26.846 17.611 1.00 93.81 287 GLU A C 1
ATOM 2172 O O . GLU A 1 287 ? -7.813 25.730 17.242 1.00 93.81 287 GLU A O 1
ATOM 2177 N N . ALA A 1 288 ? -6.191 27.104 17.944 1.00 94.69 288 ALA A N 1
ATOM 2178 C CA . ALA A 1 288 ? -5.135 26.097 17.840 1.00 94.69 288 ALA A CA 1
ATOM 2179 C C . ALA A 1 288 ? -5.401 24.867 18.726 1.00 94.69 288 ALA A C 1
ATOM 2181 O O . ALA A 1 288 ? -5.199 23.735 18.289 1.00 94.69 288 ALA A O 1
ATOM 2182 N N . VAL A 1 289 ? -5.863 25.075 19.965 1.00 94.81 289 VAL A N 1
ATOM 2183 C CA . VAL A 1 289 ? -6.216 23.981 20.885 1.00 94.81 289 VAL A CA 1
ATOM 2184 C C . VAL A 1 289 ? -7.447 23.230 20.385 1.00 94.81 289 VAL A C 1
ATOM 2186 O O . VAL A 1 289 ? -7.437 22.000 20.394 1.00 94.81 289 VAL A O 1
ATOM 2189 N N . ARG A 1 290 ? -8.473 23.939 19.895 1.00 95.19 290 ARG A N 1
ATOM 2190 C CA . ARG A 1 290 ? -9.663 23.325 19.289 1.00 95.19 290 ARG A CA 1
ATOM 2191 C C . ARG A 1 290 ? -9.276 22.401 18.130 1.00 95.19 290 ARG A C 1
ATOM 2193 O O . ARG A 1 290 ? -9.617 21.222 18.160 1.00 95.19 290 ARG A O 1
ATOM 2200 N N . GLU A 1 291 ? -8.519 22.905 17.155 1.00 95.31 291 GLU A N 1
ATOM 2201 C CA . GLU A 1 291 ? -8.108 22.126 15.979 1.00 95.31 291 GLU A CA 1
ATOM 2202 C C . GLU A 1 291 ? -7.228 20.931 16.343 1.00 95.31 291 GLU A C 1
ATOM 2204 O O . GLU A 1 291 ? -7.408 19.839 15.802 1.00 95.31 291 GLU A O 1
ATOM 2209 N N . ALA A 1 292 ? -6.302 21.098 17.291 1.00 95.19 292 ALA A N 1
ATOM 2210 C CA . ALA A 1 292 ? -5.470 19.993 17.749 1.00 95.19 292 ALA A CA 1
ATOM 2211 C C . ALA A 1 292 ? -6.285 18.918 18.488 1.00 95.19 292 ALA A C 1
ATOM 2213 O O . ALA A 1 292 ? -6.022 17.730 18.308 1.00 95.19 292 ALA A O 1
ATOM 2214 N N . THR A 1 293 ? -7.299 19.314 19.264 1.00 95.94 293 THR A N 1
ATOM 2215 C CA . THR A 1 293 ? -8.189 18.384 19.981 1.00 95.94 293 THR A CA 1
ATOM 2216 C C . THR A 1 293 ? -9.049 17.585 19.001 1.00 95.94 293 THR A C 1
ATOM 2218 O O . THR A 1 293 ? -9.122 16.359 19.093 1.00 95.94 293 THR A O 1
ATOM 2221 N N . LEU A 1 294 ? -9.627 18.250 17.995 1.00 96.44 294 LEU A N 1
ATOM 2222 C CA . LEU A 1 294 ? -10.359 17.578 16.916 1.00 96.44 294 LEU A CA 1
ATOM 2223 C C . LEU A 1 294 ? -9.444 16.655 16.109 1.00 96.44 294 LEU A C 1
ATOM 2225 O O . LEU A 1 294 ? -9.816 15.522 15.817 1.00 96.44 294 LEU A O 1
ATOM 2229 N N . GLY A 1 295 ? -8.225 17.100 15.793 1.00 94.50 295 GLY A N 1
ATOM 2230 C CA . GLY A 1 295 ? -7.200 16.276 15.153 1.00 94.50 295 GLY A CA 1
ATOM 2231 C C . GLY A 1 295 ? -6.906 14.995 15.938 1.00 94.50 295 GLY A C 1
ATOM 2232 O O . GLY A 1 295 ? -6.954 13.908 15.363 1.00 94.50 295 GLY A O 1
ATOM 2233 N N . ALA A 1 296 ? -6.701 15.109 17.252 1.00 93.56 296 ALA A N 1
ATOM 2234 C CA . ALA A 1 296 ? -6.476 13.971 18.139 1.00 93.56 296 ALA A CA 1
ATOM 2235 C C . ALA A 1 296 ? -7.690 13.036 18.250 1.00 93.56 296 ALA A C 1
ATOM 2237 O O . ALA A 1 296 ? -7.516 11.834 18.407 1.00 93.56 296 ALA A O 1
ATOM 2238 N N . ALA A 1 297 ? -8.919 13.541 18.123 1.00 96.56 297 ALA A N 1
ATOM 2239 C CA . ALA A 1 297 ? -10.124 12.709 18.106 1.00 96.56 297 ALA A CA 1
ATOM 2240 C C . ALA A 1 297 ? -10.365 11.999 16.758 1.00 96.56 297 ALA A C 1
ATOM 2242 O O . ALA A 1 297 ? -10.932 10.906 16.725 1.00 96.56 297 ALA A O 1
ATOM 2243 N N . ARG A 1 298 ? -9.917 12.578 15.634 1.00 96.50 298 ARG A N 1
ATOM 2244 C CA . ARG A 1 298 ? -10.089 11.991 14.290 1.00 96.50 298 ARG A CA 1
ATOM 2245 C C . ARG A 1 298 ? -9.282 10.699 14.092 1.00 96.50 298 ARG A C 1
ATOM 2247 O O . ARG A 1 298 ? -9.721 9.829 13.336 1.00 96.50 298 ARG A O 1
ATOM 2254 N N . VAL A 1 299 ? -8.143 10.541 14.774 1.00 95.69 299 VAL A N 1
ATOM 2255 C CA . VAL A 1 299 ? -7.317 9.317 14.714 1.00 95.69 299 VAL A CA 1
ATOM 2256 C C . VAL A 1 299 ? -8.071 8.092 15.260 1.00 95.69 299 VAL A C 1
ATOM 2258 O O . VAL A 1 299 ? -8.331 7.171 14.483 1.00 95.69 299 VAL A O 1
ATOM 2261 N N . PRO A 1 300 ? -8.519 8.060 16.532 1.00 97.31 300 PRO A N 1
ATOM 2262 C CA . PRO A 1 300 ? -9.312 6.951 17.045 1.00 97.31 300 PRO A CA 1
ATOM 2263 C C . PRO A 1 300 ? -10.684 6.841 16.365 1.00 97.31 300 PRO A C 1
ATOM 2265 O O . PRO A 1 300 ? -11.193 5.733 16.227 1.00 97.31 300 PRO A O 1
ATOM 2268 N N . LEU A 1 301 ? -11.274 7.928 15.850 1.00 98.44 301 LEU A N 1
ATOM 2269 C CA . LEU A 1 301 ? -12.497 7.811 15.044 1.00 98.44 301 LEU A CA 1
ATOM 2270 C C . LEU A 1 301 ? -12.258 6.970 13.784 1.00 98.44 301 LEU A C 1
ATOM 2272 O O . LEU A 1 301 ? -13.048 6.084 13.471 1.00 98.44 301 LEU A O 1
ATOM 2276 N N . THR A 1 302 ? -11.136 7.197 13.101 1.00 98.19 302 THR A N 1
ATOM 2277 C CA . THR A 1 302 ? -10.741 6.418 11.922 1.00 98.19 302 THR A CA 1
ATOM 2278 C C . THR A 1 302 ? -10.580 4.930 12.255 1.00 98.19 302 THR A C 1
ATOM 2280 O O . THR A 1 302 ? -10.973 4.074 11.458 1.00 98.19 302 THR A O 1
ATOM 2283 N N . VAL A 1 303 ? -10.040 4.614 13.438 1.00 98.56 303 VAL A N 1
ATOM 2284 C CA . VAL A 1 303 ? -9.936 3.239 13.954 1.00 98.56 303 VAL A CA 1
ATOM 2285 C C . VAL A 1 303 ? -11.327 2.654 14.219 1.00 98.56 303 VAL A C 1
ATOM 2287 O O . VAL A 1 303 ? -11.617 1.544 13.776 1.00 98.56 303 VAL A O 1
ATOM 2290 N N . ALA A 1 304 ? -12.221 3.410 14.865 1.00 98.69 304 ALA A N 1
ATOM 2291 C CA . ALA A 1 304 ? -13.584 2.965 15.141 1.00 98.69 304 ALA A CA 1
ATOM 2292 C C . ALA A 1 304 ? -14.371 2.666 13.853 1.00 98.69 304 ALA A C 1
ATOM 2294 O O . ALA A 1 304 ? -14.977 1.604 13.724 1.00 98.69 304 ALA A O 1
ATOM 2295 N N . GLU A 1 305 ? -14.292 3.552 12.859 1.00 98.75 305 GLU A N 1
ATOM 2296 C CA . GLU A 1 305 ? -14.959 3.421 11.554 1.00 98.75 305 GLU A CA 1
ATOM 2297 C C . GLU A 1 305 ? -14.367 2.312 10.662 1.00 98.75 305 GLU A C 1
ATOM 2299 O O . GLU A 1 305 ? -14.904 1.988 9.595 1.00 98.75 305 GLU A O 1
ATOM 2304 N N . ALA A 1 306 ? -13.242 1.706 11.043 1.00 98.81 306 ALA A N 1
ATOM 2305 C CA . ALA A 1 306 ? -12.757 0.485 10.405 1.00 98.81 306 ALA A CA 1
ATOM 2306 C C . ALA A 1 306 ? -13.517 -0.761 10.895 1.00 98.81 306 ALA A C 1
ATOM 2308 O O . ALA A 1 306 ? -13.665 -1.714 10.130 1.00 98.81 306 ALA A O 1
ATOM 2309 N N . GLY A 1 307 ? -14.046 -0.738 12.123 1.00 98.75 307 GLY A N 1
ATOM 2310 C CA . GLY A 1 307 ? -14.726 -1.860 12.775 1.00 98.75 307 GLY A CA 1
ATOM 2311 C C . GLY A 1 307 ? -15.804 -2.542 11.923 1.00 98.75 307 GLY A C 1
ATOM 2312 O O . GLY A 1 307 ? -15.669 -3.742 11.659 1.00 98.75 307 GLY A O 1
ATOM 2313 N N . PRO A 1 308 ? -16.818 -1.815 11.405 1.00 98.75 308 PRO A N 1
ATOM 2314 C CA . PRO A 1 308 ? -17.907 -2.434 10.647 1.00 98.75 308 PRO A CA 1
ATOM 2315 C C . PRO A 1 308 ? -17.406 -3.102 9.365 1.00 98.75 308 PRO A C 1
ATOM 2317 O O . PRO A 1 308 ? -17.847 -4.194 9.007 1.00 98.75 308 PRO A O 1
ATOM 2320 N N . ARG A 1 309 ? -16.422 -2.478 8.702 1.00 98.75 309 ARG A N 1
ATOM 2321 C CA . ARG A 1 309 ? -15.796 -3.010 7.486 1.00 98.75 309 ARG A CA 1
ATOM 2322 C C . ARG A 1 309 ? -15.043 -4.303 7.773 1.00 98.75 309 ARG A C 1
ATOM 2324 O O . ARG A 1 309 ? -15.250 -5.284 7.070 1.00 98.75 309 ARG A O 1
ATOM 2331 N N . ILE A 1 310 ? -14.227 -4.343 8.827 1.00 98.88 310 ILE A N 1
ATOM 2332 C CA . ILE A 1 310 ? -13.486 -5.556 9.214 1.00 98.88 310 ILE A CA 1
ATOM 2333 C C . ILE A 1 310 ? -14.455 -6.689 9.563 1.00 98.88 310 ILE A C 1
ATOM 2335 O O . ILE A 1 310 ? -14.275 -7.812 9.091 1.00 98.88 310 ILE A O 1
ATOM 2339 N N . ALA A 1 311 ? -15.495 -6.400 10.352 1.00 98.81 311 ALA A N 1
ATOM 2340 C CA . ALA A 1 311 ? -16.505 -7.386 10.726 1.00 98.81 311 ALA A CA 1
ATOM 2341 C C . ALA A 1 311 ? -17.244 -7.939 9.494 1.00 98.81 311 ALA A C 1
ATOM 2343 O O . ALA A 1 311 ? -17.444 -9.151 9.393 1.00 98.81 311 ALA A O 1
ATOM 2344 N N . ALA A 1 312 ? -17.580 -7.079 8.527 1.00 98.81 312 ALA A N 1
ATOM 2345 C CA . ALA A 1 312 ? -18.202 -7.485 7.271 1.00 98.81 312 ALA A CA 1
ATOM 2346 C C . ALA A 1 312 ? -17.281 -8.379 6.424 1.00 98.81 312 ALA A C 1
ATOM 2348 O O . ALA A 1 312 ? -17.729 -9.421 5.945 1.00 98.81 312 ALA A O 1
ATOM 2349 N N . LEU A 1 313 ? -15.992 -8.036 6.296 1.00 98.81 313 LEU A N 1
ATOM 2350 C CA . LEU A 1 313 ? -15.017 -8.891 5.606 1.00 98.81 313 LEU A CA 1
ATOM 2351 C C . LEU A 1 313 ? -14.904 -10.262 6.278 1.00 98.81 313 LEU A C 1
ATOM 2353 O O . LEU A 1 313 ? -14.915 -11.276 5.585 1.00 98.81 313 LEU A O 1
ATOM 2357 N N . CYS A 1 314 ? -14.840 -10.301 7.614 1.00 98.81 314 CYS A N 1
ATOM 2358 C CA . CYS A 1 314 ? -14.791 -11.543 8.390 1.00 98.81 314 CYS A CA 1
ATOM 2359 C C . CYS A 1 314 ? -16.035 -12.411 8.155 1.00 98.81 314 CYS A C 1
ATOM 2361 O O . CYS A 1 314 ? -15.914 -13.611 7.912 1.00 98.81 314 CYS A O 1
ATOM 2363 N N . GLY A 1 315 ? -17.224 -11.804 8.171 1.00 98.62 315 GLY A N 1
ATOM 2364 C CA . GLY A 1 315 ? -18.466 -12.496 7.833 1.00 98.62 315 GLY A CA 1
ATOM 2365 C C . GLY A 1 315 ? -18.428 -13.068 6.424 1.00 98.62 315 GLY A C 1
ATOM 2366 O O . GLY A 1 315 ? -18.711 -14.248 6.222 1.00 98.62 315 GLY A O 1
ATOM 2367 N N . ARG A 1 316 ? -17.969 -12.271 5.454 1.00 98.62 316 ARG A N 1
ATOM 2368 C CA . ARG A 1 316 ? -17.940 -12.718 4.067 1.00 98.62 316 ARG A CA 1
ATOM 2369 C C . ARG A 1 316 ? -16.978 -13.881 3.847 1.00 98.62 316 ARG A C 1
ATOM 2371 O O . ARG A 1 316 ? -17.364 -14.874 3.235 1.00 98.62 316 ARG A O 1
ATOM 2378 N N . VAL A 1 317 ? -15.762 -13.831 4.395 1.00 98.31 317 VAL A N 1
ATOM 2379 C CA . VAL A 1 317 ? -14.820 -14.961 4.282 1.00 98.31 317 VAL A CA 1
ATOM 2380 C C . VAL A 1 317 ? -15.278 -16.200 5.049 1.00 98.31 317 VAL A C 1
ATOM 2382 O O . VAL A 1 317 ? -14.895 -17.305 4.674 1.00 98.31 317 VAL A O 1
ATOM 2385 N N . ALA A 1 318 ? -16.125 -16.067 6.073 1.00 98.00 318 ALA A N 1
ATOM 2386 C CA . ALA A 1 318 ? -16.745 -17.219 6.725 1.00 98.00 318 ALA A CA 1
ATOM 2387 C C . ALA A 1 318 ? -17.779 -17.920 5.821 1.00 98.00 318 ALA A C 1
ATOM 2389 O O . ALA A 1 318 ? -17.987 -19.132 5.936 1.00 98.00 318 ALA A O 1
ATOM 2390 N N . GLU A 1 319 ? -18.432 -17.180 4.925 1.00 97.62 319 GLU A N 1
ATOM 2391 C CA . GLU A 1 319 ? -19.407 -17.713 3.968 1.00 97.62 319 GLU A CA 1
ATOM 2392 C C . GLU A 1 319 ? -18.730 -18.396 2.774 1.00 97.62 319 GLU A C 1
ATOM 2394 O O . GLU A 1 319 ? -19.084 -19.525 2.436 1.00 97.62 319 GLU A O 1
ATOM 2399 N N . ILE A 1 320 ? -17.757 -17.725 2.145 1.00 97.56 320 ILE A N 1
ATOM 2400 C CA . ILE A 1 320 ? -17.162 -18.173 0.868 1.00 97.56 320 ILE A CA 1
ATOM 2401 C C . ILE A 1 320 ? -15.789 -18.829 1.009 1.00 97.56 320 ILE A C 1
ATOM 2403 O O . ILE A 1 320 ? -15.286 -19.428 0.059 1.00 97.56 320 ILE A O 1
ATOM 2407 N N . GLY A 1 321 ? -15.149 -18.669 2.165 1.00 95.38 321 GLY A N 1
ATOM 2408 C CA . GLY A 1 321 ? -13.814 -19.178 2.429 1.00 95.38 321 GLY A CA 1
ATOM 2409 C C . GLY A 1 321 ? -13.809 -20.632 2.883 1.00 95.38 321 GLY A C 1
ATOM 2410 O O . GLY A 1 321 ? -14.793 -21.371 2.813 1.00 95.38 321 GLY A O 1
ATOM 2411 N N . MET A 1 322 ? -12.646 -21.067 3.356 1.00 94.75 322 MET A N 1
ATOM 2412 C CA . MET A 1 322 ? -12.467 -22.438 3.812 1.00 94.75 322 MET A CA 1
ATOM 2413 C C . MET A 1 322 ? -13.192 -22.694 5.142 1.00 94.75 322 MET A C 1
ATOM 2415 O O . MET A 1 322 ? -12.936 -21.969 6.102 1.00 94.75 322 MET A O 1
ATOM 2419 N N . PRO A 1 323 ? -13.967 -23.791 5.280 1.00 94.12 323 PRO A N 1
ATOM 2420 C CA . PRO A 1 323 ? -14.594 -24.151 6.556 1.00 94.12 323 PRO A CA 1
ATOM 2421 C C . PRO A 1 323 ? -13.597 -24.324 7.713 1.00 94.12 323 PRO A C 1
ATOM 2423 O O . PRO A 1 323 ? -13.911 -24.023 8.858 1.00 94.12 323 PRO A O 1
ATOM 2426 N N . ALA A 1 324 ? -12.371 -24.766 7.414 1.00 95.19 324 ALA A N 1
ATOM 2427 C CA . ALA A 1 324 ? -11.302 -24.915 8.404 1.00 95.19 324 ALA A CA 1
ATOM 2428 C C . ALA A 1 324 ? -10.804 -23.580 8.995 1.00 95.19 324 ALA A C 1
ATOM 2430 O O . ALA A 1 324 ? -10.066 -23.602 9.971 1.00 95.19 324 ALA A O 1
ATOM 2431 N N . SER A 1 325 ? -11.204 -22.443 8.419 1.00 96.19 325 SER A N 1
ATOM 2432 C CA . SER A 1 325 ? -10.802 -21.096 8.838 1.00 96.19 325 SER A CA 1
ATOM 2433 C C . SER A 1 325 ? -11.950 -20.298 9.466 1.00 96.19 325 SER A C 1
ATOM 2435 O O . SER A 1 325 ? -11.856 -19.083 9.629 1.00 96.19 325 SER A O 1
ATOM 2437 N N . LEU A 1 326 ? -13.052 -20.961 9.835 1.00 97.19 326 LEU A N 1
ATOM 2438 C CA . LEU A 1 326 ? -14.179 -20.301 10.500 1.00 97.19 326 LEU A CA 1
ATOM 2439 C C . LEU A 1 326 ? -13.778 -19.689 11.845 1.00 97.19 326 LEU A C 1
ATOM 2441 O O . LEU A 1 326 ? -14.194 -18.576 12.154 1.00 97.19 326 LEU A O 1
ATOM 2445 N N . SER A 1 327 ? -12.934 -20.369 12.625 1.00 97.44 327 SER A N 1
ATOM 2446 C CA . SER A 1 327 ? -12.419 -19.818 13.882 1.00 97.44 327 SER A CA 1
ATOM 2447 C C . SER A 1 327 ? -11.619 -18.535 13.659 1.00 97.44 327 SER A C 1
ATOM 2449 O O . SER A 1 327 ? -11.775 -17.588 14.423 1.00 97.44 327 SER A O 1
ATOM 2451 N N . ASP A 1 328 ? -10.818 -18.474 12.592 1.00 98.44 328 ASP A N 1
ATOM 2452 C CA . ASP A 1 328 ? -10.015 -17.295 12.247 1.00 98.44 328 ASP A CA 1
ATOM 2453 C C . ASP A 1 328 ? -10.918 -16.099 11.913 1.00 98.44 328 ASP A C 1
ATOM 2455 O O . ASP A 1 328 ? -10.700 -14.990 12.400 1.00 98.44 328 ASP A O 1
ATOM 2459 N N . ALA A 1 329 ? -11.987 -16.338 11.146 1.00 98.31 329 ALA A N 1
ATOM 2460 C CA . ALA A 1 329 ? -12.989 -15.323 10.831 1.00 98.31 329 ALA A CA 1
ATOM 2461 C C . ALA A 1 329 ? -13.745 -14.837 12.084 1.00 98.31 329 ALA A C 1
ATOM 2463 O O . ALA A 1 329 ? -13.960 -13.635 12.246 1.00 98.31 329 ALA A O 1
ATOM 2464 N N . ALA A 1 330 ? -14.106 -15.740 13.002 1.00 98.38 330 ALA A N 1
ATOM 2465 C CA . ALA A 1 330 ? -14.770 -15.373 14.255 1.00 98.38 330 ALA A CA 1
ATOM 2466 C C . ALA A 1 330 ? -13.867 -14.529 15.166 1.00 98.38 330 ALA A C 1
ATOM 2468 O O . ALA A 1 330 ? -14.314 -13.514 15.702 1.00 98.38 330 ALA A O 1
ATOM 2469 N N . VAL A 1 331 ? -12.591 -14.907 15.311 1.00 98.75 331 VAL A N 1
ATOM 2470 C CA . VAL A 1 331 ? -11.609 -14.106 16.059 1.00 98.75 331 VAL A CA 1
ATOM 2471 C C . VAL A 1 331 ? -11.443 -12.736 15.403 1.00 98.75 331 VAL A C 1
ATOM 2473 O O . VAL A 1 331 ? -11.451 -11.729 16.106 1.00 98.75 331 VAL A O 1
ATOM 2476 N N . GLY A 1 332 ? -11.371 -12.672 14.071 1.00 98.75 332 GLY A N 1
ATOM 2477 C CA . GLY A 1 332 ? -11.283 -11.405 13.347 1.00 98.75 332 GLY A CA 1
ATOM 2478 C C . GLY A 1 332 ? -12.470 -10.473 13.614 1.00 98.75 332 GLY A C 1
ATOM 2479 O O . GLY A 1 332 ? -12.273 -9.295 13.916 1.00 98.75 332 GLY A O 1
ATOM 2480 N N . ALA A 1 333 ? -13.694 -11.008 13.604 1.00 98.75 333 ALA A N 1
ATOM 2481 C CA . ALA A 1 333 ? -14.903 -10.255 13.933 1.00 98.75 333 ALA A CA 1
ATOM 2482 C C . ALA A 1 333 ? -14.921 -9.786 15.402 1.00 98.75 333 ALA A C 1
ATOM 2484 O O . ALA A 1 333 ? -15.255 -8.634 15.684 1.00 98.75 333 ALA A O 1
ATOM 2485 N N . ALA A 1 334 ? -14.507 -10.636 16.346 1.00 98.69 334 ALA A N 1
ATOM 2486 C CA . ALA A 1 334 ? -14.402 -10.260 17.757 1.00 98.69 334 ALA A CA 1
ATOM 2487 C C . ALA A 1 334 ? -13.361 -9.146 17.987 1.00 98.69 334 ALA A C 1
ATOM 2489 O O . ALA A 1 334 ? -13.608 -8.210 18.751 1.00 98.69 334 ALA A O 1
ATOM 2490 N N . MET A 1 335 ? -12.227 -9.207 17.282 1.00 98.75 335 MET A N 1
ATOM 2491 C CA . MET A 1 335 ? -11.197 -8.166 17.309 1.00 98.75 335 MET A CA 1
ATOM 2492 C C . MET A 1 335 ? -11.699 -6.842 16.725 1.00 98.75 335 MET A C 1
ATOM 2494 O O . MET A 1 335 ? -11.403 -5.786 17.284 1.00 98.75 335 MET A O 1
ATOM 2498 N N . ALA A 1 336 ? -12.514 -6.880 15.665 1.00 98.81 336 ALA A N 1
ATOM 2499 C CA . ALA A 1 336 ? -13.162 -5.686 15.121 1.00 98.81 336 ALA A CA 1
ATOM 2500 C C . ALA A 1 336 ? -14.040 -4.990 16.172 1.00 98.81 336 ALA A C 1
ATOM 2502 O O . ALA A 1 336 ? -13.961 -3.772 16.332 1.00 98.81 336 ALA A O 1
ATOM 2503 N N . ARG A 1 337 ? -14.817 -5.761 16.947 1.00 98.56 337 ARG A N 1
ATOM 2504 C CA . ARG A 1 337 ? -15.631 -5.227 18.049 1.00 98.56 337 ARG A CA 1
ATOM 2505 C C . ARG A 1 337 ? -14.775 -4.583 19.140 1.00 98.56 337 ARG A C 1
ATOM 2507 O O . ARG A 1 337 ? -15.065 -3.461 19.547 1.00 98.56 337 ARG A O 1
ATOM 2514 N N . ALA A 1 338 ? -13.725 -5.267 19.598 1.00 98.56 338 ALA A N 1
ATOM 2515 C CA . ALA A 1 338 ? -12.813 -4.720 20.605 1.00 98.56 338 ALA A CA 1
ATOM 2516 C C . ALA A 1 338 ? -12.147 -3.419 20.123 1.00 98.56 338 ALA A C 1
ATOM 2518 O O . ALA A 1 338 ? -12.079 -2.445 20.873 1.00 98.56 338 ALA A O 1
ATOM 2519 N N . SER A 1 339 ? -11.727 -3.389 18.854 1.00 98.69 339 SER A N 1
ATOM 2520 C CA . SER A 1 339 ? -11.157 -2.213 18.198 1.00 98.69 339 SER A CA 1
ATOM 2521 C C . SER A 1 339 ? -12.138 -1.040 18.174 1.00 98.69 339 SER A C 1
ATOM 2523 O O . SER A 1 339 ? -11.808 0.037 18.666 1.00 98.69 339 SER A O 1
ATOM 2525 N N . ALA A 1 340 ? -13.367 -1.255 17.690 1.00 98.69 340 ALA A N 1
ATOM 2526 C CA . ALA A 1 340 ? -14.366 -0.197 17.568 1.00 98.69 340 ALA A CA 1
ATOM 2527 C C . ALA A 1 340 ? -14.753 0.408 18.922 1.00 98.69 340 ALA A C 1
ATOM 2529 O O . ALA A 1 340 ? -14.767 1.629 19.073 1.00 98.69 340 ALA A O 1
ATOM 2530 N N . VAL A 1 341 ? -15.015 -0.441 19.921 1.00 98.44 341 VAL A N 1
ATOM 2531 C CA . VAL A 1 341 ? -15.379 0.002 21.274 1.00 98.44 341 VAL A CA 1
ATOM 2532 C C . VAL A 1 341 ? -14.222 0.757 21.928 1.00 98.44 341 VAL A C 1
ATOM 2534 O O . VAL A 1 341 ? -14.418 1.869 22.420 1.00 98.44 341 VAL A O 1
ATOM 2537 N N . GLY A 1 342 ? -13.013 0.187 21.904 1.00 97.75 342 GLY A N 1
ATOM 2538 C CA . GLY A 1 342 ? -11.835 0.816 22.501 1.00 97.75 342 GLY A CA 1
ATOM 2539 C C . GLY A 1 342 ? -11.510 2.161 21.853 1.00 97.75 342 GLY A C 1
ATOM 2540 O O . GLY A 1 342 ? -11.263 3.148 22.545 1.00 97.75 342 GLY A O 1
ATOM 2541 N N . ALA A 1 343 ? -11.583 2.241 20.527 1.00 98.12 343 ALA A N 1
ATOM 2542 C CA . ALA A 1 343 ? -11.313 3.470 19.799 1.00 98.12 343 ALA A CA 1
ATOM 2543 C C . ALA A 1 343 ? -12.391 4.543 20.035 1.00 98.12 343 ALA A C 1
ATOM 2545 O O . ALA A 1 343 ? -12.054 5.691 20.315 1.00 98.12 343 ALA A O 1
ATOM 2546 N N . ALA A 1 344 ? -13.678 4.186 20.043 1.00 98.44 344 ALA A N 1
ATOM 2547 C CA . ALA A 1 344 ? -14.755 5.131 20.349 1.00 98.44 344 ALA A CA 1
ATOM 2548 C C . ALA A 1 344 ? -14.654 5.717 21.772 1.00 98.44 344 ALA A C 1
ATOM 2550 O O . ALA A 1 344 ? -14.965 6.891 21.983 1.00 98.44 344 ALA A O 1
ATOM 2551 N N . MET A 1 345 ? -14.162 4.944 22.748 1.00 97.81 345 MET A N 1
ATOM 2552 C CA . MET A 1 345 ? -13.860 5.470 24.085 1.00 97.81 345 MET A CA 1
ATOM 2553 C C . MET A 1 345 ? -12.738 6.519 24.055 1.00 97.81 345 MET A C 1
ATOM 2555 O O . MET A 1 345 ? -12.843 7.533 24.742 1.00 97.81 345 MET A O 1
ATOM 2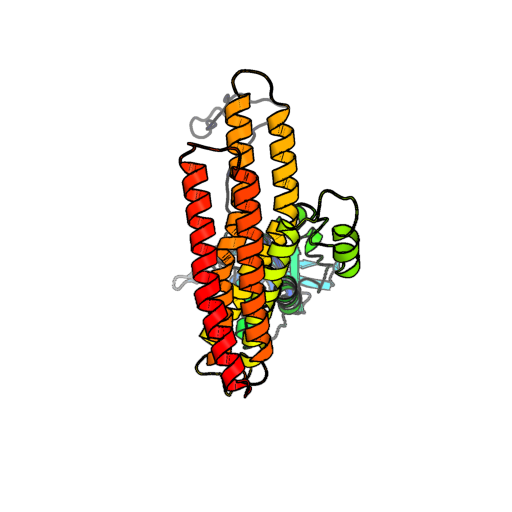559 N N . ASN A 1 346 ? -11.710 6.329 23.221 1.00 95.69 346 ASN A N 1
ATOM 2560 C CA . ASN A 1 346 ? -10.643 7.320 23.040 1.00 95.69 346 ASN A CA 1
ATOM 2561 C C . ASN A 1 346 ? -11.160 8.599 22.353 1.00 95.69 346 ASN A C 1
ATOM 2563 O O . ASN A 1 346 ? -10.801 9.697 22.774 1.00 95.69 346 ASN A O 1
ATOM 2567 N N . VAL A 1 347 ? -12.076 8.487 21.378 1.00 97.50 347 VAL A N 1
ATOM 2568 C CA . VAL A 1 347 ? -12.782 9.655 20.805 1.00 97.50 347 VAL A CA 1
ATOM 2569 C C . VAL A 1 347 ? -13.510 10.435 21.905 1.00 97.50 347 VAL A C 1
ATOM 2571 O O . VAL A 1 347 ? -13.360 11.651 22.012 1.00 97.50 347 VAL A O 1
ATOM 2574 N N . ARG A 1 348 ? -14.273 9.734 22.753 1.00 97.25 348 ARG A N 1
ATOM 2575 C CA . ARG A 1 348 ? -15.045 10.341 23.848 1.00 97.25 348 ARG A CA 1
ATOM 2576 C C . ARG A 1 348 ? -14.164 11.056 24.868 1.00 97.25 348 ARG A C 1
ATOM 2578 O O . ARG A 1 348 ? -14.504 12.166 25.261 1.00 97.25 348 ARG A O 1
ATOM 2585 N N . ILE A 1 349 ? -13.046 10.452 25.272 1.00 94.75 349 ILE A N 1
ATOM 2586 C CA . ILE A 1 349 ? -12.108 11.065 26.225 1.00 94.75 349 ILE A CA 1
ATOM 2587 C C . ILE A 1 349 ? -11.470 12.326 25.629 1.00 94.75 349 ILE A C 1
ATOM 2589 O O . ILE A 1 349 ? -11.415 13.347 26.311 1.00 94.75 349 ILE A O 1
ATOM 2593 N N . ASN A 1 350 ? -11.059 12.297 24.358 1.00 94.31 350 ASN A N 1
ATOM 2594 C CA . ASN A 1 350 ? -10.461 13.466 23.703 1.00 94.31 350 ASN A CA 1
ATOM 2595 C C . ASN A 1 350 ? -11.447 14.638 23.564 1.00 94.31 350 ASN A C 1
ATOM 2597 O O . ASN A 1 350 ? -11.040 15.792 23.642 1.00 94.31 350 ASN A O 1
ATOM 2601 N N . LEU A 1 351 ? -12.741 14.359 23.389 1.00 96.38 351 LEU A N 1
ATOM 2602 C CA . LEU A 1 351 ? -13.771 15.379 23.162 1.00 96.38 351 LEU A CA 1
ATOM 2603 C C . LEU A 1 351 ? -14.578 15.751 24.418 1.00 96.38 351 LEU A C 1
ATOM 2605 O O . LEU A 1 351 ? -15.501 16.558 24.321 1.00 96.38 351 LEU A O 1
ATOM 2609 N N . GLN A 1 352 ? -14.251 15.202 25.594 1.00 94.69 352 GLN A N 1
ATOM 2610 C CA . GLN A 1 352 ? -15.067 15.351 26.810 1.00 94.69 352 GLN A CA 1
ATOM 2611 C C . GLN A 1 352 ? -15.268 16.813 27.252 1.00 94.69 352 GLN A C 1
ATOM 2613 O O . GLN A 1 352 ? -16.302 17.150 27.824 1.00 94.69 352 GLN A O 1
ATOM 2618 N N . GLU A 1 353 ? -14.305 17.690 26.955 1.00 92.62 353 GLU A N 1
ATOM 2619 C CA . GLU A 1 353 ? -14.360 19.114 27.311 1.00 92.62 353 GLU A CA 1
ATOM 2620 C C . GLU A 1 353 ? -14.922 19.999 26.180 1.00 92.62 353 GLU A C 1
ATOM 2622 O O . GLU A 1 353 ? -15.165 21.187 26.386 1.00 92.62 353 GLU A O 1
ATOM 2627 N N . MET A 1 354 ? -15.200 19.443 24.993 1.00 94.00 354 MET A N 1
ATOM 2628 C CA . MET A 1 354 ? -15.670 20.185 23.811 1.00 94.00 354 MET A CA 1
ATOM 2629 C C . MET A 1 354 ? -17.201 20.326 23.760 1.00 94.00 354 MET A C 1
ATOM 2631 O O . MET A 1 354 ? -17.845 20.105 22.733 1.00 94.00 354 MET A O 1
ATOM 2635 N N . THR A 1 355 ? -17.817 20.692 24.885 1.00 88.81 355 THR A N 1
ATOM 2636 C CA . THR A 1 355 ? -19.280 20.838 24.962 1.00 88.81 355 THR A CA 1
ATOM 2637 C C . THR A 1 355 ? -19.763 22.018 24.110 1.00 88.81 355 THR A C 1
ATOM 2639 O O . THR A 1 355 ? -19.269 23.134 24.248 1.00 88.81 355 THR A O 1
ATOM 2642 N N . GLY A 1 356 ? -20.769 21.788 23.259 1.00 90.19 356 GLY A N 1
ATOM 2643 C CA . GLY A 1 356 ? -21.361 22.819 22.393 1.00 90.19 356 GLY A CA 1
ATOM 2644 C C . GLY A 1 356 ? -20.633 23.034 21.062 1.00 90.19 356 GLY A C 1
ATOM 2645 O O . GLY A 1 356 ? -21.095 23.832 20.248 1.00 90.19 356 GLY A O 1
ATOM 2646 N N . ASP A 1 357 ? -19.541 22.309 20.814 1.00 96.75 357 ASP A N 1
ATOM 2647 C CA . ASP A 1 357 ? -18.880 22.290 19.514 1.00 96.75 357 ASP A CA 1
ATOM 2648 C C . ASP A 1 357 ? -19.609 21.335 18.555 1.00 96.75 357 ASP A C 1
ATOM 2650 O O . ASP A 1 357 ? -19.749 20.140 18.828 1.00 96.75 357 ASP A O 1
ATOM 2654 N N . ALA A 1 358 ? -20.105 21.869 17.435 1.00 97.06 358 ALA A N 1
ATOM 2655 C CA . ALA A 1 358 ? -20.896 21.103 16.472 1.00 97.06 358 ALA A CA 1
ATOM 2656 C C . ALA A 1 358 ? -20.093 19.969 15.816 1.00 97.06 358 ALA A C 1
ATOM 2658 O O . ALA A 1 358 ? -20.635 18.896 15.564 1.00 97.06 358 ALA A O 1
ATOM 2659 N N . GLU A 1 359 ? -18.801 20.190 15.577 1.00 97.62 359 GLU A N 1
ATOM 2660 C CA . GLU A 1 359 ? -17.935 19.202 14.945 1.00 97.62 359 GLU A CA 1
ATOM 2661 C C . GLU A 1 359 ? -17.578 18.088 15.929 1.00 97.62 359 GLU A C 1
ATOM 2663 O O . GLU A 1 359 ? -17.658 16.912 15.584 1.00 97.62 359 GLU A O 1
ATOM 2668 N N . ALA A 1 360 ? -17.280 18.427 17.187 1.00 97.94 360 ALA A N 1
ATOM 2669 C CA . ALA A 1 360 ? -17.080 17.419 18.227 1.00 97.94 360 ALA A CA 1
ATOM 2670 C C . ALA A 1 360 ? -18.323 16.525 18.404 1.00 97.94 360 ALA A C 1
ATOM 2672 O O . ALA A 1 360 ? -18.195 15.305 18.516 1.00 97.94 360 ALA A O 1
ATOM 2673 N N . ALA A 1 361 ? -19.526 17.113 18.380 1.00 98.00 361 ALA A N 1
ATOM 2674 C CA . ALA A 1 361 ? -20.778 16.361 18.448 1.00 98.00 361 ALA A CA 1
ATOM 2675 C C . ALA A 1 361 ? -20.949 15.392 17.261 1.00 98.00 361 ALA A C 1
ATOM 2677 O O . ALA A 1 361 ? -21.351 14.246 17.464 1.00 98.00 361 ALA A O 1
ATOM 2678 N N . GLU A 1 362 ? -20.587 15.813 16.045 1.00 98.25 362 GLU A N 1
ATOM 2679 C CA . GLU A 1 362 ? -20.607 14.952 14.856 1.00 98.25 362 GLU A CA 1
ATOM 2680 C C . GLU A 1 362 ? -19.629 13.771 14.986 1.00 98.25 362 GLU A C 1
ATOM 2682 O O . GLU A 1 362 ? -19.998 12.624 14.718 1.00 98.25 362 GLU A O 1
ATOM 2687 N N . LEU A 1 363 ? -18.391 14.020 15.434 1.00 98.50 363 LEU A N 1
ATOM 2688 C CA . LEU A 1 363 ? -17.390 12.963 15.626 1.00 98.50 363 LEU A CA 1
ATOM 2689 C C . LEU A 1 363 ? -17.852 11.924 16.663 1.00 98.50 363 LEU A C 1
ATOM 2691 O O . LEU A 1 363 ? -17.654 10.724 16.462 1.00 98.50 363 LEU A O 1
ATOM 2695 N N . LEU A 1 364 ? -18.504 12.366 17.744 1.00 98.50 364 LEU A N 1
ATOM 2696 C CA . LEU A 1 364 ? -19.089 11.480 18.757 1.00 98.50 364 LEU A CA 1
ATOM 2697 C C . LEU A 1 364 ? -20.227 10.624 18.186 1.00 98.50 364 LEU A C 1
ATOM 2699 O O . LEU A 1 364 ? -20.270 9.419 18.437 1.00 98.50 364 LEU A O 1
ATOM 2703 N N . GLU A 1 365 ? -21.123 11.211 17.387 1.00 98.44 365 GLU A N 1
ATOM 2704 C CA . GLU A 1 365 ? -22.218 10.465 16.755 1.00 98.44 365 GLU A CA 1
ATOM 2705 C C . GLU A 1 365 ? -21.687 9.390 15.796 1.00 98.44 365 GLU A C 1
ATOM 2707 O O . GLU A 1 365 ? -22.168 8.251 15.792 1.00 98.44 365 GLU A O 1
ATOM 2712 N N . ARG A 1 366 ? -20.667 9.735 15.002 1.00 98.69 366 ARG A N 1
ATOM 2713 C CA . ARG A 1 366 ? -19.998 8.801 14.089 1.00 98.69 366 ARG A CA 1
ATOM 2714 C C . ARG A 1 366 ? -19.318 7.661 14.843 1.00 98.69 366 ARG A C 1
ATOM 2716 O O . ARG A 1 366 ? -19.479 6.508 14.448 1.00 98.69 366 ARG A O 1
ATOM 2723 N N . ALA A 1 367 ? -18.637 7.953 15.952 1.00 98.69 367 ALA A N 1
ATOM 2724 C CA . ALA A 1 367 ? -18.040 6.927 16.805 1.00 98.69 367 ALA A CA 1
ATOM 2725 C C . ALA A 1 367 ? -19.103 5.966 17.368 1.00 98.69 367 ALA A C 1
ATOM 2727 O O . ALA A 1 367 ? -18.949 4.748 17.280 1.00 98.69 367 ALA A O 1
ATOM 2728 N N . ASP A 1 368 ? -20.218 6.496 17.876 1.00 98.62 368 ASP A N 1
ATOM 2729 C CA . ASP A 1 368 ? -21.317 5.683 18.407 1.00 98.62 368 ASP A CA 1
ATOM 2730 C C . ASP A 1 368 ? -21.981 4.822 17.330 1.00 98.62 368 ASP A C 1
ATOM 2732 O O . ASP A 1 368 ? -22.361 3.675 17.580 1.00 98.62 368 ASP A O 1
ATOM 2736 N N . ARG A 1 369 ? -22.127 5.366 16.119 1.00 98.75 369 ARG A N 1
ATOM 2737 C CA . ARG A 1 369 ? -22.628 4.624 14.962 1.00 98.75 369 ARG A CA 1
ATOM 2738 C C . ARG A 1 369 ? -21.692 3.476 14.600 1.00 98.75 369 ARG A C 1
ATOM 2740 O O . ARG A 1 369 ? -22.164 2.350 14.476 1.00 98.75 369 ARG A O 1
ATOM 2747 N N . ALA A 1 370 ? -20.391 3.743 14.505 1.00 98.69 370 ALA A N 1
ATOM 2748 C CA . ALA A 1 370 ? -19.392 2.730 14.190 1.00 98.69 370 ALA A CA 1
ATOM 2749 C C . ALA A 1 370 ? -19.392 1.585 15.214 1.00 98.69 370 ALA A C 1
ATOM 2751 O O . ALA A 1 370 ? -19.313 0.419 14.826 1.00 98.69 370 ALA A O 1
ATOM 2752 N N . VAL A 1 371 ? -19.551 1.887 16.508 1.00 98.81 371 VAL A N 1
ATOM 2753 C CA . VAL A 1 371 ? -19.709 0.857 17.548 1.00 98.81 371 VAL A CA 1
ATOM 2754 C C . VAL A 1 371 ? -20.964 0.026 17.306 1.00 98.81 371 VAL A C 1
ATOM 2756 O O . VAL A 1 371 ? -20.848 -1.191 17.198 1.00 98.81 371 VAL A O 1
ATOM 2759 N N . ARG A 1 372 ? -22.141 0.656 17.165 1.00 98.75 372 ARG A N 1
ATOM 2760 C CA . ARG A 1 372 ? -23.410 -0.069 16.960 1.00 98.75 372 ARG A CA 1
ATOM 2761 C C . ARG A 1 372 ? -23.362 -0.993 15.745 1.00 98.75 372 ARG A C 1
ATOM 2763 O O . ARG A 1 372 ? -23.696 -2.167 15.864 1.00 98.75 372 ARG A O 1
ATOM 2770 N N . GLU A 1 373 ? -22.906 -0.479 14.606 1.00 98.75 373 GLU A N 1
ATOM 2771 C CA . GLU A 1 373 ? -22.784 -1.257 13.369 1.00 98.75 373 GLU A CA 1
ATOM 2772 C C . GLU A 1 373 ? -21.783 -2.410 13.528 1.00 98.75 373 GLU A C 1
ATOM 2774 O O . GLU A 1 373 ? -22.049 -3.533 13.098 1.00 98.75 373 GLU A O 1
ATOM 2779 N N . THR A 1 374 ? -20.644 -2.170 14.188 1.00 98.81 374 THR A N 1
ATOM 2780 C CA . THR A 1 374 ? -19.660 -3.233 14.435 1.00 98.81 374 THR A CA 1
ATOM 2781 C C . THR A 1 374 ? -20.223 -4.311 15.349 1.00 98.81 374 THR A C 1
ATOM 2783 O O . THR A 1 374 ? -20.028 -5.491 15.074 1.00 98.81 374 THR A O 1
ATOM 2786 N N . GLU A 1 375 ? -20.904 -3.939 16.434 1.00 98.56 375 GLU A N 1
ATOM 2787 C CA . GLU A 1 375 ? -21.486 -4.898 17.374 1.00 98.56 375 GLU A CA 1
ATOM 2788 C C . GLU A 1 375 ? -22.561 -5.765 16.719 1.00 98.56 375 GLU A C 1
ATOM 2790 O O . GLU A 1 375 ? -22.567 -6.978 16.933 1.00 98.56 375 GLU A O 1
ATOM 2795 N N . GLU A 1 376 ? -23.415 -5.171 15.885 1.00 98.44 376 GLU A N 1
ATOM 2796 C CA . GLU A 1 376 ? -24.428 -5.899 15.122 1.00 98.44 376 GLU A CA 1
ATOM 2797 C C . GLU A 1 376 ? -23.784 -6.907 14.160 1.00 98.44 376 GLU A C 1
ATOM 2799 O O . GLU A 1 376 ? -24.079 -8.106 14.211 1.00 98.44 376 GLU A O 1
ATOM 2804 N N . VAL A 1 377 ? -22.861 -6.445 13.309 1.00 98.56 377 VAL A N 1
ATOM 2805 C CA . VAL A 1 377 ? -22.241 -7.295 12.284 1.00 98.56 377 VAL A CA 1
ATOM 2806 C C . VAL A 1 377 ? -21.351 -8.360 12.922 1.00 98.56 377 VAL A C 1
ATOM 2808 O O . VAL A 1 377 ? -21.488 -9.540 12.603 1.00 98.56 377 VAL A O 1
ATOM 2811 N N . ALA A 1 378 ? -20.465 -7.984 13.846 1.00 98.50 378 ALA A N 1
ATOM 2812 C CA . ALA A 1 378 ? -19.559 -8.926 14.496 1.00 98.50 378 ALA A CA 1
ATOM 2813 C C . ALA A 1 378 ? -20.312 -9.928 15.379 1.00 98.50 378 ALA A C 1
ATOM 2815 O O . ALA A 1 378 ? -19.980 -11.112 15.368 1.00 98.50 378 ALA A O 1
ATOM 2816 N N . GLY A 1 379 ? -21.336 -9.478 16.114 1.00 98.00 379 GLY A N 1
ATOM 2817 C CA . GLY A 1 379 ? -22.163 -10.343 16.953 1.00 98.00 379 GLY A CA 1
ATOM 2818 C C . GLY A 1 379 ? -22.873 -11.417 16.134 1.00 98.00 379 GLY A C 1
ATOM 2819 O O . GLY A 1 379 ? -22.812 -12.598 16.483 1.00 98.00 379 GLY A O 1
ATOM 2820 N N . ARG A 1 380 ? -23.463 -11.025 14.997 1.00 98.12 380 ARG A N 1
ATOM 2821 C CA . ARG A 1 380 ? -24.074 -11.960 14.047 1.00 98.12 380 ARG A CA 1
ATOM 2822 C C . ARG A 1 380 ? -23.055 -12.967 13.509 1.00 98.12 380 ARG A C 1
ATOM 2824 O O . ARG A 1 380 ? -23.292 -14.166 13.606 1.00 98.12 380 ARG A O 1
ATOM 2831 N N . VAL A 1 381 ? -21.910 -12.498 13.008 1.00 98.06 381 VAL A N 1
ATOM 2832 C CA . VAL A 1 381 ? -20.859 -13.365 12.440 1.00 98.06 381 VAL A CA 1
ATOM 2833 C C . VAL A 1 381 ? -20.350 -14.377 13.466 1.00 98.06 381 VAL A C 1
ATOM 2835 O O . VAL A 1 381 ? -20.261 -15.568 13.172 1.00 98.06 381 VAL A O 1
ATOM 2838 N N . VAL A 1 382 ? -20.046 -13.930 14.686 1.00 97.81 382 VAL A N 1
ATOM 2839 C CA . VAL A 1 382 ? -19.569 -14.817 15.753 1.00 97.81 382 VAL A CA 1
ATOM 2840 C C . VAL A 1 382 ? -20.642 -15.838 16.130 1.00 97.81 382 VAL A C 1
ATOM 2842 O O . VAL A 1 382 ? -20.320 -17.015 16.246 1.00 97.81 382 VAL A O 1
ATOM 2845 N N . SER A 1 383 ? -21.907 -15.429 16.270 1.00 97.00 383 SER A N 1
ATOM 2846 C CA . SER A 1 383 ? -23.015 -16.336 16.610 1.00 97.00 383 SER A CA 1
ATOM 2847 C C . SER A 1 383 ? -23.273 -17.391 15.524 1.00 97.00 383 SER A C 1
ATOM 2849 O O . SER A 1 383 ? -23.403 -18.581 15.829 1.00 97.00 383 SER A O 1
ATOM 2851 N N . GLU A 1 384 ? -23.275 -16.986 14.252 1.00 96.62 384 GLU A N 1
ATOM 2852 C CA . GLU A 1 384 ? -23.416 -17.892 13.107 1.00 96.62 384 GLU A CA 1
ATOM 2853 C C . GLU A 1 384 ? -22.273 -18.916 13.066 1.00 96.62 384 GLU A C 1
ATOM 2855 O O . GLU A 1 384 ? -22.507 -20.117 12.904 1.00 96.62 384 GLU A O 1
ATOM 2860 N N . ILE A 1 385 ? -21.028 -18.465 13.252 1.00 96.62 385 ILE A N 1
ATOM 2861 C CA . ILE A 1 385 ? -19.862 -19.353 13.275 1.00 96.62 385 ILE A CA 1
ATOM 2862 C C . ILE A 1 385 ? -19.909 -20.291 14.483 1.00 96.62 385 ILE A C 1
ATOM 2864 O O . ILE A 1 385 ? -19.666 -21.485 14.325 1.00 96.62 385 ILE A O 1
ATOM 2868 N N . TRP A 1 386 ? -20.259 -19.787 15.666 1.00 95.12 386 TRP A N 1
ATOM 2869 C CA . TRP A 1 386 ? -20.386 -20.594 16.881 1.00 95.12 386 TRP A CA 1
ATOM 2870 C C . TRP A 1 386 ? -21.374 -21.749 16.683 1.00 95.12 386 TRP A C 1
ATOM 2872 O O . TRP A 1 386 ? -21.047 -22.903 16.961 1.00 95.12 386 TRP A O 1
ATOM 2882 N N . THR A 1 387 ? -22.527 -21.454 16.077 1.00 94.88 387 THR A N 1
ATOM 2883 C CA . THR A 1 387 ? -23.539 -22.45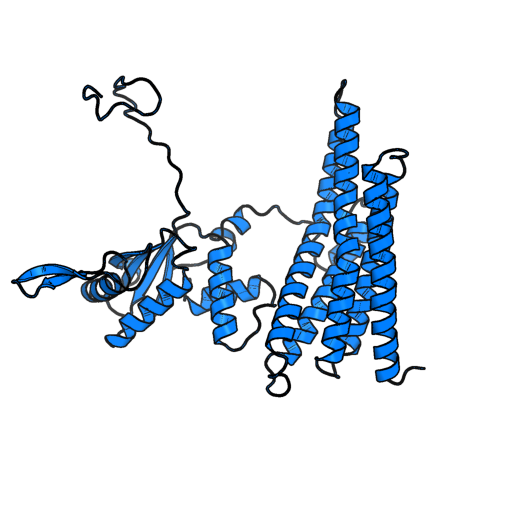3 15.708 1.00 94.88 387 THR A CA 1
ATOM 2884 C C . THR A 1 387 ? -22.984 -23.476 14.711 1.00 94.88 387 THR A C 1
ATOM 2886 O O . THR A 1 387 ? -23.153 -24.682 14.887 1.00 94.88 387 THR A O 1
ATOM 2889 N N . ARG A 1 388 ? -22.262 -23.026 13.672 1.00 94.06 388 ARG A N 1
ATOM 2890 C CA . ARG A 1 388 ? -21.625 -23.911 12.673 1.00 94.06 388 ARG A CA 1
ATOM 2891 C C . ARG A 1 388 ? -20.542 -24.815 13.267 1.00 94.06 388 ARG A C 1
ATOM 2893 O O . ARG A 1 388 ? -20.285 -25.881 12.713 1.00 94.06 388 ARG A O 1
ATOM 2900 N N . LEU A 1 389 ? -19.921 -24.402 14.370 1.00 93.12 389 LEU A N 1
ATOM 2901 C CA . LEU A 1 389 ? -18.947 -25.193 15.124 1.00 93.12 389 LEU A CA 1
ATOM 2902 C C . LEU A 1 389 ? -19.601 -26.129 16.159 1.00 93.12 389 LEU A C 1
ATOM 2904 O O . LEU A 1 389 ? -18.890 -26.860 16.844 1.00 93.12 389 LEU A O 1
ATOM 2908 N N . GLY A 1 390 ? -20.935 -26.146 16.257 1.00 87.44 390 GLY A N 1
ATOM 2909 C CA . GLY A 1 390 ? -21.678 -27.001 17.185 1.00 87.44 390 GLY A CA 1
ATOM 2910 C C . GLY A 1 390 ? -21.792 -26.445 18.606 1.00 87.44 390 GLY A C 1
ATOM 2911 O O . GLY A 1 390 ? -22.126 -27.195 19.522 1.00 87.44 390 GLY A O 1
ATOM 2912 N N . GLY A 1 391 ? -21.505 -25.156 18.804 1.00 76.25 391 GLY A N 1
ATOM 2913 C CA . GLY A 1 391 ? -21.782 -24.457 20.055 1.00 76.25 391 GLY A CA 1
ATOM 2914 C C . GLY A 1 391 ? -23.272 -24.138 20.207 1.00 76.25 391 GLY A C 1
ATOM 2915 O O . GLY A 1 391 ? -23.950 -23.860 19.217 1.00 76.25 391 GLY A O 1
ATOM 2916 N N . SER A 1 392 ? -23.771 -24.204 21.445 1.00 53.12 392 SER A N 1
ATOM 2917 C CA . SER A 1 392 ? -25.143 -23.829 21.829 1.00 53.12 392 SER A CA 1
ATOM 2918 C C . SER A 1 392 ? -25.300 -22.339 22.069 1.00 53.12 392 SER A C 1
ATOM 2920 O O . SER A 1 392 ? -24.377 -21.791 22.722 1.00 53.12 392 SER A O 1
#

Sequence (392 aa):
LAKPEWAPDYGPATFVPSFGAVTIGARKFLVAYNVNLNVTDKRWANRVAFDVRERGRMVPGPDGKKVQQPGLLKAVRGVGWYIPEYGCAQVSMNLIDLDVTPVHVAFDACDERARARGMRVTGSELVGLVPRQAILDAGVHYLKRMGRSPGVPERDVVHTAVRTLGLEEVSEFDPSERVIEYILAPKRPLASMSLQEFADETSRDSAAPGGGSVAALAGALGASLAAMVANLAHPKGAYAAVRDELEEIAVEGQRLKQQLLDAIDEDTWSFERLMAANKVSGPGKAEAVREATLGAARVPLTVAEAGPRIAALCGRVAEIGMPASLSDAAVGAAMARASAVGAAMNVRINLQEMTGDAEAAELLERADRAVRETEEVAGRVVSEIWTRLGGS

Secondary structure (DSSP, 8-state):
--SGGG--SSS-----TTT-----------EEEEEEES-S-HHHHHHHHHHHSTT-EEEE-TTSSEEEE--S-SSEEEEEEEEGGGTEEEEEEEES-TTTS-HHHHHHHHHHHHHTTT--EEEEEEES-B-HHHHHHHHHHHHHHTT--S-S-HHHHHHHHHHHHTTTSSS---HHHHBHHHHTPPP-TTTTS-HHHHHHHHTSS-SSS-HHHHHHHHHHHHHHHHHHHHHHHTTSGGGGGGHHHHHHHHHHHHHHHHHHHHHHHHHHHHHHHHHHHHH--STTHHHHHHHHHHHHHHHHHHHHTTHHHHHHHHHHHHHHS-GGGHHHHHHHHHHHHHHHHHHHHHHHHHHTT-TT-HHHHHHHHHHHHHHHHHHHHHHHHHHHHHHHTT--